Protein 5LJ8 (pdb70)

Foldseek 3Di:
DKKKKAFADAFQPPPPVGQALDDPVLLVVLQPDPQFPHKDFQKWFWAWKDDPPDTDIETEHADPFVVCVVFVKDFPDAGTDDPCCQVVLAQAKEWEPVQCCRRPVDDPDQQQPWMDQHPGIHGYGTYIYAQRTNRHGHPGTYMYGHNSNPPPDCRHHMTTRMMMTDTPPPDDVVVVLVVSQVVSCVVRVHRRMDMDDDDPVPPSD/DKKKAFADDFQPPDPVGQAQDDPVLQVVLQPDPQFPDKDFFKWFWAWKDDDPDTDIETEGAADQCPCVVFVKDFPDAGGDDPCCLVVLAQAKEWEPVQCCRRPVDDPDQQQPWMQQRNGIGGYRTYIDQCRGDRGDHPGTYMYGHNSNPVPDPRHHMTTRMMDTDTHPPDDVVVVLVVSQVVSQVVGVGRRMDMDRD

InterPro domains:
  IPR003439 ABC transporter-like, ATP-binding domain [PF00005] (24-172)
  IPR003439 ABC transporter-like, ATP-binding domain [PS50893] (5-243)
  IPR003593 AAA+ ATPase domain [SM00382] (33-220)
  IPR003838 ABC3 transporter permease, C-terminal [PF02687] (527-641)
  IPR017871 ABC transporter-like, conserved site [PS00211] (145-159)
  IPR017911 MacB-like, ATP-binding domain [cd03255] (5-221)
  IPR025857 MacB-like periplasmic core domain [PF12704] (272-491)
  IPR027417 P-loop containing nucleoside triphosphate hydrolase [G3DSA:3.40.50.300] (1-225)
  IPR027417 P-loop containing nucleoside triphosphate hydrolase [SSF52540] (4-226)
  IPR050250 Macrolide Exporter MacB [PTHR30572] (256-648)

Nearest PDB structures (foldseek):
  5lj8-assembly2_B  TM=9.995E-01  e=9.726E-42  Escherichia coli K-12
  5c59-assembly1_A  TM=6.785E-01  e=2.097E-34  Escherichia coli 536
  5c59-assembly3_C  TM=6.938E-01  e=1.734E-31  Escherichia coli 536
  5nik-assembly1_J  TM=5.568E-01  e=2.716E-29  Escherichia coli K-12
  5ws4-assembly1_B  TM=5.645E-01  e=1.154E-21  Acinetobacter baumannii

B-factor: mean 25.9, std 11.86, range [9.92, 77.79]

GO terms:
  GO:0042802 identical protein binding (F, IPI)
  GO:0005515 protein binding (F, IPI)
  GO:0005886 plasma membrane (C, IDA)
  GO:0008559 ABC-type xenobiotic transporter activity (F, IDA)
  GO:0042803 protein homodimerization activity (F, IDA)
  GO:1990196 MacAB-TolC complex (C, IDA)
  GO:0046677 response to antibiotic (P, IDA)
  GO:0042893 polymyxin transport (P, EXP)
  GO:0042897 polymyxin transmembrane transporter activity (F, EXP)
  GO:0016020 membrane (C, IDA)
  GO:1990961 xenobiotic detoxification by transmembrane export across the plasma membrane (P, IDA)
  GO:0005886 plasma membrane (C, EXP)

Sequence (402 aa):
NTIDVYPGKDFGDDDPQYQQALKYDDLIAIQKQPWVASATPAVSQNLRLRYNNVDVAASANGVSGDYFNVYGMTFSEGNNTFNQEQLNGRAQVVVLDSNTRRRQLFPHKADVVGEVILVGNMPARVIGVAEEKQSMFGSSKVLRVWLPYYSTMSGRVMGQSSWLNSITTVRVKEGFDSAEAEQQQLTRLLSLRHGKKDFFTWNMDLEHHHHTIDVYPGKDFGDDDPQYQQQALKYDDLIAIQKQPWVASATTPAVSQNLRLRYNNVDVAASANGVSGDYFNVYGMTFSEGNNTFNQEQLNGRAQVVVLDSNTRRQLFPHKADVVGEVILVGNNMPARVIGVAEEKQSMFGSSKVLRVWLPYSTMSGRVMGQSWLNSITVRVKEGFDSAEAEQQLTRLLSLRHGKKDFFTWNM

Organism: Escherichia coli (strain K12) (NCBI:txid83333)

Secondary structure (DSSP, 8-state):
-EEEEEESSSTT---HHHHTSS-HHHHHHHHT-TTEEEEEEEEEEEEEEEETTEEEEEEEEEE-SSHHHHHT-EEEEE----HHHHHTT--EEEEEHHHHHHH-SS-S--TT-EEEETTEEEEEEEEEE-TTSTT-S-SS-EEEEEHHHHTT---SEEEEEEEEEEEPTTS-HHHHHHHHHHHHHHHHTS--EEEEEE-TTT---/-EEEEESSSTT---HHHHTSS-HHHHHHHHTSTTEEEEEEEEEEEEEEEETTEEEEEEEEEE-TTHHHHHT-EEEEE----HHHHHHT--EEEE-HHHHHHH-SS-S--TT-EEEETTEEEEEEEEEE-TTSTT-S-SS-EEEEEHHHHHT---SEEEEEEEEEEEPTTS-HHHHHHHHHHHHHHHSSS--EEEEE-

Solvent-accessible surface area: 19525 Å² total; per-residue (Å²): 47,4,0,3,0,24,7,2,148,100,103,16,29,14,35,91,127,42,14,120,10,4,103,102,93,2,14,83,16,0,86,149,50,96,20,10,42,32,5,43,40,44,54,0,26,42,12,136,0,76,36,132,145,30,82,33,73,4,2,0,15,30,13,59,1,42,53,4,25,27,48,12,13,67,56,67,34,39,90,27,0,66,42,124,34,10,92,37,154,27,75,13,0,0,0,0,18,21,0,42,149,81,4,2,86,172,93,92,104,0,74,28,40,69,2,69,1,8,140,5,63,2,125,0,16,0,1,0,36,10,132,147,17,79,54,30,41,11,110,23,27,30,0,2,0,0,110,20,8,17,84,84,108,144,30,24,138,50,9,4,26,13,0,38,0,68,4,88,138,83,106,81,36,58,83,4,40,83,72,0,29,127,40,0,28,147,110,33,68,124,120,30,2,25,29,83,45,24,57,90,82,101,42,74,40,63,0,14,0,23,6,4,153,94,104,15,29,12,34,94,129,52,18,120,11,5,99,104,97,1,11,78,16,0,61,153,45,101,6,9,19,46,7,81,41,44,47,0,28,40,14,139,0,63,34,133,143,30,83,33,78,4,2,0,15,31,16,11,7,10,50,2,43,38,77,10,18,79,47,78,34,40,94,42,7,80,34,148,34,6,105,56,166,29,76,13,0,0,0,0,26,27,0,40,148,84,5,3,86,172,92,92,102,0,73,35,40,62,2,60,1,10,125,4,65,2,120,0,23,0,2,0,60,6,150,131,18,76,64,39,51,19,109,25,27,30,0,10,0,0,45,11,9,17,52,67,110,151,26,31,87,34,5,3,27,13,0,52,0,102,23,102,184,83,91,87,48,63,72,0,39,97,68,0,24,109,39,0,25,144,111,24,71,122,118,36,2,25,30,90,49,119

Radius of gyration: 22.5 Å; Cα contacts (8 Å, |Δi|>4): 891; chains: 2; bounding box: 53×62×37 Å

Structure (mmCIF, N/CA/C/O backbone):
data_5LJ8
#
_entry.id   5LJ8
#
_cell.length_a   50.110
_cell.length_b   54.860
_cell.length_c   66.890
_cell.angle_alpha   90.00
_cell.angle_beta   92.86
_cell.angle_gamma   90.00
#
_symmetry.space_group_name_H-M   'P 1 21 1'
#
loop_
_entity.id
_entity.type
_entity.pdbx_description
1 polymer 'Macrolide export ATP-binding/permease protein MacB'
2 water water
#
loop_
_atom_site.group_PDB
_atom_site.id
_atom_site.type_symbol
_atom_site.label_atom_id
_atom_site.label_alt_id
_atom_site.label_comp_id
_atom_site.label_asym_id
_atom_site.label_entity_id
_atom_site.label_seq_id
_atom_site.pdbx_PDB_ins_code
_atom_site.Cartn_x
_atom_site.Cartn_y
_atom_site.Cartn_z
_atom_site.occupancy
_atom_site.B_iso_or_equiv
_atom_site.auth_seq_id
_atom_site.auth_comp_id
_atom_site.auth_asym_id
_atom_site.auth_atom_id
_atom_site.pdbx_PDB_model_num
ATOM 1 N N . ASN A 1 3 ? -24.052 14.972 69.307 1.00 39.77 310 ASN A N 1
ATOM 2 C CA . ASN A 1 3 ? -23.947 13.861 70.302 1.00 39.02 310 ASN A CA 1
ATOM 3 C C . ASN A 1 3 ? -23.506 14.283 71.694 1.00 32.64 310 ASN A C 1
ATOM 4 O O . ASN A 1 3 ? -24.285 14.150 72.634 1.00 31.56 310 ASN A O 1
ATOM 9 N N . THR A 1 4 ? -22.290 14.814 71.821 1.00 26.92 311 THR A N 1
ATOM 10 C CA . THR A 1 4 ? -22.060 15.912 72.741 1.00 27.97 311 THR A CA 1
ATOM 11 C C . THR A 1 4 ? -21.640 17.252 72.062 1.00 26.13 311 THR A C 1
ATOM 12 O O . THR A 1 4 ? -20.857 17.275 71.088 1.00 22.93 311 THR A O 1
ATOM 16 N N . ILE A 1 5 ? -22.183 18.367 72.588 1.00 20.45 312 ILE A N 1
ATOM 17 C CA . ILE A 1 5 ? -21.863 19.679 72.063 1.00 18.99 312 ILE A CA 1
ATOM 18 C C . ILE A 1 5 ? -21.265 20.544 73.167 1.00 17.77 312 ILE A C 1
ATOM 19 O O . ILE A 1 5 ? -21.896 20.716 74.199 1.00 19.40 312 ILE A O 1
ATOM 24 N N . ASP A 1 6 ? -20.044 21.022 72.981 1.00 19.28 313 ASP A N 1
ATOM 25 C CA . ASP A 1 6 ? -19.475 22.007 73.916 1.00 18.93 313 ASP A CA 1
ATOM 26 C C . ASP A 1 6 ? -19.888 23.385 73.464 1.00 17.83 313 ASP A C 1
ATOM 27 O O . ASP A 1 6 ? -19.874 23.674 72.258 1.00 15.21 313 ASP A O 1
ATOM 32 N N . VAL A 1 7 ? -20.210 24.237 74.443 1.00 16.43 314 VAL A N 1
ATOM 33 C CA . VAL A 1 7 ? -20.414 25.653 74.236 1.00 16.45 314 VAL A CA 1
ATOM 34 C C . VAL A 1 7 ? -19.277 26.423 74.920 1.00 15.66 314 VAL A C 1
ATOM 35 O O . VAL A 1 7 ? -18.981 26.173 76.081 1.00 17.30 314 VAL A O 1
ATOM 39 N N . TYR A 1 8 ? -18.682 27.364 74.211 1.00 13.27 315 TYR A N 1
ATOM 40 C CA . TYR A 1 8 ? -17.588 28.159 74.737 1.00 14.45 315 TYR A CA 1
ATOM 41 C C . TYR A 1 8 ? -17.921 29.620 74.571 1.00 13.40 315 TYR A C 1
ATOM 42 O O . TYR A 1 8 ? -18.493 29.979 73.601 1.00 12.48 315 TYR A O 1
ATOM 51 N N . PRO A 1 9 ? -17.473 30.460 75.487 1.00 14.40 316 PRO A N 1
ATOM 52 C CA . PRO A 1 9 ? -17.603 31.881 75.304 1.00 13.97 316 PRO A CA 1
ATOM 53 C C . PRO A 1 9 ? -16.625 32.454 74.241 1.00 15.37 316 PRO A C 1
ATOM 54 O O . PRO A 1 9 ? -15.612 31.831 73.881 1.00 13.91 316 PRO A O 1
ATOM 58 N N . GLY A 1 10 ? -17.009 33.618 73.696 1.00 14.62 317 GLY A N 1
ATOM 59 C CA . GLY A 1 10 ? -16.228 34.328 72.759 1.00 15.74 317 GLY A CA 1
ATOM 60 C C . GLY A 1 10 ? -16.450 33.861 71.337 1.00 17.13 317 GLY A C 1
ATOM 61 O O . GLY A 1 10 ? -17.486 33.291 71.022 1.00 17.25 317 GLY A O 1
ATOM 62 N N . LYS A 1 11 ? -15.453 34.113 70.488 1.00 19.24 318 LYS A N 1
ATOM 63 C CA . LYS A 1 11 ? -15.535 33.935 69.036 1.00 23.00 318 LYS A CA 1
ATOM 64 C C . LYS A 1 11 ? -14.670 32.820 68.483 1.00 23.34 318 LYS A C 1
ATOM 65 O O . LYS A 1 11 ? -15.060 32.147 67.523 1.00 28.11 318 LYS A O 1
ATOM 71 N N . ASP A 1 12 ? -13.542 32.582 69.093 1.00 21.85 319 ASP A N 1
ATOM 72 C CA . ASP A 1 12 ? -12.552 31.646 68.575 1.00 21.47 319 ASP A CA 1
ATOM 73 C C . ASP A 1 12 ? -11.925 30.849 69.745 1.00 21.41 319 ASP A C 1
ATOM 74 O O . ASP A 1 12 ? -11.881 31.321 70.896 1.00 18.75 319 ASP A O 1
ATOM 79 N N . PHE A 1 13 ? -11.415 29.661 69.456 1.00 19.81 320 PHE A N 1
ATOM 80 C CA . PHE A 1 13 ? -10.684 28.869 70.464 1.00 20.44 320 PHE A CA 1
ATOM 81 C C . PHE A 1 13 ? -9.529 29.632 71.125 1.00 20.61 320 PHE A C 1
ATOM 82 O O . PHE A 1 13 ? -8.716 30.264 70.458 1.00 21.04 320 PHE A O 1
ATOM 90 N N . GLY A 1 14 ? -9.506 29.617 72.449 1.00 21.47 321 GLY A N 1
ATOM 91 C CA . GLY A 1 14 ? -8.554 30.414 73.216 1.00 20.20 321 GLY A CA 1
ATOM 92 C C . GLY A 1 14 ? -9.088 31.732 73.813 1.00 20.65 321 GLY A C 1
ATOM 93 O O . GLY A 1 14 ? -8.338 32.416 74.486 1.00 21.38 321 GLY A O 1
ATOM 94 N N . ASP A 1 15 ? -10.338 32.124 73.525 1.00 17.55 322 ASP A N 1
ATOM 95 C CA . ASP A 1 15 ? -10.860 33.425 73.948 1.00 16.31 322 ASP A CA 1
ATOM 96 C C . ASP A 1 15 ? -11.261 33.299 75.465 1.00 17.74 322 ASP A C 1
ATOM 97 O O . ASP A 1 15 ? -12.364 32.865 75.791 1.00 20.61 322 ASP A O 1
ATOM 102 N N . ASP A 1 16 ? -10.345 33.631 76.370 1.00 15.05 323 ASP A N 1
ATOM 103 C CA . ASP A 1 16 ? -10.710 33.717 77.779 1.00 14.68 323 ASP A CA 1
ATOM 104 C C . ASP A 1 16 ? -10.426 35.119 78.309 1.00 13.34 323 ASP A C 1
ATOM 105 O O . ASP A 1 16 ? -10.308 35.309 79.512 1.00 12.80 323 ASP A O 1
ATOM 110 N N . ASP A 1 17 ? -10.407 36.104 77.417 1.00 13.83 324 ASP A N 1
ATOM 111 C CA . ASP A 1 17 ? -10.282 37.530 77.815 1.00 14.92 324 ASP A CA 1
ATOM 112 C C . ASP A 1 17 ? -11.405 37.932 78.781 1.00 15.01 324 ASP A C 1
ATOM 113 O O . ASP A 1 17 ? -12.490 37.314 78.785 1.00 13.72 324 ASP A O 1
ATOM 118 N N . PRO A 1 18 ? -11.141 38.948 79.637 1.00 16.01 325 PRO A N 1
ATOM 119 C CA . PRO A 1 18 ? -12.129 39.346 80.633 1.00 16.50 325 PRO A CA 1
ATOM 120 C C . PRO A 1 18 ? -13.567 39.542 80.095 1.00 16.28 325 PRO A C 1
ATOM 121 O O . PRO A 1 18 ? -14.536 39.030 80.654 1.00 16.18 325 PRO A O 1
ATOM 125 N N . GLN A 1 19 ? -13.680 40.203 78.979 1.00 15.08 326 GLN A N 1
ATOM 126 C CA . GLN A 1 19 ? -14.976 40.510 78.405 1.00 17.14 326 GLN A CA 1
ATOM 127 C C . GLN A 1 19 ? -15.740 39.251 77.933 1.00 18.78 326 GLN A C 1
ATOM 128 O O . GLN A 1 19 ? -16.914 39.329 77.662 1.00 25.02 326 GLN A O 1
ATOM 134 N N . TYR A 1 20 ? -15.072 38.125 77.766 1.00 15.75 327 TYR A N 1
ATOM 135 C CA . TYR A 1 20 ? -15.741 36.863 77.388 1.00 15.71 327 TYR A CA 1
ATOM 136 C C . TYR A 1 20 ? -16.089 35.956 78.558 1.00 16.09 327 TYR A C 1
ATOM 137 O O . TYR A 1 20 ? -16.970 35.066 78.443 1.00 15.05 327 TYR A O 1
ATOM 146 N N . GLN A 1 21 ? -15.447 36.178 79.690 1.00 14.92 328 GLN A N 1
ATOM 147 C CA . GLN A 1 21 ? -15.631 35.298 80.842 1.00 15.69 328 GLN A CA 1
ATOM 148 C C . GLN A 1 21 ? -17.052 35.265 81.345 1.00 16.03 328 GLN A C 1
ATOM 149 O O . GLN A 1 21 ? -17.492 34.263 81.879 1.00 19.51 328 GLN A O 1
ATOM 155 N N . GLN A 1 22 ? -17.792 36.354 81.205 1.00 17.52 329 GLN A N 1
ATOM 156 C CA . GLN A 1 22 ? -19.117 36.419 81.739 1.00 19.46 329 GLN A CA 1
ATOM 157 C C . GLN A 1 22 ? -20.173 36.071 80.693 1.00 17.86 329 GLN A C 1
ATOM 158 O O . GLN A 1 22 ? -21.338 36.168 81.004 1.00 18.87 329 GLN A O 1
ATOM 164 N N . ALA A 1 23 ? -19.791 35.571 79.509 1.00 15.73 330 ALA A N 1
ATOM 165 C CA . ALA A 1 23 ? -20.798 35.321 78.437 1.00 15.21 330 ALA A CA 1
ATOM 166 C C . ALA A 1 23 ? -21.793 34.233 78.810 1.00 15.37 330 ALA A C 1
ATOM 167 O O . ALA A 1 23 ? -23.023 34.415 78.643 1.00 17.15 330 ALA A O 1
ATOM 169 N N . LEU A 1 24 ? -21.307 33.112 79.354 1.00 14.34 331 LEU A N 1
ATOM 170 C CA . LEU A 1 24 ? -22.145 32.036 79.703 1.00 14.90 331 LEU A CA 1
ATOM 171 C C . LEU A 1 24 ? -22.589 32.148 81.152 1.00 16.64 331 LEU A C 1
ATOM 172 O O . LEU A 1 24 ? -21.766 32.176 82.068 1.00 18.54 331 LEU A O 1
ATOM 177 N N . LYS A 1 25 ? -23.892 32.046 81.355 1.00 18.31 332 LYS A N 1
ATOM 178 C CA . LYS A 1 25 ? -24.547 32.298 82.653 1.00 19.89 332 LYS A CA 1
ATOM 179 C C . LYS A 1 25 ? -25.043 30.998 83.249 1.00 19.91 332 LYS A C 1
ATOM 180 O O . LYS A 1 25 ? -25.408 30.081 82.533 1.00 18.95 332 LYS A O 1
ATOM 186 N N . TYR A 1 26 ? -25.100 30.931 84.569 1.00 19.22 333 TYR A N 1
ATOM 187 C CA . TYR A 1 26 ? -25.736 29.807 85.244 1.00 22.08 333 TYR A CA 1
ATOM 188 C C . TYR A 1 26 ? -27.162 29.601 84.803 1.00 21.52 333 TYR A C 1
ATOM 189 O O . TYR A 1 26 ? -27.545 28.472 84.521 1.00 21.42 333 TYR A O 1
ATOM 198 N N . ASP A 1 27 ? -27.919 30.698 84.679 1.00 22.77 334 ASP A N 1
ATOM 199 C CA . ASP A 1 27 ? -29.284 30.658 84.119 1.00 24.38 334 ASP A CA 1
ATOM 200 C C . ASP A 1 27 ? -29.346 30.040 82.722 1.00 23.69 334 ASP A C 1
ATOM 201 O O . ASP A 1 27 ? -30.280 29.285 82.435 1.00 24.23 334 ASP A O 1
ATOM 206 N N . ASP A 1 28 ? -28.326 30.258 81.889 1.00 23.67 335 ASP A N 1
ATOM 207 C CA . ASP A 1 28 ? -28.213 29.554 80.580 1.00 21.57 335 ASP A CA 1
ATOM 208 C C . ASP A 1 28 ? -28.084 28.048 80.749 1.00 20.53 335 ASP A C 1
ATOM 209 O O . ASP A 1 28 ? -28.706 27.266 80.021 1.00 21.12 335 ASP A O 1
ATOM 214 N N . LEU A 1 29 ? -27.285 27.630 81.708 1.00 23.86 336 LEU A N 1
ATOM 215 C CA . LEU A 1 29 ? -27.120 26.192 81.985 1.00 23.68 336 LEU A CA 1
ATOM 216 C C . LEU A 1 29 ? -28.468 25.569 82.319 1.00 25.93 336 LEU A C 1
ATOM 217 O O . LEU A 1 29 ? -28.827 24.533 81.795 1.00 24.72 336 LEU A O 1
ATOM 222 N N . ILE A 1 30 ? -29.208 26.219 83.209 1.00 27.35 337 ILE A N 1
ATOM 223 C CA . ILE A 1 30 ? -30.513 25.739 83.664 1.00 30.51 337 ILE A CA 1
ATOM 224 C C . ILE A 1 30 ? -31.483 25.691 82.471 1.00 29.27 337 ILE A C 1
ATOM 225 O O . ILE A 1 30 ? -32.133 24.681 82.261 1.00 28.90 337 ILE A O 1
ATOM 230 N N . ALA A 1 31 ? -31.533 26.761 81.682 1.00 24.35 338 ALA A N 1
ATOM 231 C CA . ALA A 1 31 ? -32.331 26.774 80.449 1.00 25.93 338 ALA A CA 1
ATOM 232 C C . ALA A 1 31 ? -32.016 25.665 79.453 1.00 26.96 338 ALA A C 1
ATOM 233 O O . ALA A 1 31 ? -32.928 25.038 78.830 1.00 30.55 338 ALA A O 1
ATOM 235 N N . ILE A 1 32 ? -30.734 25.396 79.268 1.00 29.13 339 ILE A N 1
ATOM 236 C CA . ILE A 1 32 ? -30.330 24.262 78.429 1.00 26.78 339 ILE A CA 1
ATOM 237 C C . ILE A 1 32 ? -30.858 22.966 79.044 1.00 28.05 339 ILE A C 1
ATOM 238 O O . ILE A 1 32 ? -31.334 22.047 78.340 1.00 28.06 339 ILE A O 1
ATOM 243 N N . GLN A 1 33 ? -30.697 22.851 80.343 1.00 29.82 340 GLN A N 1
ATOM 244 C CA . GLN A 1 33 ? -31.010 21.590 81.031 1.00 32.13 340 GLN A CA 1
ATOM 245 C C . GLN A 1 33 ? -32.480 21.211 80.814 1.00 32.22 340 GLN A C 1
ATOM 246 O O . GLN A 1 33 ? -32.807 20.045 80.813 1.00 35.40 340 GLN A O 1
ATOM 252 N N . LYS A 1 34 ? -33.340 22.192 80.588 1.00 35.33 341 LYS A N 1
ATOM 253 C CA . LYS A 1 34 ? -34.759 21.936 80.419 1.00 37.41 341 LYS A CA 1
ATOM 254 C C . LYS A 1 34 ? -35.146 21.695 78.972 1.00 39.27 341 LYS A C 1
ATOM 255 O O . LYS A 1 34 ? -36.326 21.613 78.681 1.00 39.90 341 LYS A O 1
ATOM 261 N N . GLN A 1 35 ? -34.199 21.602 78.042 1.00 37.09 342 GLN A N 1
ATOM 262 C CA . GLN A 1 35 ? -34.587 21.372 76.657 1.00 37.32 342 GLN A CA 1
ATOM 263 C C . GLN A 1 35 ? -34.861 19.873 76.495 1.00 37.37 342 GLN A C 1
ATOM 264 O O . GLN A 1 35 ? -34.164 19.045 77.091 1.00 35.62 342 GLN A O 1
ATOM 270 N N . PRO A 1 36 ? -35.874 19.523 75.689 1.00 36.77 343 PRO A N 1
ATOM 271 C CA . PRO A 1 36 ? -36.321 18.114 75.606 1.00 39.23 343 PRO A CA 1
ATOM 272 C C . PRO A 1 36 ? -35.353 17.172 74.875 1.00 39.58 343 PRO A C 1
ATOM 273 O O . PRO A 1 36 ? -35.377 15.960 75.111 1.00 43.09 343 PRO A O 1
ATOM 277 N N . TRP A 1 37 ? -34.453 17.729 74.056 1.00 38.33 344 TRP A N 1
ATOM 278 C CA . TRP A 1 37 ? -33.389 16.936 73.398 1.00 32.56 344 TRP A CA 1
ATOM 279 C C . TRP A 1 37 ? -32.105 16.781 74.218 1.00 32.21 344 TRP A C 1
ATOM 280 O O . TRP A 1 37 ? -31.209 16.061 73.796 1.00 26.36 344 TRP A O 1
ATOM 291 N N . VAL A 1 38 ? -32.054 17.392 75.410 1.00 27.95 345 VAL A N 1
ATOM 292 C CA . VAL A 1 38 ? -30.873 17.334 76.245 1.00 26.44 345 VAL A CA 1
ATOM 293 C C . VAL A 1 38 ? -30.916 16.175 77.223 1.00 26.68 345 VAL A C 1
ATOM 294 O O . VAL A 1 38 ? -31.771 16.151 78.073 1.00 29.65 345 VAL A O 1
ATOM 298 N N . ALA A 1 39 ? -29.968 15.258 77.118 1.00 30.01 346 ALA A N 1
ATOM 299 C CA . ALA A 1 39 ? -29.755 14.233 78.138 1.00 32.62 346 ALA A CA 1
ATOM 300 C C . ALA A 1 39 ? -29.140 14.792 79.451 1.00 36.43 346 ALA A C 1
ATOM 301 O O . ALA A 1 39 ? -29.460 14.346 80.522 1.00 39.80 346 ALA A O 1
ATOM 303 N N . SER A 1 40 ? -28.240 15.756 79.332 1.00 34.91 347 SER A N 1
ATOM 304 C CA . SER A 1 40 ? -27.493 16.309 80.473 1.00 32.30 347 SER A CA 1
ATOM 305 C C . SER A 1 40 ? -26.687 17.484 79.944 1.00 28.26 347 SER A C 1
ATOM 306 O O . SER A 1 40 ? -26.365 17.563 78.745 1.00 27.30 347 SER A O 1
ATOM 309 N N . ALA A 1 41 ? -26.415 18.413 80.840 1.00 25.89 348 ALA A N 1
ATOM 310 C CA . ALA A 1 41 ? -25.562 19.561 80.552 1.00 25.74 348 ALA A CA 1
ATOM 311 C C . ALA A 1 41 ? -24.791 19.932 81.820 1.00 26.94 348 ALA A C 1
ATOM 312 O O . ALA A 1 41 ? -25.392 20.113 82.867 1.00 28.82 348 ALA A O 1
ATOM 314 N N . THR A 1 42 ? -23.479 20.042 81.691 1.00 25.38 349 THR A N 1
ATOM 315 C CA . THR A 1 42 ? -22.535 20.193 82.807 1.00 28.41 349 THR A CA 1
ATOM 316 C C . THR A 1 42 ? -21.671 21.440 82.526 1.00 24.10 349 THR A C 1
ATOM 317 O O . THR A 1 42 ? -21.072 21.519 81.421 1.00 22.21 349 THR A O 1
ATOM 321 N N . PRO A 1 43 ? -21.521 22.372 83.511 1.00 24.53 350 PRO A N 1
ATOM 322 C CA . PRO A 1 43 ? -20.501 23.462 83.324 1.00 24.43 350 PRO A CA 1
ATOM 323 C C . PRO A 1 43 ? -19.067 23.035 83.627 1.00 22.77 350 PRO A C 1
ATOM 324 O O . PRO A 1 43 ? -18.840 22.188 84.441 1.00 24.51 350 PRO A O 1
ATOM 328 N N . ALA A 1 44 ? -18.099 23.677 83.008 1.00 21.28 351 ALA A N 1
ATOM 329 C CA . ALA A 1 44 ? -16.781 23.767 83.554 1.00 20.15 351 ALA A CA 1
ATOM 330 C C . ALA A 1 44 ? -16.601 25.194 84.122 1.00 20.98 351 ALA A C 1
ATOM 331 O O . ALA A 1 44 ? -16.866 26.186 83.413 1.00 15.72 351 ALA A O 1
ATOM 333 N N . VAL A 1 45 ? -16.080 25.272 85.366 1.00 19.19 352 VAL A N 1
ATOM 334 C CA . VAL A 1 45 ? -16.081 26.522 86.139 1.00 19.76 352 VAL A CA 1
ATOM 335 C C . VAL A 1 45 ? -14.654 26.895 86.598 1.00 17.46 352 VAL A C 1
ATOM 336 O O . VAL A 1 45 ? -13.921 26.032 87.075 1.00 17.54 352 VAL A O 1
ATOM 340 N N . SER A 1 46 ? -14.243 28.153 86.405 1.00 15.87 353 SER A N 1
ATOM 341 C CA . SER A 1 46 ? -13.080 28.745 87.054 1.00 16.62 353 SER A CA 1
ATOM 342 C C . SER A 1 46 ? -13.528 29.674 88.186 1.00 16.49 353 SER A C 1
ATOM 343 O O . SER A 1 46 ? -14.621 30.205 88.132 1.00 14.60 353 SER A O 1
ATOM 346 N N . GLN A 1 47 ? -12.668 29.868 89.180 1.00 16.83 354 GLN A N 1
ATOM 347 C CA . GLN A 1 47 ? -12.829 30.940 90.127 1.00 17.35 354 GLN A CA 1
ATOM 348 C C . GLN A 1 47 ? -11.831 32.028 89.839 1.00 15.45 354 GLN A C 1
ATOM 349 O O . GLN A 1 47 ? -10.626 31.793 89.758 1.00 16.02 354 GLN A O 1
ATOM 355 N N . ASN A 1 48 ? -12.314 33.240 89.786 1.00 15.86 355 ASN A N 1
ATOM 356 C CA . ASN A 1 48 ? -11.438 34.398 89.687 1.00 16.51 355 ASN A CA 1
ATOM 357 C C . ASN A 1 48 ? -11.002 34.825 91.110 1.00 17.09 355 ASN A C 1
ATOM 358 O O . ASN A 1 48 ? -11.837 34.994 92.002 1.00 18.73 355 ASN A O 1
ATOM 363 N N . LEU A 1 49 ? -9.703 34.969 91.300 1.00 15.31 356 LEU A N 1
ATOM 364 C CA . LEU A 1 49 ? -9.185 35.347 92.606 1.00 15.02 356 LEU A CA 1
ATOM 365 C C . LEU A 1 49 ? -7.966 36.195 92.351 1.00 14.24 356 LEU A C 1
ATOM 366 O O . LEU A 1 49 ? -7.644 36.506 91.187 1.00 13.98 356 LEU A O 1
ATOM 371 N N . ARG A 1 50 ? -7.220 36.519 93.399 1.00 13.84 357 ARG A N 1
ATOM 372 C CA . ARG A 1 50 ? -6.000 37.193 93.241 1.00 13.00 357 ARG A CA 1
ATOM 373 C C . ARG A 1 50 ? -4.830 36.377 93.715 1.00 14.01 357 ARG A C 1
ATOM 374 O O . ARG A 1 50 ? -4.908 35.764 94.737 1.00 15.27 357 ARG A O 1
ATOM 382 N N . LEU A 1 51 ? -3.764 36.372 92.940 1.00 12.75 358 LEU A N 1
ATOM 383 C CA . LEU A 1 51 ? -2.456 35.806 93.285 1.00 13.31 358 LEU A CA 1
ATOM 384 C C . LEU A 1 51 ? -1.582 36.867 93.872 1.00 14.46 358 LEU A C 1
ATOM 385 O O . LEU A 1 51 ? -1.461 37.983 93.297 1.00 14.28 358 LEU A O 1
ATOM 390 N N . ARG A 1 52 ? -0.981 36.554 95.032 1.00 15.27 359 ARG A N 1
ATOM 391 C CA . ARG A 1 52 ? -0.024 37.500 95.711 1.00 16.33 359 ARG A CA 1
ATOM 392 C C . ARG A 1 52 ? 1.299 36.826 95.833 1.00 16.96 359 ARG A C 1
ATOM 393 O O . ARG A 1 52 ? 1.388 35.669 96.267 1.00 17.03 359 ARG A O 1
ATOM 401 N N . TYR A 1 53 ? 2.310 37.495 95.295 1.00 16.92 360 TYR A N 1
ATOM 402 C CA . TYR A 1 53 ? 3.683 37.137 95.499 1.00 17.50 360 TYR A CA 1
ATOM 403 C C . TYR A 1 53 ? 4.478 38.407 95.646 1.00 19.57 360 TYR A C 1
ATOM 404 O O . TYR A 1 53 ? 4.569 39.220 94.706 1.00 16.34 360 TYR A O 1
ATOM 413 N N . ASN A 1 54 ? 5.100 38.533 96.813 1.00 21.61 361 ASN A N 1
ATOM 414 C CA . ASN A 1 54 ? 5.850 39.743 97.150 1.00 24.29 361 ASN A CA 1
ATOM 415 C C . ASN A 1 54 ? 5.030 41.016 96.882 1.00 20.49 361 ASN A C 1
ATOM 416 O O . ASN A 1 54 ? 4.011 41.194 97.474 1.00 21.28 361 ASN A O 1
ATOM 421 N N . ASN A 1 55 ? 5.435 41.866 95.992 1.00 22.50 362 ASN A N 1
ATOM 422 C CA . ASN A 1 55 ? 4.627 43.071 95.717 1.00 25.22 362 ASN A CA 1
ATOM 423 C C . ASN A 1 55 ? 3.695 42.881 94.521 1.00 25.41 362 ASN A C 1
ATOM 424 O O . ASN A 1 55 ? 3.108 43.855 94.070 1.00 26.69 362 ASN A O 1
ATOM 429 N N . VAL A 1 56 ? 3.599 41.667 93.968 1.00 19.29 363 VAL A N 1
ATOM 430 C CA . VAL A 1 56 ? 2.640 41.412 92.866 1.00 19.14 363 VAL A CA 1
ATOM 431 C C . VAL A 1 56 ? 1.282 40.967 93.402 1.00 17.49 363 VAL A C 1
ATOM 432 O O . VAL A 1 56 ? 1.188 40.135 94.321 1.00 16.60 363 VAL A O 1
ATOM 436 N N . ASP A 1 57 ? 0.208 41.539 92.863 1.00 17.18 364 ASP A N 1
ATOM 437 C CA . ASP A 1 57 ? -1.144 41.267 93.312 1.00 18.27 364 ASP A CA 1
ATOM 438 C C . ASP A 1 57 ? -2.107 41.361 92.124 1.00 16.91 364 ASP A C 1
ATOM 439 O O . ASP A 1 57 ? -2.553 42.473 91.748 1.00 18.40 364 ASP A O 1
ATOM 444 N N . VAL A 1 58 ? -2.448 40.222 91.547 1.00 13.99 365 VAL A N 1
ATOM 445 C CA . VAL A 1 58 ? -3.044 40.180 90.201 1.00 12.75 365 VAL A CA 1
ATOM 446 C C . VAL A 1 58 ? -4.211 39.201 90.166 1.00 12.18 365 VAL A C 1
ATOM 447 O O . VAL A 1 58 ? -4.148 38.138 90.753 1.00 11.35 365 VAL A O 1
ATOM 451 N N . ALA A 1 59 ? -5.253 39.568 89.410 1.00 11.99 366 ALA A N 1
ATOM 452 C CA . ALA A 1 59 ? -6.342 38.688 89.085 1.00 12.35 366 ALA A CA 1
ATOM 453 C C . ALA A 1 59 ? -5.919 37.497 88.276 1.00 12.01 366 ALA A C 1
ATOM 454 O O . ALA A 1 59 ? -5.131 37.605 87.272 1.00 12.27 366 ALA A O 1
ATOM 456 N N . ALA A 1 60 ? -6.428 36.353 88.686 1.00 12.17 367 ALA A N 1
ATOM 457 C CA . ALA A 1 60 ? -6.192 35.146 87.925 1.00 13.11 367 ALA A CA 1
ATOM 458 C C . ALA A 1 60 ? -7.398 34.207 87.989 1.00 12.59 367 ALA A C 1
ATOM 459 O O . ALA A 1 60 ? -8.250 34.346 88.855 1.00 11.63 367 ALA A O 1
ATOM 461 N N . SER A 1 61 ? -7.467 33.291 87.019 1.00 11.62 368 SER A N 1
ATOM 462 C CA . SER A 1 61 ? -8.473 32.280 86.985 1.00 12.80 368 SER A CA 1
ATOM 463 C C . SER A 1 61 ? -7.858 30.984 87.484 1.00 12.60 368 SER A C 1
ATOM 464 O O . SER A 1 61 ? -6.857 30.539 86.9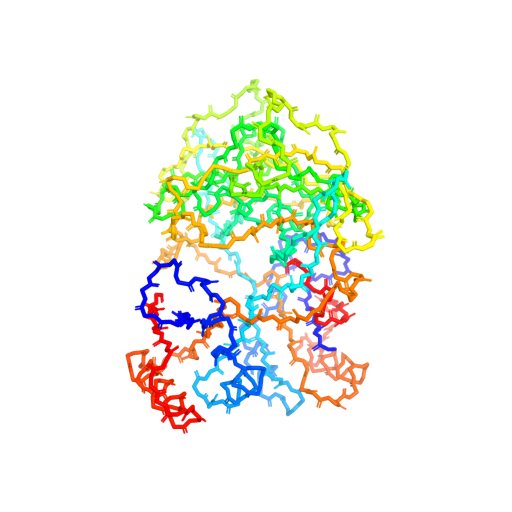62 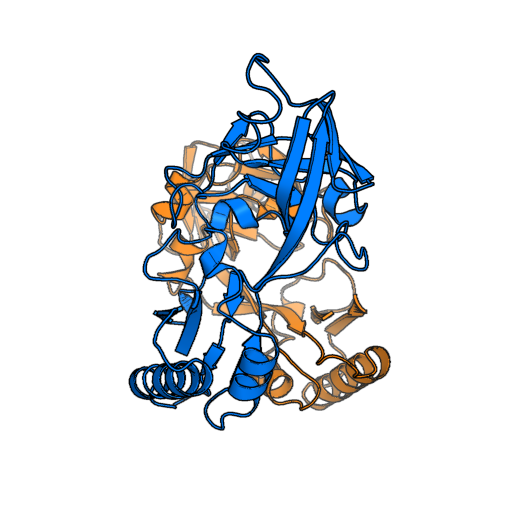1.00 13.46 368 SER A O 1
ATOM 467 N N . ALA A 1 62 ? -8.513 30.382 88.473 1.00 13.63 369 ALA A N 1
ATOM 468 C CA . ALA A 1 62 ? -8.057 29.129 89.053 1.00 13.70 369 ALA A CA 1
ATOM 469 C C . ALA A 1 62 ? -9.087 28.036 88.718 1.00 12.87 369 ALA A C 1
ATOM 470 O O . ALA A 1 62 ? -10.293 28.239 88.865 1.00 12.59 369 ALA A O 1
ATOM 472 N N . ASN A 1 63 ? -8.578 26.882 88.317 1.00 12.82 370 ASN A N 1
ATOM 473 C CA . ASN A 1 63 ? -9.382 25.707 88.056 1.00 13.80 370 ASN A CA 1
ATOM 474 C C . ASN A 1 63 ? -8.913 24.509 88.908 1.00 14.34 370 ASN A C 1
ATOM 475 O O . ASN A 1 63 ? -7.712 24.306 89.080 1.00 14.63 370 ASN A O 1
ATOM 480 N N . GLY A 1 64 ? -9.857 23.722 89.432 1.00 15.40 371 GLY A N 1
ATOM 481 C CA . GLY A 1 64 ? -9.541 22.525 90.225 1.00 15.80 371 GLY A CA 1
ATOM 482 C C . GLY A 1 64 ? -9.568 21.346 89.226 1.00 16.32 371 GLY A C 1
ATOM 483 O O . GLY A 1 64 ? -10.553 21.142 88.554 1.00 16.43 371 GLY A O 1
ATOM 484 N N . VAL A 1 65 ? -8.486 20.622 89.069 1.00 15.97 372 VAL A N 1
ATOM 485 C CA . VAL A 1 65 ? -8.441 19.603 88.037 1.00 18.43 372 VAL A CA 1
ATOM 486 C C . VAL A 1 65 ? -7.902 18.342 88.611 1.00 21.14 372 VAL A C 1
ATOM 487 O O . VAL A 1 65 ? -7.302 18.287 89.724 1.00 19.25 372 VAL A O 1
ATOM 491 N N . SER A 1 66 ? -8.134 17.329 87.811 1.00 26.99 373 SER A N 1
ATOM 492 C CA . SER A 1 66 ? -7.936 15.933 88.142 1.00 35.36 373 SER A CA 1
ATOM 493 C C . SER A 1 66 ? -6.690 15.453 87.507 1.00 35.69 373 SER A C 1
ATOM 494 O O . SER A 1 66 ? -6.344 14.297 87.684 1.00 42.24 373 SER A O 1
ATOM 497 N N . GLY A 1 67 ? -5.999 16.317 86.764 1.00 36.96 374 GLY A N 1
ATOM 498 C CA . GLY A 1 67 ? -4.559 16.168 86.698 1.00 38.79 374 GLY A CA 1
ATOM 499 C C . GLY A 1 67 ? -4.004 15.126 85.704 1.00 39.20 374 GLY A C 1
ATOM 500 O O . GLY A 1 67 ? -2.807 15.190 85.418 1.00 33.62 374 GLY A O 1
ATOM 501 N N . ASP A 1 68 ? -4.862 14.236 85.149 1.00 32.17 375 ASP A N 1
ATOM 502 C CA . ASP A 1 68 ? -4.899 13.895 83.672 1.00 32.65 375 ASP A CA 1
ATOM 503 C C . ASP A 1 68 ? -5.361 15.032 82.718 1.00 24.84 375 ASP A C 1
ATOM 504 O O . ASP A 1 68 ? -5.469 14.941 81.503 1.00 21.14 375 ASP A O 1
ATOM 509 N N . TYR A 1 69 ? -5.746 16.108 83.331 1.00 22.03 376 TYR A N 1
ATOM 510 C CA . TYR A 1 69 ? -6.248 17.243 82.631 1.00 21.58 376 TYR A CA 1
ATOM 511 C C . TYR A 1 69 ? -5.249 17.825 81.592 1.00 18.40 376 TYR A C 1
ATOM 512 O O . TYR A 1 69 ? -5.635 18.169 80.450 1.00 17.57 376 TYR A O 1
ATOM 521 N N . PHE A 1 70 ? -3.971 17.917 81.979 1.00 15.94 377 PHE A N 1
ATOM 522 C CA . PHE A 1 70 ? -2.976 18.476 81.108 1.00 17.22 377 PHE A CA 1
ATOM 523 C C . PHE A 1 70 ? -2.799 17.617 79.828 1.00 19.95 377 PHE A C 1
ATOM 524 O O . PHE A 1 70 ? -2.775 18.163 78.716 1.00 20.35 377 PHE A O 1
ATOM 532 N N . ASN A 1 71 ? -2.784 16.290 79.968 1.00 22.06 378 ASN A N 1
ATOM 533 C CA . ASN A 1 71 ? -2.705 15.375 78.797 1.00 25.32 378 ASN A CA 1
ATOM 534 C C . ASN A 1 71 ? -3.735 15.655 77.783 1.00 24.23 378 ASN A C 1
ATOM 535 O O . ASN A 1 71 ? -3.471 15.713 76.595 1.00 24.70 378 ASN A O 1
ATOM 540 N N . VAL A 1 72 ? -4.947 15.759 78.251 1.00 26.60 379 VAL A N 1
ATOM 541 C CA . VAL A 1 72 ? -6.077 15.690 77.369 1.00 28.86 379 VAL A CA 1
ATOM 542 C C . VAL A 1 72 ? -6.193 17.020 76.617 1.00 28.03 379 VAL A C 1
ATOM 543 O O . VAL A 1 72 ? -6.670 17.083 75.504 1.00 29.41 379 VAL A O 1
ATOM 547 N N . TYR A 1 73 ? -5.606 18.079 77.151 1.00 25.42 380 TYR A N 1
ATOM 548 C CA . TYR A 1 73 ? -5.555 19.311 76.422 1.00 22.02 380 TYR A CA 1
ATOM 549 C C . TYR A 1 73 ? -4.258 19.541 75.637 1.00 20.89 380 TYR A C 1
ATOM 550 O O . TYR A 1 73 ? -4.119 20.547 75.001 1.00 20.92 380 TYR A O 1
ATOM 559 N N . GLY A 1 74 ? -3.290 18.640 75.731 1.00 19.84 381 GLY A N 1
ATOM 560 C CA . GLY A 1 74 ? -2.037 18.780 75.014 1.00 21.63 381 GLY A CA 1
ATOM 561 C C . GLY A 1 74 ? -1.095 19.780 75.652 1.00 19.66 381 GLY A C 1
ATOM 562 O O . GLY A 1 74 ? -0.277 20.345 74.982 1.00 20.63 381 GLY A O 1
ATOM 563 N N . MET A 1 75 ? -1.230 20.017 76.950 1.00 19.64 382 MET A N 1
ATOM 564 C CA . MET A 1 75 ? -0.268 20.826 77.668 1.00 19.85 382 MET A CA 1
ATOM 565 C C . MET A 1 75 ? 0.875 19.943 78.188 1.00 20.57 382 MET A C 1
ATOM 566 O O . MET A 1 75 ? 0.673 18.925 78.781 1.00 22.05 382 MET A O 1
ATOM 571 N N . THR A 1 76 ? 2.079 20.421 78.060 1.00 21.90 383 THR A N 1
ATOM 572 C CA . THR A 1 76 ? 3.231 19.813 78.690 1.00 23.29 383 THR A CA 1
ATOM 573 C C . THR A 1 76 ? 3.825 20.709 79.788 1.00 24.56 383 THR A C 1
ATOM 574 O O . THR A 1 76 ? 3.363 21.846 80.018 1.00 25.10 383 THR A O 1
ATOM 578 N N . PHE A 1 77 ? 4.841 20.201 80.472 1.00 20.86 384 PHE A N 1
ATOM 579 C CA . PHE A 1 77 ? 5.419 20.923 81.579 1.00 21.15 384 PHE A CA 1
ATOM 580 C C . PHE A 1 77 ? 6.778 21.457 81.207 1.00 21.19 384 PHE A C 1
ATOM 581 O O . PHE A 1 77 ? 7.682 20.700 80.904 1.00 21.64 384 PHE A O 1
ATOM 589 N N . SER A 1 78 ? 6.964 22.764 81.277 1.00 20.90 385 SER A N 1
ATOM 590 C CA . SER A 1 78 ? 8.318 23.312 81.128 1.00 22.54 385 SER A CA 1
ATOM 591 C C . SER A 1 78 ? 9.136 23.211 82.425 1.00 25.01 385 SER A C 1
ATOM 592 O O . SER A 1 78 ? 10.349 23.190 82.401 1.00 26.36 385 SER A O 1
ATOM 595 N N . GLU A 1 79 ? 8.492 23.124 83.579 1.00 23.14 386 GLU A N 1
ATOM 596 C CA . GLU A 1 79 ? 9.235 22.751 84.795 1.00 25.36 386 GLU A CA 1
ATOM 597 C C . GLU A 1 79 ? 8.278 22.005 85.744 1.00 22.74 386 GLU A C 1
ATOM 598 O O . GLU A 1 79 ? 7.075 22.109 85.611 1.00 18.88 386 GLU A O 1
ATOM 604 N N . GLY A 1 80 ? 8.854 21.177 86.590 1.00 19.54 387 GLY A N 1
ATOM 605 C CA . GLY A 1 80 ? 8.119 20.403 87.548 1.00 21.27 387 GLY A CA 1
ATOM 606 C C . GLY A 1 80 ? 7.177 19.453 86.853 1.00 21.72 387 GLY A C 1
ATOM 607 O O . GLY A 1 80 ? 7.442 19.019 85.734 1.00 22.01 387 GLY A O 1
ATOM 608 N N A ASN A 1 81 ? 6.070 19.146 87.526 0.50 22.07 388 ASN A N 1
ATOM 609 N N B ASN A 1 81 ? 6.068 19.122 87.507 0.50 20.19 388 ASN A N 1
ATOM 610 C CA A ASN A 1 81 ? 5.135 18.154 87.041 0.50 23.80 388 ASN A CA 1
ATOM 611 C CA B ASN A 1 81 ? 5.100 18.181 86.929 0.50 20.40 388 ASN A CA 1
ATOM 612 C C A ASN A 1 81 ? 3.740 18.363 87.561 0.50 21.87 388 ASN A C 1
ATOM 613 C C B ASN A 1 81 ? 3.739 18.360 87.543 0.50 20.02 388 ASN A C 1
ATOM 614 O O A ASN A 1 81 ? 3.487 19.265 88.404 0.50 19.92 388 ASN A O 1
ATOM 615 O O B ASN A 1 81 ? 3.500 19.258 88.403 0.50 18.42 388 ASN A O 1
ATOM 624 N N . THR A 1 82 ? 2.830 17.524 87.067 1.00 18.53 389 THR A N 1
ATOM 625 C CA . THR A 1 82 ? 1.484 17.582 87.460 1.00 16.69 389 THR A CA 1
ATOM 626 C C . THR A 1 82 ? 1.332 17.051 88.901 1.00 15.86 389 THR A C 1
ATOM 627 O O . THR A 1 82 ? 2.261 16.574 89.493 1.00 13.50 389 THR A O 1
ATOM 631 N N . PHE A 1 83 ? 0.134 17.128 89.419 1.00 15.15 390 PHE A N 1
ATOM 632 C CA . PHE A 1 83 ? -0.192 16.642 90.756 1.00 15.70 390 PHE A CA 1
ATOM 633 C C . PHE A 1 83 ? -0.046 15.112 90.878 1.00 16.28 390 PHE A C 1
ATOM 634 O O . PHE A 1 83 ? -0.396 14.360 89.943 1.00 15.08 390 PHE A O 1
ATOM 642 N N . ASN A 1 84 ? 0.524 14.668 91.981 1.00 16.90 391 ASN A N 1
ATOM 643 C CA . ASN A 1 84 ? 0.669 13.210 92.237 1.00 18.97 391 ASN A CA 1
ATOM 644 C C . ASN A 1 84 ? -0.514 12.717 93.046 1.00 20.87 391 ASN A C 1
ATOM 645 O O . ASN A 1 84 ? -1.392 13.529 93.502 1.00 15.81 391 ASN A O 1
ATOM 650 N N . GLN A 1 85 ? -0.606 11.390 93.171 1.00 18.73 392 GLN A N 1
ATOM 651 C CA . GLN A 1 85 ? -1.739 10.806 93.865 1.00 18.72 392 GLN A CA 1
ATOM 652 C C . GLN A 1 85 ? -1.943 11.350 95.320 1.00 16.41 392 GLN A C 1
ATOM 653 O O . GLN A 1 85 ? -3.071 11.557 95.741 1.00 17.70 392 GLN A O 1
ATOM 659 N N . GLU A 1 86 ? -0.883 11.560 96.040 1.00 18.10 393 GLU A N 1
ATOM 660 C CA . GLU A 1 86 ? -1.020 11.984 97.452 1.00 20.25 393 GLU A CA 1
ATOM 661 C C . GLU A 1 86 ? -1.535 13.430 97.480 1.00 16.97 393 GLU A C 1
ATOM 662 O O . GLU A 1 86 ? -2.271 13.779 98.348 1.00 17.37 393 GLU A O 1
ATOM 668 N N . GLN A 1 87 ? -1.232 14.217 96.465 1.00 14.56 394 GLN A N 1
ATOM 669 C CA . GLN A 1 87 ? -1.639 15.626 96.461 1.00 15.17 394 GLN A CA 1
ATOM 670 C C . GLN A 1 87 ? -3.118 15.699 96.137 1.00 16.41 394 GLN A C 1
ATOM 671 O O . GLN A 1 87 ? -3.902 16.455 96.757 1.00 14.81 394 GLN A O 1
ATOM 677 N N . LEU A 1 88 ? -3.531 14.869 95.204 1.00 16.50 395 LEU A N 1
ATOM 678 C CA . LEU A 1 88 ? -4.919 14.758 94.898 1.00 19.11 395 LEU A CA 1
ATOM 679 C C . LEU A 1 88 ? -5.763 14.182 96.065 1.00 19.93 395 LEU A C 1
ATOM 680 O O . LEU A 1 88 ? -6.772 14.747 96.395 1.00 22.74 395 LEU A O 1
ATOM 685 N N . ASN A 1 89 ? -5.368 13.051 96.650 1.00 21.49 396 ASN A N 1
ATOM 686 C CA . ASN A 1 89 ? -6.071 12.474 97.791 1.00 22.26 396 ASN A CA 1
ATOM 687 C C . ASN A 1 89 ? -5.989 13.331 99.050 1.00 24.48 396 ASN A C 1
ATOM 688 O O . ASN A 1 89 ? -6.924 13.341 99.864 1.00 26.58 396 ASN A O 1
ATOM 693 N N . GLY A 1 90 ? -4.870 14.015 99.216 1.00 22.30 397 GLY A N 1
ATOM 694 C CA . GLY A 1 90 ? -4.589 14.766 100.430 1.00 21.65 397 GLY A CA 1
ATOM 695 C C . GLY A 1 90 ? -5.055 16.180 100.374 1.00 20.78 397 GLY A C 1
ATOM 696 O O . GLY A 1 90 ? -4.849 16.934 101.318 1.00 17.26 397 GLY A O 1
ATOM 697 N N . ARG A 1 91 ? -5.689 16.593 99.272 1.00 19.27 398 ARG A N 1
ATOM 698 C CA . ARG A 1 91 ? -6.123 18.009 99.144 1.00 18.64 398 ARG A CA 1
ATOM 699 C C . ARG A 1 91 ? -4.980 19.010 99.387 1.00 16.18 398 ARG A C 1
ATOM 700 O O . ARG A 1 91 ? -5.146 19.990 100.076 1.00 16.69 398 ARG A O 1
ATOM 708 N N . ALA A 1 92 ? -3.822 18.741 98.825 1.00 14.70 399 ALA A N 1
ATOM 709 C CA . ALA A 1 92 ? -2.619 19.515 99.079 1.00 15.87 399 ALA A CA 1
ATOM 710 C C . ALA A 1 92 ? -2.713 20.950 98.483 1.00 14.77 399 ALA A C 1
ATOM 711 O O . ALA A 1 92 ? -3.374 21.198 97.454 1.00 13.95 399 ALA A O 1
ATOM 713 N N . GLN A 1 93 ? -2.117 21.858 99.229 1.00 13.08 400 GLN A N 1
ATOM 714 C CA . GLN A 1 93 ? -2.043 23.272 98.870 1.00 13.21 400 GLN A CA 1
ATOM 715 C C . GLN A 1 93 ? -0.826 23.470 97.961 1.00 12.22 400 GLN A C 1
ATOM 716 O O . GLN A 1 93 ? 0.259 23.857 98.362 1.00 14.15 400 GLN A O 1
ATOM 722 N N . VAL A 1 94 ? -1.029 23.077 96.704 1.00 11.99 401 VAL A N 1
ATOM 723 C CA . VAL A 1 94 ? -0.055 23.024 95.679 1.00 12.23 401 VAL A CA 1
ATOM 724 C C . VAL A 1 94 ? -0.716 23.575 94.421 1.00 11.69 401 VAL A C 1
ATOM 725 O O . VAL A 1 94 ? -1.947 23.483 94.232 1.00 11.61 401 VAL A O 1
ATOM 729 N N . VAL A 1 95 ? 0.107 24.158 93.563 1.00 11.84 402 VAL A N 1
ATOM 730 C CA . VAL A 1 95 ? -0.417 24.870 92.371 1.00 11.37 402 VAL A CA 1
ATOM 731 C C . VAL A 1 95 ? 0.491 24.692 91.165 1.00 11.42 402 VAL A C 1
ATOM 732 O O . VAL A 1 95 ? 1.704 24.614 91.298 1.00 11.12 402 VAL A O 1
ATOM 736 N N . VAL A 1 96 ? -0.126 24.515 89.994 1.00 11.08 403 VAL A N 1
ATOM 737 C CA . VAL A 1 96 ? 0.543 24.618 88.729 1.00 10.89 403 VAL A CA 1
ATOM 738 C C . VAL A 1 96 ? 0.250 25.977 88.068 1.00 11.91 403 VAL A C 1
ATOM 739 O O . VAL A 1 96 ? -0.911 26.386 87.993 1.00 10.70 403 VAL A O 1
ATOM 743 N N . LEU A 1 97 ? 1.295 26.625 87.529 1.00 12.24 404 LEU A N 1
ATOM 744 C CA . LEU A 1 97 ? 1.168 27.934 86.907 1.00 13.30 404 LEU A CA 1
ATOM 745 C C . LEU A 1 97 ? 1.066 27.750 85.399 1.00 13.85 404 LEU A C 1
ATOM 746 O O . LEU A 1 97 ? 1.736 26.873 84.856 1.00 12.50 404 LEU A O 1
ATOM 751 N N . ASP A 1 98 ? 0.277 28.593 84.714 1.00 13.31 405 ASP A N 1
ATOM 752 C CA . ASP A 1 98 ? 0.506 28.738 83.271 1.00 15.41 405 ASP A CA 1
ATOM 753 C C . ASP A 1 98 ? 1.735 29.593 82.971 1.00 15.18 405 ASP A C 1
ATOM 754 O O . ASP A 1 98 ? 2.287 30.272 83.868 1.00 13.65 405 ASP A O 1
ATOM 759 N N . SER A 1 99 ? 2.115 29.664 81.708 1.00 15.59 406 SER A N 1
ATOM 760 C CA . SER A 1 99 ? 3.261 30.488 81.303 1.00 16.65 406 SER A CA 1
ATOM 761 C C . SER A 1 99 ? 3.021 31.980 81.533 1.00 14.64 406 SER A C 1
ATOM 762 O O . SER A 1 99 ? 3.921 32.694 81.948 1.00 13.96 406 SER A O 1
ATOM 765 N N . ASN A 1 100 ? 1.800 32.493 81.339 1.00 13.80 407 ASN A N 1
ATOM 766 C CA . ASN A 1 100 ? 1.550 33.910 81.680 1.00 13.36 407 ASN A CA 1
ATOM 767 C C . ASN A 1 100 ? 1.737 34.260 83.154 1.00 12.39 407 ASN A C 1
ATOM 768 O O . ASN A 1 100 ? 2.341 35.298 83.520 1.00 12.04 407 ASN A O 1
ATOM 773 N N . THR A 1 101 ? 1.241 33.394 84.014 1.00 12.02 408 THR A N 1
ATOM 774 C CA . THR A 1 101 ? 1.330 33.597 85.490 1.00 12.63 408 THR A CA 1
ATOM 775 C C . THR A 1 101 ? 2.781 33.530 85.964 1.00 13.48 408 THR A C 1
ATOM 776 O O . THR A 1 101 ? 3.218 34.315 86.810 1.00 11.61 408 THR A O 1
ATOM 780 N N . ARG A 1 102 ? 3.494 32.544 85.419 1.00 14.46 409 ARG A N 1
ATOM 781 C CA . ARG A 1 102 ? 4.886 32.345 85.683 1.00 19.06 409 ARG A CA 1
ATOM 782 C C . ARG A 1 102 ? 5.745 33.580 85.343 1.00 17.25 409 ARG A C 1
ATOM 783 O O . ARG A 1 102 ? 6.541 34.004 86.159 1.00 17.39 409 ARG A O 1
ATOM 791 N N A ARG A 1 103 ? 5.510 34.192 84.181 0.80 17.76 410 ARG A N 1
ATOM 792 N N B ARG A 1 103 ? 5.492 34.190 84.195 0.20 15.92 410 ARG A N 1
ATOM 793 C CA A ARG A 1 103 ? 6.140 35.462 83.782 0.80 18.70 410 ARG A CA 1
ATOM 794 C CA B ARG A 1 103 ? 6.125 35.448 83.832 0.20 14.91 410 ARG A CA 1
ATOM 795 C C A ARG A 1 103 ? 5.766 36.638 84.703 0.80 17.68 410 ARG A C 1
ATOM 796 C C B ARG A 1 103 ? 5.754 36.635 84.716 0.20 15.30 410 ARG A C 1
ATOM 797 O O A ARG A 1 103 ? 6.625 37.468 85.092 0.80 16.73 410 ARG A O 1
ATOM 798 O O B ARG A 1 103 ? 6.608 37.462 85.077 0.20 15.27 410 ARG A O 1
ATOM 813 N N . GLN A 1 104 ? 4.480 36.712 85.079 1.00 15.60 411 GLN A N 1
ATOM 814 C CA . GLN A 1 104 ? 3.993 37.791 85.907 1.00 14.97 411 GLN A CA 1
ATOM 815 C C . GLN A 1 104 ? 4.562 37.807 87.311 1.00 15.57 411 GLN A C 1
ATOM 816 O O . GLN A 1 104 ? 4.899 38.881 87.858 1.00 14.70 411 GLN A O 1
ATOM 822 N N . LEU A 1 105 ? 4.558 36.652 87.950 1.00 15.57 412 LEU A N 1
ATOM 823 C CA . LEU A 1 105 ? 5.007 36.554 89.339 1.00 16.17 412 LEU A CA 1
ATOM 824 C C . LEU A 1 105 ? 6.467 36.388 89.480 1.00 15.41 412 LEU A C 1
ATOM 825 O O . LEU A 1 105 ? 7.061 36.805 90.473 1.00 14.41 412 LEU A O 1
ATOM 830 N N . PHE A 1 106 ? 7.065 35.715 88.527 1.00 15.56 413 PHE A N 1
ATOM 831 C CA . PHE A 1 106 ? 8.503 35.333 88.639 1.00 16.94 413 PHE A CA 1
ATOM 832 C C . PHE A 1 106 ? 9.273 35.709 87.378 1.00 17.79 413 PHE A C 1
ATOM 833 O O . PHE A 1 106 ? 9.916 34.872 86.772 1.00 20.32 413 PHE A O 1
ATOM 841 N N . PRO A 1 107 ? 9.214 36.973 86.975 1.00 21.78 414 PRO A N 1
ATOM 842 C CA . PRO A 1 107 ? 9.939 37.398 85.748 1.00 24.47 414 PRO A CA 1
ATOM 843 C C . PRO A 1 107 ? 11.458 37.058 85.712 1.00 27.81 414 PRO A C 1
ATOM 844 O O . PRO A 1 107 ? 11.999 36.783 84.636 1.00 30.56 414 PRO A O 1
ATOM 848 N N . HIS A 1 108 ? 12.132 37.056 86.858 1.00 30.31 415 HIS A N 1
ATOM 849 C CA . HIS A 1 108 ? 13.594 36.868 86.901 1.00 38.05 415 HIS A CA 1
ATOM 850 C C . HIS A 1 108 ? 14.074 35.470 87.260 1.00 36.96 415 HIS A C 1
ATOM 851 O O . HIS A 1 108 ? 15.190 35.113 86.908 1.00 46.27 4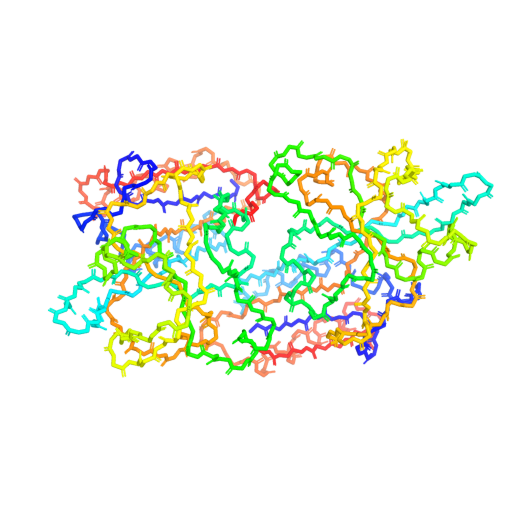15 HIS A O 1
ATOM 858 N N . LYS A 1 109 ? 13.260 34.659 87.908 1.00 32.38 416 LYS A N 1
ATOM 859 C CA . LYS A 1 109 ? 13.746 33.395 88.447 1.00 29.94 416 LYS A CA 1
ATOM 860 C C . LYS A 1 109 ? 13.932 32.328 87.364 1.00 26.78 416 LYS A C 1
ATOM 861 O O . LYS A 1 109 ? 13.148 32.205 86.458 1.00 25.72 416 LYS A O 1
ATOM 867 N N . ALA A 1 110 ? 15.040 31.625 87.424 1.00 25.35 417 ALA A N 1
ATOM 868 C CA . ALA A 1 110 ? 15.331 30.543 86.499 1.00 29.36 417 ALA A CA 1
ATOM 869 C C . ALA A 1 110 ? 14.399 29.379 86.799 1.00 26.09 417 ALA A C 1
ATOM 870 O O . ALA A 1 110 ? 13.952 28.728 85.898 1.00 27.62 417 ALA A O 1
ATOM 872 N N . ASP A 1 111 ? 14.120 29.152 88.079 1.00 28.03 418 ASP A N 1
ATOM 873 C CA . ASP A 1 111 ? 13.356 27.976 88.550 1.00 32.24 418 ASP A CA 1
ATOM 874 C C . ASP A 1 111 ? 12.356 28.481 89.511 1.00 26.17 418 ASP A C 1
ATOM 875 O O . ASP A 1 111 ? 12.707 29.297 90.353 1.00 27.44 418 ASP A O 1
ATOM 880 N N . VAL A 1 112 ? 11.109 28.038 89.410 1.00 22.65 419 VAL A N 1
ATOM 881 C CA . VAL A 1 112 ? 10.090 28.505 90.393 1.00 19.37 419 VAL A CA 1
ATOM 882 C C . VAL A 1 112 ? 9.479 27.370 91.193 1.00 18.69 419 VAL A C 1
ATOM 883 O O . VAL A 1 112 ? 8.742 27.648 92.121 1.00 18.63 419 VAL A O 1
ATOM 887 N N . VAL A 1 113 ? 9.784 26.103 90.840 1.00 19.86 420 VAL A N 1
ATOM 888 C CA . VAL A 1 113 ? 9.283 24.959 91.607 1.00 21.08 420 VAL A CA 1
ATOM 889 C C . VAL A 1 113 ? 9.766 25.072 93.060 1.00 23.19 420 VAL A C 1
ATOM 890 O O . VAL A 1 113 ? 10.938 25.299 93.294 1.00 22.16 420 VAL A O 1
ATOM 894 N N . GLY A 1 114 ? 8.838 25.000 94.028 1.00 21.17 421 GLY A N 1
ATOM 895 C CA . GLY A 1 114 ? 9.139 25.216 95.433 1.00 20.02 421 GLY A CA 1
ATOM 896 C C . GLY A 1 114 ? 8.799 26.592 95.948 1.00 21.24 421 GLY A C 1
ATOM 897 O O . GLY A 1 114 ? 8.607 26.753 97.139 1.00 22.66 421 GLY A O 1
ATOM 898 N N . GLU A 1 115 ? 8.672 27.593 95.090 1.00 20.59 422 GLU A N 1
ATOM 899 C CA . GLU A 1 115 ? 8.130 28.889 95.542 1.00 21.44 422 GLU A CA 1
ATOM 900 C C . GLU A 1 115 ? 6.737 28.755 96.127 1.00 16.75 422 GLU A C 1
ATOM 901 O O . GLU A 1 115 ? 6.027 27.832 95.820 1.00 15.99 422 GLU A O 1
ATOM 907 N N . VAL A 1 116 ? 6.418 29.641 97.057 1.00 16.98 423 VAL A N 1
ATOM 908 C CA . VAL A 1 116 ? 5.097 29.759 97.667 1.00 15.53 423 VAL A CA 1
ATOM 909 C C . VAL A 1 116 ? 4.436 31.054 97.225 1.00 15.37 423 VAL A C 1
ATOM 910 O O . VAL A 1 116 ? 5.057 32.083 97.255 1.00 13.07 423 VAL A O 1
ATOM 914 N N . ILE A 1 117 ? 3.205 30.949 96.729 1.00 14.84 424 ILE A N 1
ATOM 915 C CA . ILE A 1 117 ? 2.385 32.119 96.420 1.00 15.07 424 ILE A CA 1
ATOM 916 C C . ILE A 1 117 ? 1.110 32.055 97.242 1.00 14.73 424 ILE A C 1
ATOM 917 O O . ILE A 1 117 ? 0.690 30.973 97.673 1.00 14.75 424 ILE A O 1
ATOM 922 N N . LEU A 1 118 ? 0.442 33.190 97.412 1.00 14.45 425 LEU A N 1
ATOM 923 C CA . LEU A 1 118 ? -0.917 33.182 97.909 1.00 14.78 425 LEU A CA 1
ATOM 924 C C . LEU A 1 118 ? -1.907 33.066 96.796 1.00 14.61 425 LEU A C 1
ATOM 925 O O . LEU A 1 118 ? -1.943 33.921 95.898 1.00 16.19 425 LEU A O 1
ATOM 930 N N . VAL A 1 119 ? -2.741 32.027 96.853 1.00 14.35 426 VAL A N 1
ATOM 931 C CA . VAL A 1 119 ? -3.819 31.828 95.905 1.00 15.16 426 VAL A CA 1
ATOM 932 C C . VAL A 1 119 ? -5.078 32.275 96.623 1.00 15.55 426 VAL A C 1
ATOM 933 O O . VAL A 1 119 ? -5.632 31.556 97.436 1.00 13.91 426 VAL A O 1
ATOM 937 N N . GLY A 1 120 ? -5.499 33.518 96.371 1.00 17.48 427 GLY A N 1
ATOM 938 C CA . GLY A 1 120 ? -6.398 34.201 97.287 1.00 17.08 427 GLY A CA 1
ATOM 939 C C . GLY A 1 120 ? -5.780 34.440 98.671 1.00 18.05 427 GLY A C 1
ATOM 940 O O . GLY A 1 120 ? -4.835 35.222 98.816 1.00 19.67 427 GLY A O 1
ATOM 941 N N . ASN A 1 121 ? -6.304 33.719 99.655 1.00 17.59 428 ASN A N 1
ATOM 942 C CA . ASN A 1 121 ? -5.841 33.742 101.022 1.00 19.66 428 ASN A CA 1
ATOM 943 C C . ASN A 1 121 ? -5.194 32.382 101.441 1.00 20.94 428 ASN A C 1
ATOM 944 O O . ASN A 1 121 ? -4.973 32.121 102.603 1.00 23.76 428 ASN A O 1
ATOM 949 N N . MET A 1 122 ? -4.910 31.525 100.467 1.00 18.32 429 MET A N 1
ATOM 950 C CA . MET A 1 122 ? -4.358 30.209 100.720 1.00 16.35 429 MET A CA 1
ATOM 951 C C . MET A 1 122 ? -2.955 30.120 100.125 1.00 15.57 429 MET A C 1
ATOM 952 O O . MET A 1 122 ? -2.813 30.186 98.903 1.00 13.71 429 MET A O 1
ATOM 957 N N . PRO A 1 123 ? -1.900 29.970 100.954 1.00 15.48 430 PRO A N 1
ATOM 958 C CA . PRO A 1 123 ? -0.617 29.737 100.399 1.00 15.95 430 PRO A CA 1
ATOM 959 C C . PRO A 1 123 ? -0.546 28.387 99.718 1.00 14.71 430 PRO A C 1
ATOM 960 O O . PRO A 1 123 ? -1.223 27.450 100.147 1.00 14.42 430 PRO A O 1
ATOM 964 N N . ALA A 1 124 ? 0.213 28.333 98.631 1.00 14.01 431 ALA A N 1
ATOM 965 C CA . ALA A 1 124 ? 0.305 27.112 97.837 1.00 14.63 431 ALA A CA 1
ATOM 966 C C . ALA A 1 124 ? 1.725 27.029 97.292 1.00 14.83 431 ALA A C 1
ATOM 967 O O . ALA A 1 124 ? 2.279 28.046 96.903 1.00 13.99 431 ALA A O 1
ATOM 969 N N . ARG A 1 125 ? 2.308 25.828 97.318 1.00 13.81 432 ARG A N 1
ATOM 970 C CA . ARG A 1 125 ? 3.617 25.582 96.833 1.00 15.24 432 ARG A CA 1
ATOM 971 C C . ARG A 1 125 ? 3.452 25.359 95.289 1.00 14.38 432 ARG A C 1
ATOM 972 O O . ARG A 1 125 ? 2.636 24.563 94.833 1.00 14.72 432 ARG A O 1
ATOM 980 N N . VAL A 1 126 ? 4.226 26.090 94.526 1.00 13.62 433 VAL A N 1
ATOM 981 C CA . VAL A 1 126 ? 4.325 25.857 93.068 1.00 13.20 433 VAL A CA 1
ATOM 982 C C . VAL A 1 126 ? 5.019 24.507 92.761 1.00 13.60 433 VAL A C 1
ATOM 983 O O . VAL A 1 126 ? 6.166 24.272 93.155 1.00 14.73 433 VAL A O 1
ATOM 987 N N . ILE A 1 127 ? 4.342 23.619 92.071 1.00 13.15 434 ILE A N 1
ATOM 988 C CA . ILE A 1 127 ? 4.933 22.323 91.731 1.00 14.12 434 ILE A CA 1
ATOM 989 C C . ILE A 1 127 ? 5.203 22.138 90.266 1.00 14.23 434 ILE A C 1
ATOM 990 O O . ILE A 1 127 ? 5.857 21.173 89.867 1.00 13.58 434 ILE A O 1
ATOM 995 N N . GLY A 1 128 ? 4.692 23.029 89.426 1.00 14.17 435 GLY A N 1
ATOM 996 C CA . GLY A 1 128 ? 5.049 22.987 88.002 1.00 14.21 435 GLY A CA 1
ATOM 997 C C . GLY A 1 128 ? 4.566 24.223 87.247 1.00 14.85 435 GLY A C 1
ATOM 998 O O . GLY A 1 128 ? 3.735 25.008 87.760 1.00 12.30 435 GLY A O 1
ATOM 999 N N . VAL A 1 129 ? 5.024 24.291 86.000 1.00 14.19 436 VAL A N 1
ATOM 1000 C CA . VAL A 1 129 ? 4.626 25.333 85.056 1.00 16.03 436 VAL A CA 1
ATOM 1001 C C . VAL A 1 129 ? 4.193 24.622 83.767 1.00 18.41 436 VAL A C 1
ATOM 1002 O O . VAL A 1 129 ? 4.994 23.820 83.179 1.00 15.40 436 VAL A O 1
ATOM 1006 N N . ALA A 1 130 ? 2.915 24.810 83.403 1.00 16.73 437 ALA A N 1
ATOM 1007 C CA . ALA A 1 130 ? 2.370 24.206 82.191 1.00 20.23 437 ALA A CA 1
ATOM 1008 C C . ALA A 1 130 ? 2.621 25.091 80.964 1.00 22.68 437 ALA A C 1
ATOM 1009 O O . ALA A 1 130 ? 2.596 26.346 81.038 1.00 26.76 437 ALA A O 1
ATOM 1011 N N . GLU A 1 131 ? 2.871 24.449 79.830 1.00 22.59 438 GLU A N 1
ATOM 1012 C CA . GLU A 1 131 ? 3.153 25.176 78.594 1.00 25.06 438 GLU A CA 1
ATOM 1013 C C . GLU A 1 131 ? 1.969 24.886 77.680 1.00 23.41 438 GLU A C 1
ATOM 1014 O O . GLU A 1 131 ? 1.656 23.721 77.457 1.00 22.31 438 GLU A O 1
ATOM 1020 N N . GLU A 1 132 ? 1.313 25.955 77.244 1.00 27.48 439 GLU A N 1
ATOM 1021 C CA . GLU A 1 132 ? -0.011 25.949 76.607 1.00 28.97 439 GLU A CA 1
ATOM 1022 C C . GLU A 1 132 ? 0.125 26.174 75.073 1.00 29.18 439 GLU A C 1
ATOM 1023 O O . GLU A 1 132 ? -0.851 26.029 74.296 1.00 29.47 439 GLU A O 1
ATOM 1029 N N . LYS A 1 133 ? 1.296 26.514 74.594 1.00 30.10 440 LYS A N 1
ATOM 1030 C CA . LYS A 1 133 ? 1.382 27.095 73.240 1.00 36.10 440 LYS A CA 1
ATOM 1031 C C . LYS A 1 133 ? 1.103 26.046 72.152 1.00 34.40 440 LYS A C 1
ATOM 1032 O O . LYS A 1 133 ? 0.655 26.399 71.060 1.00 37.96 440 LYS A O 1
ATOM 1038 N N . GLN A 1 134 ? 1.408 24.772 72.438 1.00 30.41 441 GLN A N 1
ATOM 1039 C CA . GLN A 1 134 ? 1.144 23.640 71.505 1.00 32.64 441 GLN A CA 1
ATOM 1040 C C . GLN A 1 134 ? -0.113 22.850 71.880 1.00 27.67 441 GLN A C 1
ATOM 1041 O O . GLN A 1 134 ? -0.344 21.758 71.360 1.00 28.40 441 GLN A O 1
ATOM 1047 N N . SER A 1 135 ? -0.880 23.383 72.832 1.00 22.88 442 SER A N 1
ATOM 1048 C CA . SER A 1 135 ? -2.069 22.741 73.347 1.00 22.45 442 SER A CA 1
ATOM 1049 C C . SER A 1 135 ? -3.271 22.932 72.379 1.00 20.71 442 SER A C 1
ATOM 1050 O O . SER A 1 135 ? -3.177 23.639 71.361 1.00 20.68 442 SER A O 1
ATOM 1053 N N . MET A 1 136 ? -4.388 22.322 72.699 1.00 19.52 443 MET A N 1
ATOM 1054 C CA . MET A 1 136 ? -5.577 22.401 71.814 1.00 23.56 443 MET A CA 1
ATOM 1055 C C . MET A 1 136 ? -5.936 23.862 71.518 1.00 22.63 443 MET A C 1
ATOM 1056 O O . MET A 1 136 ? -6.172 24.229 70.364 1.00 20.58 443 MET A O 1
ATOM 1061 N N . PHE A 1 137 ? -5.982 24.702 72.555 1.00 20.36 444 PHE A N 1
ATOM 1062 C CA . PHE A 1 137 ? -6.472 26.072 72.423 1.00 20.90 444 PHE A CA 1
ATOM 1063 C C . PHE A 1 137 ? -5.437 27.147 72.477 1.00 21.05 444 PHE A C 1
ATOM 1064 O O . PHE A 1 137 ? -5.780 28.328 72.536 1.00 24.07 444 PHE A O 1
ATOM 1072 N N . GLY A 1 138 ? -4.164 26.777 72.482 1.00 20.59 445 GLY A N 1
ATOM 1073 C CA . GLY A 1 138 ? -3.125 27.748 72.529 1.00 21.34 445 GLY A CA 1
ATOM 1074 C C . GLY A 1 138 ? -3.050 28.363 73.920 1.00 19.59 445 GLY A C 1
ATOM 1075 O O . GLY A 1 138 ? -3.692 27.893 74.861 1.00 19.19 445 GLY A O 1
ATOM 1076 N N . SER A 1 139 ? -2.262 29.395 74.057 1.00 21.59 446 SER A N 1
ATOM 1077 C CA . SER A 1 139 ? -2.028 30.051 75.371 1.00 25.18 446 SER A CA 1
ATOM 1078 C C . SER A 1 139 ? -3.237 30.834 75.766 1.00 20.80 446 SER A C 1
ATOM 1079 O O . SER A 1 139 ? -3.925 31.403 74.913 1.00 19.55 446 SER A O 1
ATOM 1082 N N . SER A 1 140 ? -3.473 30.943 77.070 1.00 18.65 447 SER A N 1
ATOM 1083 C CA . SER A 1 140 ? -4.451 31.847 77.610 1.00 16.64 447 SER A CA 1
ATOM 1084 C C . SER A 1 140 ? -4.152 33.326 77.308 1.00 16.57 447 SER A C 1
ATOM 1085 O O . SER A 1 140 ? -2.995 33.714 77.095 1.00 16.39 447 SER A O 1
ATOM 1088 N N . LYS A 1 141 ? -5.194 34.167 77.310 1.00 16.06 448 LYS A N 1
ATOM 1089 C CA . LYS A 1 141 ? -5.001 35.599 77.247 1.00 14.56 448 LYS A CA 1
ATOM 1090 C C . LYS A 1 141 ? -4.927 36.218 78.660 1.00 14.18 448 LYS A C 1
ATOM 1091 O O . LYS A 1 141 ? -4.627 37.426 78.775 1.00 13.67 448 LYS A O 1
ATOM 1097 N N . VAL A 1 142 ? -5.185 35.401 79.686 1.00 12.83 449 VAL A N 1
ATOM 1098 C CA . VAL A 1 142 ? -5.236 35.843 81.052 1.00 14.22 449 VAL A CA 1
ATOM 1099 C C . VAL A 1 142 ? -4.256 34.972 81.906 1.00 13.52 449 VAL A C 1
ATOM 1100 O O . VAL A 1 142 ? -3.526 34.134 81.399 1.00 13.43 449 VAL A O 1
ATOM 1104 N N . LEU A 1 143 ? -4.274 35.185 83.190 1.00 12.43 450 LEU A N 1
ATOM 1105 C CA . LEU A 1 143 ? -3.417 34.442 84.078 1.00 12.41 450 LEU A CA 1
ATOM 1106 C C . LEU A 1 143 ? -4.223 33.258 84.606 1.00 13.67 450 LEU A C 1
ATOM 1107 O O . LEU A 1 143 ? -5.317 33.448 85.154 1.00 12.48 450 LEU A O 1
ATOM 1112 N N . ARG A 1 144 ? -3.711 32.050 84.396 1.00 13.34 451 ARG A N 1
ATOM 1113 C CA . ARG A 1 144 ? -4.390 30.829 84.812 1.00 14.65 451 ARG A CA 1
ATOM 1114 C C . ARG A 1 144 ? -3.506 30.068 85.798 1.00 13.76 451 ARG A C 1
ATOM 1115 O O . ARG A 1 144 ? -2.316 30.080 85.621 1.00 14.96 451 ARG A O 1
ATOM 1123 N N . VAL A 1 145 ? -4.119 29.478 86.829 1.00 13.57 452 VAL A N 1
ATOM 1124 C CA . VAL A 1 145 ? -3.474 28.482 87.694 1.00 13.42 452 VAL A CA 1
ATOM 1125 C C . VAL A 1 145 ? -4.405 27.290 87.871 1.00 13.02 452 VAL A C 1
ATOM 1126 O O . VAL A 1 145 ? -5.628 27.382 87.652 1.00 13.11 452 VAL A O 1
ATOM 1130 N N . TRP A 1 146 ? -3.817 26.167 88.247 1.00 12.60 453 TRP A N 1
ATOM 1131 C CA . TRP A 1 146 ? -4.552 24.956 88.486 1.00 11.66 453 TRP A CA 1
ATOM 1132 C C . TRP A 1 146 ? -4.166 24.417 89.843 1.00 11.31 453 TRP A C 1
ATOM 1133 O O . TRP A 1 146 ? -3.011 24.437 90.214 1.00 11.29 453 TRP A O 1
ATOM 1144 N N . LEU A 1 147 ? -5.155 23.928 90.561 1.00 11.40 454 LEU A N 1
ATOM 1145 C CA . LEU A 1 147 ? -4.976 23.251 91.829 1.00 12.82 454 LEU A CA 1
ATOM 1146 C C . LEU A 1 147 ? -5.642 21.876 91.750 1.00 13.28 454 LEU A C 1
ATOM 1147 O O . LEU A 1 147 ? -6.522 21.621 90.887 1.00 13.22 454 LEU A O 1
ATOM 1152 N N . PRO A 1 148 ? -5.309 20.968 92.681 1.00 14.83 455 PRO A N 1
ATOM 1153 C CA . PRO A 1 148 ? -6.157 19.760 92.740 1.00 14.84 455 PRO A CA 1
ATOM 1154 C C . PRO A 1 148 ? -7.623 20.039 92.925 1.00 15.31 455 PRO A C 1
ATOM 1155 O O . PRO A 1 148 ? -8.006 20.912 93.710 1.00 15.10 455 PRO A O 1
ATOM 1159 N N A TYR A 1 149 ? -8.459 19.297 92.201 0.60 17.09 456 TYR A N 1
ATOM 1160 N N B TYR A 1 149 ? -8.468 19.297 92.206 0.40 17.21 456 TYR A N 1
ATOM 1161 C CA A TYR A 1 149 ? -9.917 19.428 92.312 0.60 18.87 456 TYR A CA 1
ATOM 1162 C CA B TYR A 1 149 ? -9.925 19.455 92.351 0.40 19.02 456 TYR A CA 1
ATOM 1163 C C A TYR A 1 149 ? -10.378 19.275 93.768 0.60 18.36 456 TYR A C 1
ATOM 1164 C C B TYR A 1 149 ? -10.366 19.302 93.792 0.40 18.56 456 TYR A C 1
ATOM 1165 O O A TYR A 1 149 ? -11.236 20.015 94.242 0.60 21.35 456 TYR A O 1
ATOM 1166 O O B TYR A 1 149 ? -11.228 20.033 94.269 0.40 20.64 456 TYR A O 1
ATOM 1183 N N . SER A 1 150 ? -9.787 18.337 94.477 1.00 17.49 457 SER A N 1
ATOM 1184 C CA . SER A 1 150 ? -10.158 18.082 95.851 1.00 20.31 457 SER A CA 1
ATOM 1185 C C . SER A 1 150 ? -9.801 19.257 96.762 1.00 21.37 457 SER A C 1
ATOM 1186 O O . SER A 1 150 ? -10.527 19.547 97.722 1.00 24.47 457 SER A O 1
ATOM 1189 N N . THR A 1 151 ? -8.667 19.902 96.502 1.00 19.83 458 THR A N 1
ATOM 1190 C CA . THR A 1 151 ? -8.276 21.099 97.250 1.00 20.88 458 THR A CA 1
ATOM 1191 C C . THR A 1 151 ? -9.298 22.226 97.055 1.00 20.92 458 THR A C 1
ATOM 1192 O O . THR A 1 151 ? -9.587 22.978 97.990 1.00 21.30 458 THR A O 1
ATOM 1196 N N . MET A 1 152 ? -9.818 22.365 95.856 1.00 24.17 459 MET A N 1
ATOM 1197 C CA . MET A 1 152 ? -10.761 23.463 95.535 1.00 29.29 459 MET A CA 1
ATOM 1198 C C . MET A 1 152 ? -12.183 23.231 96.032 1.00 32.11 459 MET A C 1
ATOM 1199 O O . MET A 1 152 ? -12.901 24.167 96.325 1.00 28.33 459 MET A O 1
ATOM 1204 N N . SER A 1 153 ? -12.607 21.979 96.055 1.00 36.53 460 SER A N 1
ATOM 1205 C CA . SER A 1 153 ? -14.007 21.670 96.321 1.00 38.71 460 SER A CA 1
ATOM 1206 C C . SER A 1 153 ? -14.431 22.100 97.744 1.00 40.60 460 SER A C 1
ATOM 1207 O O . SER A 1 153 ? -13.748 21.834 98.734 1.00 39.32 460 SER A O 1
ATOM 1210 N N . GLY A 1 154 ? -15.548 22.825 97.811 1.00 46.81 461 GLY A N 1
ATOM 1211 C CA . GLY A 1 154 ? -15.944 23.599 99.005 1.00 48.82 461 GLY A CA 1
ATOM 1212 C C . GLY A 1 154 ? -15.145 24.828 99.446 1.00 54.03 461 GLY A C 1
ATOM 1213 O O . GLY A 1 154 ? -15.558 25.490 100.405 1.00 52.01 461 GLY A O 1
ATOM 1214 N N . ARG A 1 155 ? -14.028 25.170 98.788 1.00 46.94 462 ARG A N 1
ATOM 1215 C CA . ARG A 1 155 ? -13.401 26.421 99.119 1.00 46.10 462 ARG A CA 1
ATOM 1216 C C . ARG A 1 155 ? -14.068 27.440 98.248 1.00 51.84 462 ARG A C 1
ATOM 1217 O O . ARG A 1 155 ? -14.130 27.273 97.028 1.00 58.99 462 ARG A O 1
ATOM 1225 N N . VAL A 1 156 ? -14.614 28.472 98.867 1.00 48.68 463 VAL A N 1
ATOM 1226 C CA . VAL A 1 156 ? -15.078 29.624 98.137 1.00 49.15 463 VAL A CA 1
ATOM 1227 C C . VAL A 1 156 ? -13.895 30.559 97.998 1.00 51.53 463 VAL A C 1
ATOM 1228 O O . VAL A 1 156 ? -13.640 31.407 98.838 1.00 51.35 463 VAL A O 1
ATOM 1232 N N . MET A 1 157 ? -13.142 30.348 96.935 1.00 54.14 464 MET A N 1
ATOM 1233 C CA . MET A 1 157 ? -11.900 31.074 96.686 1.00 50.11 464 MET A CA 1
ATOM 1234 C C . MET A 1 157 ? -12.144 32.390 95.940 1.00 49.31 464 MET A C 1
ATOM 1235 O O . MET A 1 157 ? -11.426 33.376 96.179 1.00 49.97 464 MET A O 1
ATOM 1240 N N . GLY A 1 158 ? -13.158 32.439 95.068 1.00 37.02 465 GLY A N 1
ATOM 1241 C CA . GLY A 1 158 ? -13.533 33.706 94.467 1.00 34.93 465 GLY A CA 1
ATOM 1242 C C . GLY A 1 158 ? -14.837 33.608 93.701 1.00 31.12 465 GLY A C 1
ATOM 1243 O O . GLY A 1 158 ? -15.660 32.800 94.000 1.00 30.30 465 GLY A O 1
ATOM 1244 N N . GLN A 1 159 ? -15.004 34.479 92.726 1.00 29.57 466 GLN A N 1
ATOM 1245 C CA . GLN A 1 159 ? -16.192 34.542 91.889 1.00 30.52 466 GLN A CA 1
ATOM 1246 C C . GLN A 1 159 ? -16.067 33.567 90.706 1.00 24.61 466 GLN A C 1
ATOM 1247 O O . GLN A 1 159 ? -15.075 33.555 90.013 1.00 22.26 466 GLN A O 1
ATOM 1253 N N A SER A 1 160 ? -17.102 32.790 90.445 0.70 24.50 467 SER A N 1
ATOM 1254 N N B SER A 1 160 ? -17.095 32.764 90.468 0.30 21.42 467 SER A N 1
ATOM 1255 C CA A SER A 1 160 ? -16.994 31.747 89.458 0.70 22.50 467 SER A CA 1
ATOM 1256 C CA B SER A 1 160 ? -17.016 31.754 89.436 0.30 18.31 467 SER A CA 1
ATOM 1257 C C A SER A 1 160 ? -17.385 32.293 88.063 0.70 19.46 467 SER A C 1
ATOM 1258 C C B SER A 1 160 ? -17.362 32.320 88.060 0.30 17.38 467 SER A C 1
ATOM 1259 O O A SER A 1 160 ? -18.154 33.244 87.944 0.70 17.02 467 SER A O 1
ATOM 1260 O O B SER A 1 160 ? -18.135 33.263 87.947 0.30 16.45 467 SER A O 1
ATOM 1265 N N . TRP A 1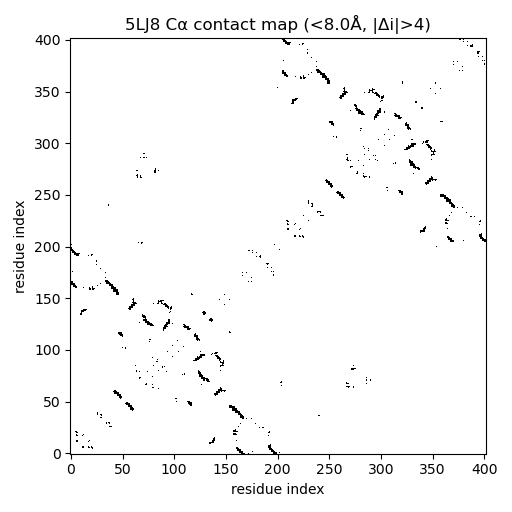 161 ? -16.770 31.739 87.018 1.00 15.85 468 TRP A N 1
ATOM 1266 C CA . TRP A 1 161 ? -17.238 31.949 85.679 1.00 14.96 468 TRP A CA 1
ATOM 1267 C C . TRP A 1 161 ? -17.209 30.628 84.935 1.00 14.98 468 TRP A C 1
ATOM 1268 O O . TRP A 1 161 ? -16.403 29.754 85.245 1.00 13.52 468 TRP A O 1
ATOM 1279 N N . LEU A 1 162 ? -18.084 30.532 83.947 1.00 15.90 469 LEU A N 1
ATOM 1280 C CA . LEU A 1 162 ? -18.224 29.304 83.105 1.00 17.38 469 LEU A CA 1
ATOM 1281 C C . LEU A 1 162 ? -17.245 29.326 81.909 1.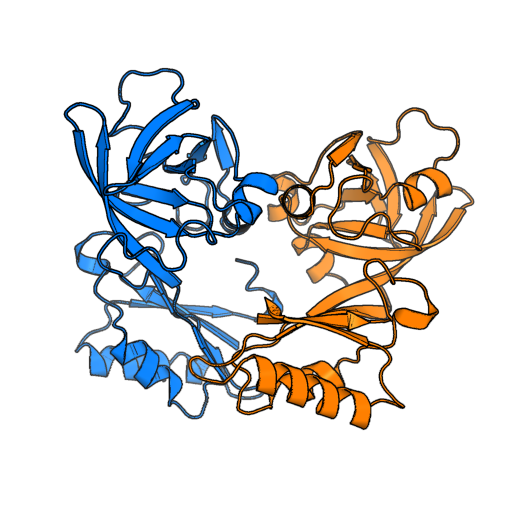00 15.27 469 LEU A C 1
ATOM 1282 O O . LEU A 1 162 ? -17.434 30.094 80.960 1.00 12.96 469 LEU A O 1
ATOM 1287 N N . ASN A 1 163 ? -16.230 28.474 81.976 1.00 13.17 470 ASN A N 1
ATOM 1288 C CA . ASN A 1 163 ? -15.324 28.196 80.888 1.00 16.98 470 ASN A CA 1
ATOM 1289 C C . ASN A 1 163 ? -16.067 27.636 79.693 1.00 14.79 470 ASN A C 1
ATOM 1290 O O . ASN A 1 163 ? -15.668 27.860 78.587 1.00 15.95 470 ASN A O 1
ATOM 1295 N N . SER A 1 164 ? -17.061 26.806 79.939 1.00 16.63 471 SER A N 1
ATOM 1296 C CA . SER A 1 164 ? -17.715 26.040 78.900 1.00 15.24 471 SER A CA 1
ATOM 1297 C C . SER A 1 164 ? -18.902 25.334 79.523 1.00 15.72 471 SER A C 1
ATOM 1298 O O . SER A 1 164 ? -19.021 25.224 80.759 1.00 14.50 471 SER A O 1
ATOM 1301 N N . ILE A 1 165 ? -19.825 24.897 78.657 1.00 14.89 472 ILE A N 1
ATOM 1302 C CA . ILE A 1 165 ? -20.920 24.051 79.038 1.00 15.80 472 ILE A CA 1
ATOM 1303 C C . ILE A 1 165 ? -20.910 22.897 78.056 1.00 17.14 472 ILE A C 1
ATOM 1304 O O . ILE A 1 165 ? -20.829 23.117 76.825 1.00 15.66 472 ILE A O 1
ATOM 1309 N N A THR A 1 166 ? -21.002 21.678 78.578 0.70 17.79 473 THR A N 1
ATOM 1310 N N B THR A 1 166 ? -21.016 21.682 78.579 0.30 17.77 473 THR A N 1
ATOM 1311 C CA A THR A 1 166 ? -20.996 20.489 77.730 0.70 19.92 473 THR A CA 1
ATOM 1312 C CA B THR A 1 166 ? -20.993 20.486 77.764 0.30 19.16 473 THR A CA 1
ATOM 1313 C C A THR A 1 166 ? -22.380 19.881 77.760 0.70 21.96 473 THR A C 1
ATOM 1314 C C B THR A 1 166 ? -22.384 19.878 77.766 0.30 20.54 473 THR A C 1
ATOM 1315 O O A THR A 1 166 ? -22.880 19.547 78.830 0.70 22.83 473 THR A O 1
ATOM 1316 O O B THR A 1 166 ? -22.895 19.539 78.834 0.30 21.06 473 THR A O 1
ATOM 1323 N N . VAL A 1 167 ? -23.004 19.773 76.585 1.00 20.37 474 VAL A N 1
ATOM 1324 C CA . VAL A 1 167 ? -24.387 19.354 76.473 1.00 21.44 474 VAL A CA 1
ATOM 1325 C C . VAL A 1 167 ? -24.414 17.988 75.809 1.00 22.74 474 VAL A C 1
ATOM 1326 O O . VAL A 1 167 ? -24.054 17.879 74.662 1.00 22.91 474 VAL A O 1
ATOM 1330 N N . ARG A 1 168 ? -24.806 16.941 76.537 1.00 24.46 475 ARG A N 1
ATOM 1331 C CA . ARG A 1 168 ? -25.090 15.598 75.919 1.00 25.95 475 ARG A CA 1
ATOM 1332 C C . ARG A 1 168 ? -26.495 15.520 75.280 1.00 21.76 475 ARG A C 1
ATOM 1333 O O . ARG A 1 168 ? -27.469 15.766 75.931 1.00 23.59 475 ARG A O 1
ATOM 1341 N N . VAL A 1 169 ? -26.535 15.239 73.981 1.00 23.54 476 VAL A N 1
ATOM 1342 C CA . VAL A 1 169 ? -27.780 15.129 73.217 1.00 26.42 476 VAL A CA 1
ATOM 1343 C C . VAL A 1 169 ? -28.440 13.740 73.436 1.00 28.11 476 VAL A C 1
ATOM 1344 O O . VAL A 1 169 ? -27.757 12.732 73.402 1.00 23.44 476 VAL A O 1
ATOM 1348 N N . LYS A 1 170 ? -29.733 13.724 73.681 1.00 28.83 477 LYS A N 1
ATOM 1349 C CA . LYS A 1 170 ? -30.475 12.439 73.789 1.00 34.38 477 LYS A CA 1
ATOM 1350 C C . LYS A 1 170 ? -30.299 11.537 72.582 1.00 30.04 477 LYS A C 1
ATOM 1351 O O . LYS A 1 170 ? -30.304 12.012 71.445 1.00 28.74 477 LYS A O 1
ATOM 1357 N N . GLU A 1 171 ? -30.078 10.252 72.858 1.00 29.95 478 GLU A N 1
ATOM 1358 C CA . GLU A 1 171 ? -29.872 9.190 71.854 1.00 35.25 478 GLU A CA 1
ATOM 1359 C C . GLU A 1 171 ? -30.864 9.269 70.674 1.00 29.15 478 GLU A C 1
ATOM 1360 O O . GLU A 1 171 ? -32.065 9.385 70.871 1.00 31.46 478 GLU A O 1
ATOM 1366 N N . GLY A 1 172 ? -30.362 9.199 69.457 1.00 28.62 479 GLY A N 1
ATOM 1367 C CA . GLY A 1 172 ? -31.204 9.187 68.263 1.00 28.65 479 GLY A CA 1
ATOM 1368 C C . GLY A 1 172 ? -31.705 10.537 67.793 1.00 30.08 479 GLY A C 1
ATOM 1369 O O . GLY A 1 172 ? -32.222 10.640 66.682 1.00 28.17 479 GLY A O 1
ATOM 1370 N N . PHE A 1 173 ? -31.539 11.593 68.595 1.00 29.25 480 PHE A N 1
ATOM 1371 C CA . PHE A 1 173 ? -31.932 12.930 68.146 1.00 28.82 480 PHE A CA 1
ATOM 1372 C C . PHE A 1 173 ? -30.923 13.478 67.113 1.00 26.97 480 PHE A C 1
ATOM 1373 O O . PHE A 1 173 ? -29.753 13.111 67.125 1.00 28.42 480 PHE A O 1
ATOM 1381 N N . ASP A 1 174 ? -31.374 14.322 66.187 1.00 27.68 481 ASP A N 1
ATOM 1382 C CA . ASP A 1 174 ? -30.522 14.893 65.161 1.00 28.75 481 ASP A CA 1
ATOM 1383 C C . ASP A 1 174 ? -29.565 15.930 65.801 1.00 26.95 481 ASP A C 1
ATOM 1384 O O . ASP A 1 174 ? -30.000 17.019 66.198 1.00 23.97 481 ASP A O 1
ATOM 1389 N N . SER A 1 175 ? -28.283 15.605 65.866 1.00 24.87 482 SER A N 1
ATOM 1390 C CA . SER A 1 175 ? -27.345 16.446 66.605 1.00 30.54 482 SER A CA 1
ATOM 1391 C C . SER A 1 175 ? -27.009 17.809 65.922 1.00 30.39 482 SER A C 1
ATOM 1392 O O . SER A 1 175 ? -26.676 18.787 66.618 1.00 29.12 482 SER A O 1
ATOM 1395 N N . ALA A 1 176 ? -27.075 17.854 64.588 1.00 31.69 483 ALA A N 1
ATOM 1396 C CA . ALA A 1 176 ? -26.904 19.119 63.853 1.00 33.82 483 ALA A CA 1
ATOM 1397 C C . ALA A 1 176 ? -28.029 20.086 64.204 1.00 30.79 483 ALA A C 1
ATOM 1398 O O . ALA A 1 176 ? -27.796 21.275 64.451 1.00 29.50 483 ALA A O 1
ATOM 1400 N N . GLU A 1 177 ? -29.248 19.568 64.272 1.00 31.43 484 GLU A N 1
ATOM 1401 C CA . GLU A 1 177 ? -30.411 20.392 64.619 1.00 36.17 484 GLU A CA 1
ATOM 1402 C C . GLU A 1 177 ? -30.405 20.811 66.091 1.00 28.62 484 GLU A C 1
ATOM 1403 O O . GLU A 1 177 ? -30.822 21.929 66.450 1.00 26.65 484 GLU A O 1
ATOM 1409 N N . ALA A 1 178 ? -29.984 19.884 66.916 1.00 22.77 485 ALA A N 1
ATOM 1410 C CA . ALA A 1 178 ? -29.706 20.156 68.320 1.00 23.90 485 ALA A CA 1
ATOM 1411 C C . ALA A 1 178 ? -28.749 21.371 68.471 1.00 24.36 485 ALA A C 1
ATOM 1412 O O . ALA A 1 178 ? -29.029 22.294 69.274 1.00 24.40 485 ALA A O 1
ATOM 1414 N N . GLU A 1 179 ? -27.667 21.373 67.702 1.00 22.13 486 GLU A N 1
ATOM 1415 C CA . GLU A 1 179 ? -26.667 22.401 67.830 1.00 24.94 486 GLU A CA 1
ATOM 1416 C C . GLU A 1 179 ? -27.256 23.706 67.339 1.00 26.21 486 GLU A C 1
ATOM 1417 O O . GLU A 1 179 ? -26.959 24.784 67.902 1.00 23.40 486 GLU A O 1
ATOM 1423 N N A GLN A 1 180 ? -28.093 23.631 66.300 0.50 25.14 487 GLN A N 1
ATOM 1424 N N B GLN A 1 180 ? -28.088 23.635 66.293 0.50 26.16 487 GLN A N 1
ATOM 1425 C CA A GLN A 1 180 ? -28.807 24.825 65.817 0.50 26.05 487 GLN A CA 1
ATOM 1426 C CA B GLN A 1 180 ? -28.790 24.842 65.806 0.50 27.91 487 GLN A CA 1
ATOM 1427 C C A GLN A 1 180 ? -29.824 25.371 66.814 0.50 25.33 487 GLN A C 1
ATOM 1428 C C B GLN A 1 180 ? -29.824 25.374 66.809 0.50 26.37 487 GLN A C 1
ATOM 1429 O O A GLN A 1 180 ? -29.955 26.595 66.946 0.50 23.49 487 GLN A O 1
ATOM 1430 O O B GLN A 1 180 ? -29.958 26.595 66.946 0.50 24.45 487 GLN A O 1
ATOM 1441 N N . GLN A 1 181 ? -30.557 24.475 67.484 1.00 23.27 488 GLN A N 1
ATOM 1442 C CA . GLN A 1 181 ? -31.474 24.870 68.545 1.00 25.39 488 GLN A CA 1
ATOM 1443 C C . GLN A 1 181 ? -30.740 25.477 69.747 1.00 21.85 488 GLN A C 1
ATOM 1444 O O . GLN A 1 181 ? -31.139 26.500 70.277 1.00 20.81 488 GLN A O 1
ATOM 1450 N N . LEU A 1 182 ? -29.672 24.832 70.176 1.00 20.94 489 LEU A N 1
ATOM 1451 C CA . LEU A 1 182 ? -28.825 25.390 71.230 1.00 20.48 489 LEU A CA 1
ATOM 1452 C C . LEU A 1 182 ? -28.389 26.821 70.890 1.00 19.23 489 LEU A C 1
ATOM 1453 O O . LEU A 1 182 ? -28.464 27.719 71.716 1.00 20.42 489 LEU A O 1
ATOM 1458 N N . THR A 1 183 ? -27.981 27.020 69.649 1.00 21.79 490 THR A N 1
ATOM 1459 C CA . THR A 1 183 ? -27.453 28.280 69.195 1.00 21.73 490 THR A CA 1
ATOM 1460 C C . THR A 1 183 ? -28.520 29.342 69.156 1.00 24.57 490 THR A C 1
ATOM 1461 O O . THR A 1 183 ? -28.275 30.502 69.613 1.00 21.88 490 THR A O 1
ATOM 1465 N N . ARG A 1 184 ? -29.717 28.978 68.653 1.00 27.32 491 ARG A N 1
ATOM 1466 C CA . ARG A 1 184 ? -30.884 29.873 68.740 1.00 29.39 491 ARG A CA 1
ATOM 1467 C C . ARG A 1 184 ? -31.257 30.203 70.162 1.00 24.26 491 ARG A C 1
ATOM 1468 O O . ARG A 1 184 ? -31.517 31.346 70.494 1.00 23.12 491 ARG A O 1
ATOM 1476 N N . LEU A 1 185 ? -31.313 29.190 71.001 1.00 23.14 492 LEU A N 1
ATOM 1477 C CA . LEU A 1 185 ? -31.717 29.412 72.390 1.00 24.28 492 LEU A CA 1
ATOM 1478 C C . LEU A 1 185 ? -30.793 30.479 73.031 1.00 24.63 492 LEU A C 1
ATOM 1479 O O . LEU A 1 185 ? -31.246 31.467 73.648 1.00 24.38 492 LEU A O 1
ATOM 1484 N N . LEU A 1 186 ? -29.504 30.292 72.861 1.00 22.12 493 LEU A N 1
ATOM 1485 C CA . LEU A 1 186 ? -28.535 31.126 73.566 1.00 22.86 493 LEU A CA 1
ATOM 1486 C C . LEU A 1 186 ? -28.400 32.509 72.964 1.00 20.69 493 LEU A C 1
ATOM 1487 O O . LEU A 1 186 ? -28.232 33.466 73.706 1.00 20.65 493 LEU A O 1
ATOM 1492 N N . SER A 1 187 ? -28.432 32.618 71.649 1.00 20.41 494 SER A N 1
ATOM 1493 C CA . SER A 1 187 ? -28.491 33.905 70.978 1.00 23.49 494 SER A CA 1
ATOM 1494 C C . SER A 1 187 ? -29.657 34.726 71.408 1.00 24.25 494 SER A C 1
ATOM 1495 O O . SER A 1 187 ? -29.493 35.907 71.661 1.00 27.30 494 SER A O 1
ATOM 1498 N N . LEU A 1 188 ? -30.829 34.098 71.524 1.00 28.43 495 LEU A N 1
ATOM 1499 C CA . LEU A 1 188 ? -32.028 34.775 72.037 1.00 28.02 495 LEU A CA 1
ATOM 1500 C C . LEU A 1 188 ? -31.895 35.214 73.488 1.00 26.32 495 LEU A C 1
ATOM 1501 O O . LEU A 1 188 ? -32.292 36.305 73.810 1.00 24.79 495 LEU A O 1
ATOM 1506 N N . ARG A 1 189 ? -31.339 34.373 74.357 1.00 24.54 496 ARG A N 1
ATOM 1507 C CA . ARG A 1 189 ? -31.106 34.756 75.750 1.00 24.12 496 ARG A CA 1
ATOM 1508 C C . ARG A 1 189 ? -30.087 35.880 75.854 1.00 25.51 496 ARG A C 1
ATOM 1509 O O . ARG A 1 189 ? -30.197 36.692 76.746 1.00 26.27 496 ARG A O 1
ATOM 1517 N N . HIS A 1 190 ? -29.116 35.954 74.923 1.00 23.38 497 HIS A N 1
ATOM 1518 C CA . HIS A 1 190 ? -28.027 36.946 75.021 1.00 23.07 497 HIS A CA 1
ATOM 1519 C C . HIS A 1 190 ? -28.266 38.192 74.172 1.00 22.46 497 HIS A C 1
ATOM 1520 O O . HIS A 1 190 ? -27.644 39.207 74.420 1.00 22.31 497 HIS A O 1
ATOM 1527 N N . GLY A 1 191 ? -29.166 38.118 73.195 1.00 21.34 498 GLY A N 1
ATOM 1528 C CA . GLY A 1 191 ? -29.309 39.168 72.216 1.00 24.58 498 GLY A CA 1
ATOM 1529 C C . GLY A 1 191 ? -28.244 39.214 71.192 1.00 26.84 498 GLY A C 1
ATOM 1530 O O . GLY A 1 191 ? -28.179 40.178 70.447 1.00 24.32 498 GLY A O 1
ATOM 1531 N N . LYS A 1 192 ? -27.355 38.208 71.191 1.00 25.43 499 LYS A N 1
ATOM 1532 C CA . LYS A 1 192 ? -26.297 38.100 70.206 1.00 24.21 499 LYS A CA 1
ATOM 1533 C C . LYS A 1 192 ? -25.633 36.733 70.335 1.00 24.08 499 LYS A C 1
ATOM 1534 O O . LYS A 1 192 ? -25.879 35.987 71.295 1.00 23.31 499 LYS A O 1
ATOM 1540 N N . LYS A 1 193 ? -24.803 36.427 69.348 1.00 22.45 500 LYS A N 1
ATOM 1541 C CA . LYS A 1 193 ? -23.954 35.215 69.368 1.00 22.60 500 LYS A CA 1
ATOM 1542 C C . LYS A 1 193 ? -22.577 35.582 69.883 1.00 18.60 500 LYS A C 1
ATOM 1543 O O . LYS A 1 193 ? -21.711 35.956 69.132 1.00 22.62 500 LYS A O 1
ATOM 1549 N N . ASP A 1 194 ? -22.415 35.519 71.197 1.00 19.25 501 ASP A N 1
ATOM 1550 C CA . ASP A 1 194 ? -21.142 35.799 71.870 1.00 17.51 501 ASP A CA 1
ATOM 1551 C C . ASP A 1 194 ? -20.510 34.463 72.413 1.00 16.52 501 ASP A C 1
ATOM 1552 O O . ASP A 1 194 ? -19.921 34.429 73.480 1.00 15.53 501 ASP A O 1
ATOM 1557 N N . PHE A 1 195 ? -20.703 33.375 71.686 1.00 14.13 502 PHE A N 1
ATOM 1558 C CA . PHE A 1 195 ? -20.236 32.066 72.122 1.00 14.71 502 PHE A CA 1
ATOM 1559 C C . PHE A 1 195 ? -20.086 31.281 70.832 1.00 14.18 502 PHE A C 1
ATOM 1560 O O . PHE A 1 195 ? -20.543 31.744 69.769 1.00 13.06 502 PHE A O 1
ATOM 1568 N N . PHE A 1 196 ? -19.494 30.089 70.909 1.00 13.20 503 PHE A N 1
ATOM 1569 C CA . PHE A 1 196 ? -19.443 29.193 69.760 1.00 13.45 503 PHE A CA 1
ATOM 1570 C C . PHE A 1 196 ? -19.548 27.777 70.261 1.00 14.97 503 PHE A C 1
ATOM 1571 O O . PHE A 1 196 ? -19.512 27.536 71.469 1.00 14.33 503 PHE A O 1
ATOM 1579 N N . THR A 1 197 ? -19.788 26.850 69.348 1.00 16.16 504 THR A N 1
ATOM 1580 C CA . THR A 1 197 ? -20.067 25.471 69.722 1.00 16.24 504 THR A CA 1
ATOM 1581 C C . THR A 1 197 ? -19.162 24.538 68.946 1.00 17.90 504 THR A C 1
ATOM 1582 O O . THR A 1 197 ? -18.643 24.880 67.885 1.00 18.14 504 THR A O 1
ATOM 1586 N N . TRP A 1 198 ? -18.969 23.346 69.504 1.00 17.27 505 TRP A N 1
ATOM 1587 C CA . TRP A 1 198 ? -18.154 22.291 68.906 1.00 17.60 505 TRP A CA 1
ATOM 1588 C C . TRP A 1 198 ? -18.872 20.974 69.126 1.00 21.64 505 TRP A C 1
ATOM 1589 O O . TRP A 1 198 ? -19.020 20.497 70.272 1.00 20.94 505 TRP A O 1
ATOM 1600 N N . ASN A 1 199 ? -19.407 20.455 68.036 1.00 22.24 506 ASN A N 1
ATOM 1601 C CA . ASN A 1 199 ? -20.284 19.279 68.103 1.00 25.83 506 ASN A CA 1
ATOM 1602 C C . ASN A 1 199 ? -19.424 18.058 67.776 1.00 27.99 506 ASN A C 1
ATOM 1603 O O . ASN A 1 199 ? -18.709 18.069 66.789 1.00 26.70 506 ASN A O 1
ATOM 1608 N N . MET A 1 200 ? -19.505 17.004 68.573 1.00 32.03 507 MET A N 1
ATOM 1609 C CA . MET A 1 200 ? -18.782 15.799 68.252 1.00 33.82 507 MET A CA 1
ATOM 1610 C C . MET A 1 200 ? -19.399 14.515 68.809 1.00 34.37 507 MET A C 1
ATOM 1611 O O . MET A 1 200 ? -20.285 14.544 69.667 1.00 32.49 507 MET A O 1
ATOM 1616 N N . ASP A 1 201 ? -18.894 13.392 68.293 1.00 40.79 508 ASP A N 1
ATOM 1617 C CA . ASP A 1 201 ? -19.046 12.023 68.869 1.00 45.57 508 ASP A CA 1
ATOM 1618 C C . ASP A 1 201 ? -18.629 11.981 70.336 1.00 42.85 508 ASP A C 1
ATOM 1619 O O . ASP A 1 201 ? -17.489 12.318 70.647 1.00 45.22 508 ASP A O 1
ATOM 1624 N N . LEU A 1 202 ? -19.545 11.582 71.231 1.00 42.81 509 LEU A N 1
ATOM 1625 C CA . LEU A 1 202 ? -19.196 11.262 72.618 1.00 46.21 509 LEU A CA 1
ATOM 1626 C C . LEU A 1 202 ? -17.902 10.436 72.701 1.00 46.61 509 LEU A C 1
ATOM 1627 O O . LEU A 1 202 ? -17.063 10.659 73.578 1.00 44.16 509 LEU A O 1
ATOM 1632 N N . GLU A 1 203 ? -17.744 9.491 71.775 1.00 45.42 510 GLU A N 1
ATOM 1633 C CA . GLU A 1 203 ? -16.578 8.610 71.770 1.00 50.26 510 GLU A CA 1
ATOM 1634 C C . GLU A 1 203 ? -15.268 9.391 71.522 1.00 49.77 510 GLU A C 1
ATOM 1635 O O . GLU A 1 203 ? -14.210 8.923 71.940 1.00 44.55 510 GLU A O 1
ATOM 1641 N N . HIS A 1 204 ? -15.344 10.568 70.872 1.00 47.71 511 HIS A N 1
ATOM 1642 C CA . HIS A 1 204 ? -14.156 11.423 70.632 1.00 48.51 511 HIS A CA 1
ATOM 1643 C C . HIS A 1 204 ? -13.909 12.484 71.716 1.00 49.81 511 HIS A C 1
ATOM 1644 O O . HIS A 1 204 ? -12.768 12.944 71.860 1.00 51.41 511 HIS A O 1
ATOM 1651 N N . HIS A 1 205 ? -14.943 12.863 72.476 1.00 46.40 512 HIS A N 1
ATOM 1652 C CA . HIS A 1 205 ? -14.772 13.810 73.596 1.00 46.67 512 HIS A CA 1
ATOM 1653 C C . HIS A 1 205 ? -13.788 13.308 74.693 1.00 43.77 512 HIS A C 1
ATOM 1654 O O . HIS A 1 205 ? -14.193 12.962 75.791 1.00 41.29 512 HIS A O 1
ATOM 1661 N N . HIS A 1 206 ? -12.494 13.268 74.389 1.00 44.88 513 HIS A N 1
ATOM 1662 C CA . HIS A 1 206 ? -11.514 12.653 75.311 1.00 45.47 513 HIS A CA 1
ATOM 1663 C C . HIS A 1 206 ? -11.122 13.674 76.382 1.00 46.84 513 HIS A C 1
ATOM 1664 O O . HIS A 1 206 ? -10.823 13.295 77.532 1.00 45.13 513 HIS A O 1
ATOM 1671 N N . HIS A 1 207 ? -11.135 14.962 76.013 1.00 42.45 514 HIS A N 1
ATOM 1672 C CA . HIS A 1 207 ? -10.815 16.056 76.978 1.00 48.42 514 HIS A CA 1
ATOM 1673 C C . HIS A 1 207 ? -11.785 16.131 78.171 1.00 46.03 514 HIS A C 1
ATOM 1674 O O . HIS A 1 207 ? -12.977 15.924 77.979 1.00 46.49 514 HIS A O 1
ATOM 1681 N N . THR B 1 4 ? -20.492 11.063 93.929 1.00 41.74 311 THR B N 1
ATOM 1682 C CA . THR B 1 4 ? -20.291 10.053 92.836 1.00 38.87 311 THR B CA 1
ATOM 1683 C C . THR B 1 4 ? -20.180 8.678 93.453 1.00 37.19 311 THR B C 1
ATOM 1684 O O . THR B 1 4 ? -19.557 8.512 94.525 1.00 40.38 311 THR B O 1
ATOM 1688 N N . ILE B 1 5 ? -20.826 7.694 92.825 1.00 28.40 312 ILE B N 1
ATOM 1689 C CA . ILE B 1 5 ? -20.756 6.335 93.322 1.00 27.57 312 ILE B CA 1
ATOM 1690 C C . ILE B 1 5 ? -20.095 5.472 92.274 1.00 28.19 312 ILE B C 1
ATOM 1691 O O . ILE B 1 5 ? -20.584 5.417 91.145 1.00 26.00 312 ILE B O 1
ATOM 1696 N N . ASP B 1 6 ? -19.032 4.752 92.650 1.00 23.11 313 ASP B N 1
ATOM 1697 C CA . ASP B 1 6 ? -18.497 3.713 91.765 1.00 23.26 313 ASP B CA 1
ATOM 1698 C C . ASP B 1 6 ? -19.154 2.413 92.067 1.00 19.29 313 ASP B C 1
ATOM 1699 O O . ASP B 1 6 ? -19.364 2.075 93.214 1.00 20.15 313 ASP B O 1
ATOM 1704 N N . VAL B 1 7 ? -19.354 1.640 91.021 1.00 18.89 314 VAL B N 1
ATOM 1705 C CA . VAL B 1 7 ? -19.772 0.264 91.124 1.00 18.25 314 VAL B CA 1
ATOM 1706 C C . VAL B 1 7 ? -18.685 -0.629 90.548 1.00 16.61 314 VAL B C 1
ATOM 1707 O O . VAL B 1 7 ? -18.244 -0.424 89.412 1.00 15.80 314 VAL B O 1
ATOM 1711 N N . TYR B 1 8 ? -18.313 -1.659 91.306 1.00 15.77 315 TYR B N 1
ATOM 1712 C CA . TYR B 1 8 ? -17.253 -2.563 90.934 1.00 17.86 315 TYR B CA 1
ATOM 1713 C C . TYR B 1 8 ? -17.778 -3.974 90.964 1.00 18.91 315 TYR B C 1
ATOM 1714 O O . TYR B 1 8 ? -18.585 -4.297 91.790 1.00 20.34 315 TYR B O 1
ATOM 1723 N N . PRO B 1 9 ? -17.264 -4.828 90.109 1.00 19.79 316 PRO B N 1
ATOM 1724 C CA . PRO B 1 9 ? -17.664 -6.238 90.188 1.00 21.99 316 PRO B CA 1
ATOM 1725 C C . PRO B 1 9 ? -16.988 -6.959 91.329 1.00 21.60 316 PRO B C 1
ATOM 1726 O O . PRO B 1 9 ? -15.955 -6.505 91.852 1.00 18.63 316 PRO B O 1
ATOM 1730 N N . GLY B 1 10 ? -17.592 -8.078 91.730 1.00 22.82 317 GLY B N 1
ATOM 1731 C CA . GLY B 1 10 ? -17.022 -8.925 92.769 1.00 22.21 317 GLY B CA 1
ATOM 1732 C C . GLY B 1 10 ? -17.355 -8.431 94.150 1.00 21.48 317 GLY B C 1
ATOM 1733 O O . GLY B 1 10 ? -18.376 -7.777 94.332 1.00 26.26 317 GLY B O 1
ATOM 1734 N N . LYS B 1 11 ? -16.458 -8.683 95.088 1.00 23.27 318 LYS B N 1
ATOM 1735 C CA . LYS B 1 11 ? -16.679 -8.465 96.513 1.00 27.47 318 LYS B CA 1
ATOM 1736 C C . LYS B 1 11 ? -15.750 -7.448 97.166 1.00 27.98 318 LYS B C 1
ATOM 1737 O O . LYS B 1 11 ? -16.132 -6.754 98.095 1.00 29.03 318 LYS B O 1
ATOM 1743 N N . ASP B 1 12 ? -14.499 -7.435 96.747 1.00 23.19 319 ASP B N 1
ATOM 1744 C CA . ASP B 1 12 ? -13.460 -6.654 97.427 1.00 24.51 319 ASP B CA 1
ATOM 1745 C C . ASP B 1 12 ? -12.671 -5.916 96.396 1.00 20.37 319 ASP B C 1
ATOM 1746 O O . ASP B 1 12 ? -12.571 -6.360 95.223 1.00 17.43 319 ASP B O 1
ATOM 1751 N N . PHE B 1 13 ? -11.977 -4.872 96.823 1.00 19.48 320 PHE B N 1
ATOM 1752 C CA . PHE B 1 13 ? -11.029 -4.197 95.926 1.00 16.17 320 PHE B CA 1
ATOM 1753 C C . PHE B 1 13 ? -9.966 -5.114 95.355 1.00 18.89 320 PHE B C 1
ATOM 1754 O O . PHE B 1 13 ? -9.321 -5.885 96.092 1.00 15.88 320 PHE B O 1
ATOM 1762 N N . GLY B 1 14 ? -9.730 -4.992 94.040 1.00 16.31 321 GLY B N 1
ATOM 1763 C CA . GLY B 1 14 ? -8.825 -5.836 93.346 1.00 18.52 321 GLY B CA 1
ATOM 1764 C C . GLY B 1 14 ? -9.436 -7.082 92.677 1.00 19.06 321 GLY B C 1
ATOM 1765 O O . GLY B 1 14 ? -8.682 -7.876 92.094 1.00 17.68 321 GLY B O 1
ATOM 1766 N N . ASP B 1 15 ? -10.763 -7.273 92.760 1.00 17.62 322 ASP B N 1
ATOM 1767 C CA . ASP B 1 15 ? -11.386 -8.452 92.182 1.00 17.41 322 ASP B CA 1
ATOM 1768 C C . ASP B 1 15 ? -11.538 -8.281 90.643 1.00 17.91 322 ASP B C 1
ATOM 1769 O O . ASP B 1 15 ? -12.545 -7.722 90.176 1.00 21.08 322 ASP B O 1
ATOM 1774 N N . ASP B 1 16 ? -10.541 -8.690 89.857 1.00 15.30 323 ASP B N 1
ATOM 1775 C CA . ASP B 1 16 ? -10.677 -8.692 88.380 1.00 14.34 323 ASP B CA 1
ATOM 1776 C C . ASP B 1 16 ? -10.540 -10.088 87.774 1.00 13.92 323 ASP B C 1
ATOM 1777 O O . ASP B 1 16 ? -10.273 -10.254 86.568 1.00 14.07 323 ASP B O 1
ATOM 1782 N N . ASP B 1 17 ? -10.774 -11.090 88.621 1.00 13.95 324 ASP B N 1
ATOM 1783 C CA . ASP B 1 17 ? -10.695 -12.480 88.219 1.00 13.47 324 ASP B CA 1
ATOM 1784 C C . ASP B 1 17 ? -11.728 -12.768 87.135 1.00 14.10 324 ASP B C 1
ATOM 1785 O O . ASP B 1 17 ? -12.730 -12.068 87.048 1.00 12.06 324 ASP B O 1
ATOM 1790 N N . PRO B 1 18 ? -11.475 -13.808 86.283 1.00 14.06 325 PRO B N 1
ATOM 1791 C CA . PRO B 1 18 ? -12.434 -14.145 85.186 1.00 14.87 325 PRO B CA 1
ATOM 1792 C C . PRO B 1 18 ? -13.915 -14.206 85.581 1.00 16.73 325 PRO B C 1
ATOM 1793 O O . PRO B 1 18 ? -14.757 -13.566 84.959 1.00 16.90 325 PRO B O 1
ATOM 1797 N N . GLN B 1 19 ? -14.197 -14.894 86.676 1.00 16.97 326 GLN B N 1
ATOM 1798 C CA . GLN B 1 19 ? -15.535 -15.027 87.185 1.00 19.85 326 GLN B CA 1
ATOM 1799 C C . GLN B 1 19 ? -16.191 -13.682 87.594 1.00 20.94 326 GLN B C 1
ATOM 1800 O O . GLN B 1 19 ? -17.385 -13.600 87.690 1.00 22.75 326 GLN B O 1
ATOM 1806 N N . TYR B 1 20 ? -15.424 -12.623 87.785 1.00 18.12 327 TYR B N 1
ATOM 1807 C CA . TYR B 1 20 ? -16.017 -11.330 88.107 1.00 17.72 327 TYR B CA 1
ATOM 1808 C C . TYR B 1 20 ? -16.202 -10.356 86.891 1.00 17.95 327 TYR B C 1
ATOM 1809 O O . TYR B 1 20 ? -16.970 -9.394 86.961 1.00 17.17 327 TYR B O 1
ATOM 1818 N N . GLN B 1 21 ? -15.513 -10.648 85.806 1.00 16.08 328 GLN B N 1
ATOM 1819 C CA . GLN B 1 21 ? -15.444 -9.765 84.690 1.00 17.48 328 GLN B CA 1
ATOM 1820 C C . GLN B 1 21 ? -16.785 -9.543 84.012 1.00 19.47 328 GLN B C 1
ATOM 1821 O O . GLN B 1 21 ? -17.026 -8.474 83.480 1.00 19.27 328 GLN B O 1
ATOM 1827 N N A GLN B 1 22 ? -17.660 -10.542 84.039 0.50 19.73 329 GLN B N 1
ATOM 1828 N N B GLN B 1 22 ? -17.657 -10.544 83.994 0.50 20.25 329 GLN B N 1
ATOM 1829 C CA A GLN B 1 22 ? -18.934 -10.391 83.344 0.50 21.33 329 GLN B CA 1
ATOM 1830 C CA B GLN B 1 22 ? -18.936 -10.378 83.309 0.50 22.27 329 GLN B CA 1
ATOM 1831 C C A GLN B 1 22 ? -20.036 -9.836 84.224 0.50 20.81 329 GLN B C 1
ATOM 1832 C C B GLN B 1 22 ? -20.060 -9.899 84.248 0.50 21.41 329 GLN B C 1
ATOM 1833 O O A GLN B 1 22 ? -21.159 -9.757 83.764 0.50 23.75 329 GLN B O 1
ATOM 1834 O O B GLN B 1 22 ? -21.223 -9.926 83.863 0.50 24.29 329 GLN B O 1
ATOM 1845 N N . ALA B 1 23 ? -19.742 -9.456 85.461 1.00 20.49 330 ALA B N 1
ATOM 1846 C CA . ALA B 1 23 ? -20.815 -9.062 86.395 1.00 21.51 330 ALA B CA 1
ATOM 1847 C C . ALA B 1 23 ? -21.587 -7.817 85.975 1.00 23.40 330 ALA B C 1
ATOM 1848 O O . ALA B 1 23 ? -22.838 -7.826 85.938 1.00 26.11 330 ALA B O 1
ATOM 1850 N N . LEU B 1 24 ? -20.867 -6.769 85.577 1.00 20.47 331 LEU B N 1
ATOM 1851 C CA . LEU B 1 24 ? -21.482 -5.557 85.162 1.00 20.14 331 LEU B CA 1
ATOM 1852 C C . LEU B 1 24 ? -21.725 -5.508 83.659 1.00 22.54 331 LEU B C 1
ATOM 1853 O O . LEU B 1 24 ? -20.805 -5.738 82.871 1.00 24.80 331 LEU B O 1
ATOM 1858 N N . LYS B 1 25 ? -22.981 -5.235 83.276 1.00 23.97 332 LYS B N 1
ATOM 1859 C CA . LYS B 1 25 ? -23.465 -5.379 81.891 1.00 23.20 332 LYS B CA 1
ATOM 1860 C C . LYS B 1 25 ? -23.643 -4.026 81.284 1.00 21.50 332 LYS B C 1
ATOM 1861 O O . LYS B 1 25 ? -23.979 -3.083 81.968 1.00 22.30 332 LYS B O 1
ATOM 1867 N N . TYR B 1 26 ? -23.497 -3.921 79.979 1.00 22.78 333 TYR B N 1
ATOM 1868 C CA . TYR B 1 26 ? -23.874 -2.693 79.283 1.00 26.14 333 TYR B CA 1
ATOM 1869 C C . TYR B 1 26 ? -25.301 -2.268 79.552 1.00 25.79 333 TYR B C 1
ATOM 1870 O O . TYR B 1 26 ? -25.554 -1.098 79.785 1.00 24.81 333 TYR B O 1
ATOM 1879 N N . ASP B 1 27 ? -26.224 -3.216 79.490 1.00 26.86 334 ASP B N 1
ATOM 1880 C CA . ASP B 1 27 ? -27.640 -2.914 79.784 1.00 27.89 334 ASP B CA 1
ATOM 1881 C C . ASP B 1 27 ? -27.794 -2.348 81.188 1.00 26.03 334 ASP B C 1
ATOM 1882 O O . ASP B 1 27 ? -28.631 -1.503 81.389 1.00 23.97 334 ASP B O 1
ATOM 1887 N N . ASP B 1 28 ? -26.955 -2.770 82.141 1.00 27.01 335 ASP B N 1
ATOM 1888 C CA . ASP B 1 28 ? -26.964 -2.174 83.507 1.00 28.59 335 ASP B CA 1
ATOM 1889 C C . ASP B 1 28 ? -26.596 -0.703 83.447 1.00 27.30 335 ASP B C 1
ATOM 1890 O O . ASP B 1 28 ? -27.218 0.121 84.095 1.00 24.65 335 ASP B O 1
ATOM 1895 N N . LEU B 1 29 ? -25.573 -0.383 82.654 1.00 27.82 336 LEU B N 1
ATOM 1896 C CA . LEU B 1 29 ? -25.155 0.997 82.461 1.00 26.60 336 LEU B CA 1
ATOM 1897 C C . LEU B 1 29 ? -26.308 1.846 81.932 1.00 26.04 336 LEU B C 1
ATOM 1898 O O . LEU B 1 29 ? -26.601 2.894 82.444 1.00 23.31 336 LEU B O 1
ATOM 1903 N N . ILE B 1 30 ? -26.982 1.338 80.912 1.00 30.69 337 ILE B N 1
ATOM 1904 C CA . ILE B 1 30 ? -28.121 2.028 80.322 1.00 29.02 337 ILE B CA 1
ATOM 1905 C C . ILE B 1 30 ? -29.236 2.202 81.354 1.00 27.51 337 ILE B C 1
ATOM 1906 O O . ILE B 1 30 ? -29.754 3.293 81.490 1.00 30.45 337 ILE B O 1
ATOM 1911 N N . ALA B 1 31 ? -29.590 1.139 82.073 1.00 26.12 338 ALA B N 1
ATOM 1912 C CA . ALA B 1 31 ? -30.586 1.198 83.149 1.00 26.29 338 ALA B CA 1
ATOM 1913 C C . ALA B 1 31 ? -30.268 2.239 84.216 1.00 30.61 338 ALA B C 1
ATOM 1914 O O . ALA B 1 31 ? -31.159 2.936 84.737 1.00 28.28 338 ALA B O 1
ATOM 1916 N N . ILE B 1 32 ? -28.988 2.318 84.589 1.00 30.88 339 ILE B N 1
ATOM 1917 C CA . ILE B 1 32 ? -28.562 3.294 85.571 1.00 25.85 339 ILE B CA 1
ATOM 1918 C C . ILE B 1 32 ? -28.718 4.690 84.988 1.00 26.52 339 ILE B C 1
ATOM 1919 O O . ILE B 1 32 ? -29.227 5.605 85.629 1.00 26.60 339 ILE B O 1
ATOM 1924 N N . GLN B 1 33 ? -28.305 4.833 83.753 1.00 27.06 340 GLN B N 1
ATOM 1925 C CA . GLN B 1 33 ? -28.370 6.112 83.093 1.00 35.07 340 GLN B CA 1
ATOM 1926 C C . GLN B 1 33 ? -29.789 6.704 83.078 1.00 38.15 340 GLN B C 1
ATOM 1927 O O . GLN B 1 33 ? -29.941 7.923 83.070 1.00 41.70 340 GLN B O 1
ATOM 1933 N N . LYS B 1 34 ? -30.818 5.861 83.077 1.00 36.78 341 LYS B N 1
ATOM 1934 C CA . LYS B 1 34 ? -32.180 6.355 83.017 1.00 38.86 341 LYS B CA 1
ATOM 1935 C C . LYS B 1 34 ? -32.782 6.598 84.376 1.00 41.43 341 LYS B C 1
ATOM 1936 O O . LYS B 1 34 ? -33.959 6.923 84.467 1.00 42.54 341 LYS B O 1
ATOM 1942 N N . GLN B 1 35 ? -32.027 6.431 85.451 1.00 38.97 342 GLN B N 1
ATOM 1943 C CA . GLN B 1 35 ? -32.629 6.629 86.762 1.00 37.78 342 GLN B CA 1
ATOM 1944 C C . GLN B 1 35 ? -32.699 8.129 86.990 1.00 40.81 342 GLN B C 1
ATOM 1945 O O . GLN B 1 35 ? -31.803 8.865 86.568 1.00 37.45 342 GLN B O 1
ATOM 1951 N N . PRO B 1 36 ? -33.795 8.595 87.608 1.00 45.87 343 PRO B N 1
ATOM 1952 C CA . PRO B 1 36 ? -34.042 10.041 87.652 1.00 45.93 343 PRO B CA 1
ATOM 1953 C C . PRO B 1 36 ? -33.060 10.810 88.565 1.00 43.85 343 PRO B C 1
ATOM 1954 O O . PRO B 1 36 ? -32.859 12.011 88.391 1.00 43.17 343 PRO B O 1
ATOM 1958 N N . TRP B 1 37 ? -32.443 10.123 89.514 1.00 43.29 344 TRP B N 1
ATOM 1959 C CA . TRP B 1 37 ? -31.463 10.765 90.393 1.00 42.50 344 TRP B CA 1
ATOM 1960 C C . TRP B 1 37 ? -30.061 10.772 89.796 1.00 41.63 344 TRP B C 1
ATOM 1961 O O . TRP B 1 37 ? -29.159 11.335 90.387 1.00 40.03 344 TRP B O 1
ATOM 1972 N N . VAL B 1 38 ? -29.877 10.136 88.646 1.00 35.79 345 VAL B N 1
ATOM 1973 C CA . VAL B 1 38 ? -28.563 10.026 88.015 1.00 35.63 345 VAL B CA 1
ATOM 1974 C C . VAL B 1 38 ? -28.332 11.198 87.096 1.00 33.43 345 VAL B C 1
ATOM 1975 O O . VAL B 1 38 ? -29.036 11.354 86.118 1.00 35.65 345 VAL B O 1
ATOM 1979 N N . ALA B 1 39 ? -27.303 12.002 87.383 1.00 33.81 346 ALA B N 1
ATOM 1980 C CA . ALA B 1 39 ? -26.792 13.022 86.457 1.00 34.06 346 ALA B CA 1
ATOM 1981 C C . ALA B 1 39 ? -26.069 12.422 85.264 1.00 35.76 346 ALA B C 1
ATOM 1982 O O . ALA B 1 39 ? -26.117 12.957 84.149 1.00 39.02 346 ALA B O 1
ATOM 1984 N N . SER B 1 40 ? -25.326 11.343 85.503 1.00 36.37 347 SER B N 1
ATOM 1985 C CA . SER B 1 40 ? -24.348 10.813 84.535 1.00 32.94 347 SER B CA 1
ATOM 1986 C C . SER B 1 40 ? -23.875 9.449 85.026 1.00 30.14 347 SER B C 1
ATOM 1987 O O . SER B 1 40 ? -23.822 9.243 86.228 1.00 28.07 347 SER B O 1
ATOM 1990 N N . ALA B 1 41 ? -23.555 8.538 84.115 1.00 30.41 348 ALA B N 1
ATOM 1991 C CA . ALA B 1 41 ? -22.926 7.240 84.470 1.00 28.26 348 ALA B CA 1
ATOM 1992 C C . ALA B 1 41 ? -22.035 6.798 83.306 1.00 26.97 348 ALA B C 1
ATOM 1993 O O . ALA B 1 41 ? -22.464 6.784 82.162 1.00 27.88 348 ALA B O 1
ATOM 1995 N N A THR B 1 42 ? -20.783 6.485 83.616 0.50 26.12 349 THR B N 1
ATOM 1996 N N B THR B 1 42 ? -20.782 6.464 83.593 0.50 26.06 349 THR B N 1
ATOM 1997 C CA A THR B 1 42 ? -19.720 6.246 82.637 0.50 24.94 349 THR B CA 1
ATOM 1998 C CA B THR B 1 42 ? -19.809 6.193 82.535 0.50 24.65 349 THR B CA 1
ATOM 1999 C C A THR B 1 42 ? -19.061 4.899 82.971 0.50 24.67 349 THR B C 1
ATOM 2000 C C B THR B 1 42 ? -18.935 4.984 82.890 0.50 24.67 349 THR B C 1
ATOM 2001 O O A THR B 1 42 ? -18.728 4.692 84.135 0.50 23.93 349 THR B O 1
ATOM 2002 O O B THR B 1 42 ? -18.345 4.945 83.967 0.50 22.71 349 THR B O 1
ATOM 2009 N N . PRO B 1 43 ? -18.819 4.016 81.967 1.00 25.69 350 PRO B N 1
ATOM 2010 C CA . PRO B 1 43 ? -18.103 2.749 82.242 1.00 23.36 350 PRO B CA 1
ATOM 2011 C C . PRO B 1 43 ? -16.608 2.917 82.136 1.00 22.00 350 PRO B C 1
ATOM 2012 O O . PRO B 1 43 ? -16.129 3.749 81.379 1.00 21.13 350 PRO B O 1
ATOM 2016 N N . ALA B 1 44 ? -15.863 2.129 82.876 1.00 19.93 351 ALA B N 1
ATOM 2017 C CA . ALA B 1 44 ? -14.497 1.845 82.513 1.00 20.81 351 ALA B CA 1
ATOM 2018 C C . ALA B 1 44 ? -14.442 0.432 81.881 1.00 19.83 351 ALA B C 1
ATOM 2019 O O . ALA B 1 44 ? -14.932 -0.514 82.469 1.00 15.89 351 ALA B O 1
ATOM 2021 N N . VAL B 1 45 ? -13.864 0.333 80.674 1.00 20.53 352 VAL B N 1
ATOM 2022 C CA . VAL B 1 45 ? -13.962 -0.862 79.830 1.00 22.21 352 VAL B CA 1
ATOM 2023 C C . VAL B 1 45 ? -12.571 -1.436 79.506 1.00 19.49 352 VAL B C 1
ATOM 2024 O O . VAL B 1 45 ? -11.692 -0.680 79.169 1.00 18.98 352 VAL B O 1
ATOM 2028 N N . SER B 1 46 ? -12.392 -2.752 79.656 1.00 17.06 353 SER B N 1
ATOM 2029 C CA . SER B 1 46 ? -11.269 -3.465 79.135 1.00 17.37 353 SER B CA 1
ATOM 2030 C C . SER B 1 46 ? -11.706 -4.291 77.936 1.00 18.60 353 SER B C 1
ATOM 2031 O O . SER B 1 46 ? -12.854 -4.705 77.857 1.00 18.14 353 SER B O 1
ATOM 2034 N N . GLN B 1 47 ? -10.785 -4.560 77.030 1.00 17.60 354 GLN B N 1
ATOM 2035 C CA . GLN B 1 47 ? -10.985 -5.573 76.007 1.00 19.49 354 GLN B CA 1
ATOM 2036 C C . GLN B 1 47 ? -10.235 -6.824 76.353 1.00 17.06 354 GLN B C 1
ATOM 2037 O O . GLN B 1 47 ? -9.066 -6.735 76.660 1.00 16.03 354 GLN B O 1
ATOM 2043 N N . ASN B 1 48 ? -10.899 -7.985 76.252 1.00 16.44 355 ASN B N 1
ATOM 2044 C CA . ASN B 1 48 ? -10.194 -9.226 76.429 1.00 15.95 355 ASN B CA 1
ATOM 2045 C C . ASN B 1 48 ? -9.635 -9.605 75.062 1.00 17.57 355 ASN B C 1
ATOM 2046 O O . ASN B 1 48 ? -10.355 -9.561 74.067 1.00 19.01 355 ASN B O 1
ATOM 2051 N N . LEU B 1 49 ? -8.349 -9.904 75.001 1.00 15.77 356 LEU B N 1
ATOM 2052 C CA . LEU B 1 49 ? -7.697 -10.274 73.752 1.00 15.96 356 LEU B CA 1
ATOM 2053 C C . LEU B 1 49 ? -6.584 -11.253 74.119 1.00 15.60 356 LEU B C 1
ATOM 2054 O O . LEU B 1 49 ? -6.461 -11.674 75.289 1.00 14.85 356 LEU B O 1
ATOM 2059 N N . ARG B 1 50 ? -5.806 -11.675 73.135 1.00 14.35 357 ARG B N 1
ATOM 2060 C CA . ARG B 1 50 ? -4.647 -12.492 73.391 1.00 15.12 357 ARG B CA 1
ATOM 2061 C C . ARG B 1 50 ? -3.367 -11.746 73.068 1.00 15.06 357 ARG B C 1
ATOM 2062 O O . ARG B 1 50 ? -3.290 -11.056 72.109 1.00 14.88 357 ARG B O 1
ATOM 2070 N N . LEU B 1 51 ? -2.370 -11.928 73.915 1.00 15.36 358 LEU B N 1
ATOM 2071 C CA . LEU B 1 51 ? -1.042 -11.415 73.686 1.00 14.59 358 LEU B CA 1
ATOM 2072 C C . LEU B 1 51 ? -0.208 -12.522 73.148 1.00 16.58 358 LEU B C 1
ATOM 2073 O O . LEU B 1 51 ? -0.260 -13.661 73.684 1.00 15.13 358 LEU B O 1
ATOM 2078 N N . ARG B 1 52 ? 0.593 -12.190 72.132 1.00 16.34 359 ARG B N 1
ATOM 2079 C CA . ARG B 1 52 ? 1.532 -13.158 71.528 1.00 16.90 359 ARG B CA 1
ATOM 2080 C C . ARG B 1 52 ? 2.954 -12.609 71.552 1.00 15.65 359 ARG B C 1
ATOM 2081 O O . ARG B 1 52 ? 3.223 -11.460 71.262 1.00 15.64 359 ARG B O 1
ATOM 2089 N N . TYR B 1 53 ? 3.835 -13.432 72.051 1.00 16.60 360 TYR B N 1
ATOM 2090 C CA . TYR B 1 53 ? 5.264 -13.183 71.989 1.00 17.54 360 TYR B CA 1
ATOM 2091 C C . TYR B 1 53 ? 5.961 -14.526 71.902 1.00 18.82 360 TYR B C 1
ATOM 2092 O O . TYR B 1 53 ? 5.818 -15.352 72.791 1.00 16.48 360 TYR B O 1
ATOM 2101 N N . ASN B 1 54 ? 6.734 -14.695 70.843 1.00 22.08 361 ASN B N 1
ATOM 2102 C CA . ASN B 1 54 ? 7.395 -15.968 70.538 1.00 25.31 361 ASN B CA 1
ATOM 2103 C C . ASN B 1 54 ? 6.447 -17.155 70.626 1.00 26.00 361 ASN B C 1
ATOM 2104 O O . ASN B 1 54 ? 5.479 -17.179 69.901 1.00 23.81 361 ASN B O 1
ATOM 2109 N N . ASN B 1 55 ? 6.633 -18.082 71.565 1.00 27.10 362 ASN B N 1
ATOM 2110 C CA . ASN B 1 55 ? 5.684 -19.203 71.685 1.00 34.24 362 ASN B CA 1
ATOM 2111 C C . ASN B 1 55 ? 4.584 -18.968 72.718 1.00 34.21 362 ASN B C 1
ATOM 2112 O O . ASN B 1 55 ? 3.892 -19.913 73.080 1.00 39.06 362 ASN B O 1
ATOM 2117 N N . VAL B 1 56 ? 4.472 -17.758 73.255 1.00 28.59 363 VAL B N 1
ATOM 2118 C CA . VAL B 1 56 ? 3.448 -17.475 74.288 1.00 26.48 363 VAL B CA 1
ATOM 2119 C C . VAL B 1 56 ? 2.193 -16.908 73.613 1.00 24.00 363 VAL B C 1
ATOM 2120 O O . VAL B 1 56 ? 2.286 -16.028 72.773 1.00 22.23 363 VAL B O 1
ATOM 2124 N N . ASP B 1 57 ? 1.043 -17.411 74.020 1.00 23.39 364 ASP B N 1
ATOM 2125 C CA . ASP B 1 57 ? -0.258 -16.987 73.488 1.00 21.69 364 ASP B CA 1
ATOM 2126 C C . ASP B 1 5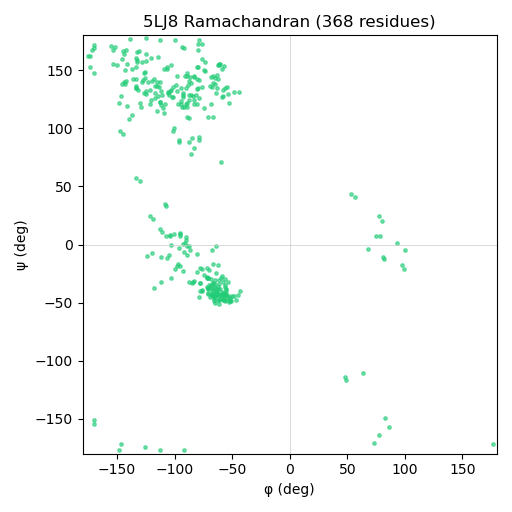7 ? -1.296 -17.024 74.590 1.00 18.26 364 ASP B C 1
ATOM 2127 O O . ASP B 1 57 ? -1.817 -18.099 74.902 1.00 20.00 364 ASP B O 1
ATOM 2132 N N . VAL B 1 58 ? -1.535 -15.890 75.238 1.00 16.53 365 VAL B N 1
ATOM 2133 C CA . VAL B 1 58 ? -2.231 -15.843 76.538 1.00 13.69 365 VAL B CA 1
ATOM 2134 C C . VAL B 1 58 ? -3.308 -14.768 76.580 1.00 13.40 365 VAL B C 1
ATOM 2135 O O . VAL B 1 58 ? -3.159 -13.657 75.990 1.00 12.66 365 VAL B O 1
ATOM 2139 N N . ALA B 1 59 ? -4.424 -15.096 77.257 1.00 11.54 366 ALA B N 1
ATOM 2140 C CA . ALA B 1 59 ? -5.517 -14.128 77.416 1.00 11.63 366 ALA B CA 1
ATOM 2141 C C . ALA B 1 59 ? -5.065 -12.979 78.306 1.00 11.94 366 ALA B C 1
ATOM 2142 O O . ALA B 1 59 ? -4.450 -13.200 79.364 1.00 11.38 366 ALA B O 1
ATOM 2144 N N . ALA B 1 60 ? -5.388 -11.753 77.895 1.00 12.68 367 ALA B N 1
ATOM 2145 C CA . ALA B 1 60 ? -5.157 -10.579 78.730 1.00 12.53 367 ALA B CA 1
ATOM 2146 C C . ALA B 1 60 ? -6.279 -9.536 78.574 1.00 14.35 367 ALA B C 1
ATOM 2147 O O . ALA B 1 60 ? -7.111 -9.623 77.628 1.00 15.79 367 ALA B O 1
ATOM 2149 N N . SER B 1 61 ? -6.326 -8.595 79.530 1.00 12.90 368 SER B N 1
ATOM 2150 C CA . SER B 1 61 ? -7.216 -7.474 79.510 1.00 15.06 368 SER B CA 1
ATOM 2151 C C . SER B 1 61 ? -6.414 -6.235 79.146 1.00 15.49 368 SER B C 1
ATOM 2152 O O . SER B 1 61 ? -5.368 -5.945 79.794 1.00 14.58 368 SER B O 1
ATOM 2155 N N . ALA B 1 62 ? -6.907 -5.511 78.143 1.00 16.35 369 ALA B N 1
ATOM 2156 C CA . ALA B 1 62 ? -6.233 -4.277 77.653 1.00 15.79 369 ALA B CA 1
ATOM 2157 C C . ALA B 1 62 ? -7.127 -3.091 77.924 1.00 16.04 369 ALA B C 1
ATOM 2158 O O . ALA B 1 62 ? -8.349 -3.183 77.661 1.00 13.87 369 ALA B O 1
ATOM 2160 N N . ASN B 1 63 ? -6.541 -1.997 78.421 1.00 14.28 370 ASN B N 1
ATOM 2161 C CA . ASN B 1 63 ? -7.277 -0.765 78.662 1.00 16.70 370 ASN B CA 1
ATOM 2162 C C . ASN B 1 63 ? -6.614 0.441 77.956 1.00 15.02 370 ASN B C 1
ATOM 2163 O O . ASN B 1 63 ? -5.443 0.512 77.914 1.00 14.77 370 ASN B O 1
ATOM 2168 N N . GLY B 1 64 ? -7.419 1.373 77.433 1.00 15.20 371 GLY B N 1
ATOM 2169 C CA . GLY B 1 64 ? -6.961 2.533 76.759 1.00 14.89 371 GLY B CA 1
ATOM 2170 C C . GLY B 1 64 ? -6.984 3.622 77.780 1.00 17.64 371 GLY B C 1
ATOM 2171 O O . GLY B 1 64 ? -8.045 3.926 78.305 1.00 17.54 371 GLY B O 1
ATOM 2172 N N . VAL B 1 65 ? -5.828 4.247 78.056 1.00 16.97 372 VAL B N 1
ATOM 2173 C CA . VAL B 1 65 ? -5.754 5.241 79.131 1.00 16.85 372 VAL B CA 1
ATOM 2174 C C . VAL B 1 65 ? -4.912 6.425 78.693 1.00 17.78 372 VAL B C 1
ATOM 2175 O O . VAL B 1 65 ? -4.354 6.420 77.579 1.00 17.03 372 VAL B O 1
ATOM 2179 N N . SER B 1 66 ? -4.796 7.442 79.543 1.00 17.91 373 SER B N 1
ATOM 2180 C CA . SER B 1 66 ? -3.886 8.559 79.273 1.00 20.06 373 SER B CA 1
ATOM 2181 C C . SER B 1 66 ? -2.600 8.413 80.043 1.00 17.90 373 SER B C 1
ATOM 2182 O O . SER B 1 66 ? -2.425 7.444 80.806 1.00 16.05 373 SER B O 1
ATOM 2185 N N . GLY B 1 67 ? -1.683 9.337 79.795 1.00 17.71 374 GLY B N 1
ATOM 2186 C CA . GLY B 1 67 ? -0.298 9.258 80.327 1.00 20.14 374 GLY B CA 1
ATOM 2187 C C . GLY B 1 67 ? -0.226 9.385 81.849 1.00 20.80 374 GLY B C 1
ATOM 2188 O O . GLY B 1 67 ? 0.655 8.781 82.439 1.00 22.96 374 GLY B O 1
ATOM 2189 N N . ASP B 1 68 ? -1.127 10.167 82.462 1.00 21.75 375 ASP B N 1
ATOM 2190 C CA . ASP B 1 68 ? -1.237 10.362 83.929 1.00 25.22 375 ASP B CA 1
ATOM 2191 C C . ASP B 1 68 ? -1.962 9.274 84.716 1.00 24.44 375 ASP B C 1
ATOM 2192 O O . ASP B 1 68 ? -2.009 9.378 85.940 1.00 23.26 375 ASP B O 1
ATOM 2197 N N . TYR B 1 69 ? -2.593 8.303 84.044 1.00 20.18 376 TYR B N 1
ATOM 2198 C CA . TYR B 1 69 ? -3.360 7.255 84.703 1.00 19.80 376 TYR B CA 1
ATOM 2199 C C . TYR B 1 69 ? -2.572 6.543 85.792 1.00 19.69 376 TYR B C 1
ATOM 2200 O O . TYR B 1 69 ? -3.069 6.312 86.935 1.00 18.46 376 TYR B O 1
ATOM 2209 N N . PHE B 1 70 ? -1.347 6.199 85.472 1.00 16.94 377 PHE B N 1
ATOM 2210 C CA . PHE B 1 70 ? -0.505 5.450 86.439 1.00 18.63 377 PHE B CA 1
ATOM 2211 C C . PHE B 1 70 ? -0.281 6.265 87.718 1.00 20.04 377 PHE B C 1
ATOM 2212 O O . PHE B 1 70 ? -0.584 5.792 88.817 1.00 19.99 377 PHE B O 1
ATOM 2220 N N . ASN B 1 71 ? 0.145 7.499 87.524 1.00 20.88 378 ASN B N 1
ATOM 2221 C CA . ASN B 1 71 ? 0.369 8.431 88.606 1.00 24.72 378 ASN B CA 1
ATOM 2222 C C . ASN B 1 71 ? -0.830 8.560 89.555 1.00 23.33 378 ASN B C 1
ATOM 2223 O O . ASN B 1 71 ? -0.697 8.422 90.772 1.00 27.39 378 ASN B O 1
ATOM 2228 N N . VAL B 1 72 ? -1.999 8.751 88.968 1.00 23.60 379 VAL B N 1
ATOM 2229 C CA . VAL B 1 72 ? -3.246 8.999 89.679 1.00 25.74 379 VAL B CA 1
ATOM 2230 C C . VAL B 1 72 ? -3.689 7.768 90.442 1.00 26.69 379 VAL B C 1
ATOM 2231 O O . VAL B 1 72 ? -4.308 7.890 91.506 1.00 27.20 379 VAL B O 1
ATOM 2235 N N . TYR B 1 73 ? -3.357 6.573 89.950 1.00 22.36 380 TYR B N 1
ATOM 2236 C CA . TYR B 1 73 ? -3.683 5.346 90.636 1.00 22.20 380 TYR B CA 1
ATOM 2237 C C . TYR B 1 73 ? -2.567 4.843 91.567 1.00 20.74 380 TYR B C 1
ATOM 2238 O O . TYR B 1 73 ? -2.719 3.801 92.184 1.00 22.27 380 TYR B O 1
ATOM 2247 N N . GLY B 1 74 ? -1.449 5.548 91.658 1.00 21.07 381 GLY B N 1
ATOM 2248 C CA . GLY B 1 74 ? -0.344 5.153 92.564 1.00 21.44 381 GLY B CA 1
ATOM 2249 C C . GLY B 1 74 ? 0.562 4.040 92.022 1.00 23.81 381 GLY B C 1
ATOM 2250 O O . GLY B 1 74 ? 1.244 3.337 92.785 1.00 21.04 381 GLY B O 1
ATOM 2251 N N . MET B 1 75 ? 0.541 3.836 90.698 1.00 20.13 382 MET B N 1
ATOM 2252 C CA . MET B 1 75 ? 1.474 2.946 90.048 1.00 20.55 382 MET B CA 1
ATOM 2253 C C . MET B 1 75 ? 2.781 3.671 89.722 1.00 21.17 382 MET B C 1
ATOM 2254 O O . MET B 1 75 ? 2.801 4.787 89.226 1.00 24.00 382 MET B O 1
ATOM 2259 N N . THR B 1 76 ? 3.880 3.001 89.927 1.00 20.14 383 THR B N 1
ATOM 2260 C CA . THR B 1 76 ? 5.122 3.463 89.381 1.00 21.99 383 THR B CA 1
ATOM 2261 C C . THR B 1 76 ? 5.647 2.526 88.319 1.00 19.21 383 THR B C 1
ATOM 2262 O O . THR B 1 76 ? 4.999 1.546 87.930 1.00 19.15 383 THR B O 1
ATOM 2266 N N . PHE B 1 77 ? 6.811 2.844 87.805 1.00 17.61 384 PHE B N 1
ATOM 2267 C CA . PHE B 1 77 ? 7.347 2.112 86.681 1.00 19.19 384 PHE B CA 1
ATOM 2268 C C . PHE B 1 77 ? 8.566 1.325 87.143 1.00 18.30 384 PHE B C 1
ATOM 2269 O O . PHE B 1 77 ? 9.514 1.904 87.628 1.00 18.57 384 PHE B O 1
ATOM 2277 N N . SER B 1 78 ? 8.541 0.019 87.025 1.00 16.80 385 SER B N 1
ATOM 2278 C CA . SER B 1 78 ? 9.772 -0.732 87.294 1.00 18.83 385 SER B CA 1
ATOM 2279 C C . SER B 1 78 ? 10.757 -0.645 86.087 1.00 20.95 385 SER B C 1
ATOM 2280 O O . SER B 1 78 ? 11.949 -0.830 86.234 1.00 18.87 385 SER B O 1
ATOM 2283 N N . GLU B 1 79 ? 10.245 -0.318 84.901 1.00 19.88 386 GLU B N 1
ATOM 2284 C CA . GLU B 1 79 ? 11.081 0.035 83.791 1.00 21.37 386 GLU B CA 1
ATOM 2285 C C . GLU B 1 79 ? 10.352 0.925 82.850 1.00 19.22 386 GLU B C 1
ATOM 2286 O O . GLU B 1 79 ? 9.118 0.912 82.809 1.00 18.47 386 GLU B O 1
ATOM 2292 N N . GLY B 1 80 ? 11.117 1.708 82.105 1.00 16.50 387 GLY B N 1
ATOM 2293 C CA . GLY B 1 80 ? 10.558 2.602 81.120 1.00 18.75 387 GLY B CA 1
ATOM 2294 C C . GLY B 1 80 ? 9.671 3.633 81.764 1.00 19.96 387 GLY B C 1
ATOM 2295 O O . GLY B 1 80 ? 9.875 4.007 82.917 1.00 18.23 387 GLY B O 1
ATOM 2296 N N A ASN B 1 81 ? 8.670 4.102 81.022 0.50 21.16 388 ASN B N 1
ATOM 2297 N N B ASN B 1 81 ? 8.664 4.083 81.018 0.50 21.45 388 ASN B N 1
ATOM 2298 C CA A ASN B 1 81 ? 7.759 5.117 81.551 0.50 20.45 388 ASN B CA 1
ATOM 2299 C CA B ASN B 1 81 ? 7.872 5.249 81.404 0.50 21.15 388 ASN B CA 1
ATOM 2300 C C A ASN B 1 81 ? 6.441 5.123 80.802 0.50 19.60 388 ASN B C 1
ATOM 2301 C C B ASN B 1 81 ? 6.479 5.141 80.807 0.50 19.79 388 ASN B C 1
ATOM 2302 O O A ASN B 1 81 ? 6.177 4.321 79.879 0.50 18.91 388 ASN B O 1
ATOM 2303 O O B ASN B 1 81 ? 6.208 4.250 79.992 0.50 19.00 388 ASN B O 1
ATOM 2312 N N . THR B 1 82 ? 5.592 6.038 81.230 1.00 18.11 389 THR B N 1
ATOM 2313 C CA . THR B 1 82 ? 4.291 6.151 80.676 1.00 16.53 389 THR B CA 1
ATOM 2314 C C . THR B 1 82 ? 4.268 6.755 79.248 1.00 15.45 389 THR B C 1
ATOM 2315 O O . THR B 1 82 ? 5.271 7.125 78.734 1.00 14.01 389 THR B O 1
ATOM 2319 N N . PHE B 1 83 ? 3.090 6.858 78.662 1.00 15.13 390 PHE B N 1
ATOM 2320 C CA . PHE B 1 83 ? 2.947 7.409 77.313 1.00 16.73 390 PHE B CA 1
ATOM 2321 C C . PHE B 1 83 ? 3.313 8.889 77.314 1.00 16.38 390 PHE B C 1
ATOM 2322 O O . PHE B 1 83 ? 2.923 9.622 78.228 1.00 18.70 390 PHE B O 1
ATOM 2330 N N . ASN B 1 84 ? 4.017 9.330 76.294 1.00 17.90 391 ASN B N 1
ATOM 2331 C CA . ASN B 1 84 ? 4.301 10.777 76.134 1.00 18.09 391 ASN B CA 1
ATOM 2332 C C . ASN B 1 84 ? 3.234 11.411 75.279 1.00 18.41 391 ASN B C 1
ATOM 2333 O O . ASN B 1 84 ? 2.349 10.737 74.708 1.00 17.72 391 ASN B O 1
ATOM 2338 N N . GLN B 1 85 ? 3.253 12.743 75.262 1.00 19.51 392 GLN B N 1
ATOM 2339 C CA . GLN B 1 85 ? 2.270 13.472 74.5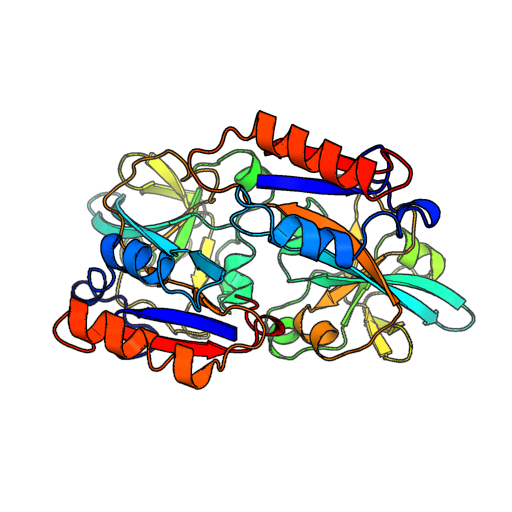33 1.00 21.93 392 GLN B CA 1
ATOM 2340 C C . GLN B 1 85 ? 2.176 13.122 73.021 1.00 20.98 392 GLN B C 1
ATOM 2341 O O . GLN B 1 85 ? 1.099 13.090 72.445 1.00 19.92 392 GLN B O 1
ATOM 2347 N N . GLU B 1 86 ? 3.296 12.851 72.399 1.00 23.14 393 GLU B N 1
ATOM 2348 C CA . GLU B 1 86 ? 3.321 12.498 70.966 1.00 27.67 393 GLU B CA 1
ATOM 2349 C C . GLU B 1 86 ? 2.621 11.185 70.711 1.00 24.51 393 GLU B C 1
ATOM 2350 O O . GLU B 1 86 ? 1.878 11.027 69.740 1.00 19.86 393 GLU B O 1
ATOM 2356 N N . GLN B 1 87 ? 2.789 10.247 71.646 1.00 21.09 394 GLN B N 1
ATOM 2357 C CA . GLN B 1 87 ? 2.178 8.937 71.482 1.00 20.49 394 GLN B CA 1
ATOM 2358 C C . GLN B 1 87 ? 0.661 9.031 71.655 1.00 19.64 394 GLN B C 1
ATOM 2359 O O . GLN B 1 87 ? -0.115 8.376 70.994 1.00 20.32 394 GLN B O 1
ATOM 2365 N N . LEU B 1 88 ? 0.232 9.800 72.645 1.00 19.52 395 LEU B N 1
ATOM 2366 C CA . LEU B 1 88 ? -1.166 10.000 72.856 1.00 18.90 395 LEU B CA 1
ATOM 2367 C C . LEU B 1 88 ? -1.790 10.788 71.656 1.00 19.71 395 LEU B C 1
ATOM 2368 O O . LEU B 1 88 ? -2.826 10.379 71.161 1.00 20.12 395 LEU B O 1
ATOM 2373 N N . ASN B 1 89 ? -1.167 11.900 71.244 1.00 21.08 396 ASN B N 1
ATOM 2374 C CA . ASN B 1 89 ? -1.636 12.689 70.077 1.00 23.19 396 ASN B CA 1
ATOM 2375 C C . ASN B 1 89 ? -1.639 11.791 68.777 1.00 24.72 396 ASN B C 1
ATOM 2376 O O . ASN B 1 89 ? -2.535 11.883 67.923 1.00 21.65 396 ASN B O 1
ATOM 2381 N N . GLY B 1 90 ? -0.590 10.973 68.625 1.00 24.25 397 GLY B N 1
ATOM 2382 C CA . GLY B 1 90 ? -0.314 10.245 67.383 1.00 24.03 397 GLY B CA 1
ATOM 2383 C C . GLY B 1 90 ? -0.982 8.886 67.330 1.00 24.17 397 GLY B C 1
ATOM 2384 O O . GLY B 1 90 ? -0.843 8.200 66.360 1.00 26.80 397 GLY B O 1
ATOM 2385 N N . ARG B 1 91 ? -1.710 8.474 68.379 1.00 22.18 398 ARG B N 1
ATOM 2386 C CA . ARG B 1 91 ? -2.343 7.133 68.426 1.00 19.28 398 ARG B CA 1
ATOM 2387 C C . ARG B 1 91 ? -1.311 6.031 68.248 1.00 16.49 398 ARG B C 1
ATOM 2388 O O . ARG B 1 91 ? -1.545 5.103 67.555 1.00 17.51 398 ARG B O 1
ATOM 2396 N N . ALA B 1 92 ? -0.136 6.158 68.853 1.00 16.10 399 ALA B N 1
ATOM 2397 C CA . ALA B 1 92 ? 0.945 5.203 68.671 1.00 15.32 399 ALA B CA 1
ATOM 2398 C C . ALA B 1 92 ? 0.635 3.774 69.164 1.00 15.26 399 ALA B C 1
ATOM 2399 O O . ALA B 1 92 ? -0.100 3.556 70.179 1.00 15.27 399 ALA B O 1
ATOM 2401 N N . GLN B 1 93 ? 1.188 2.810 68.446 1.00 13.45 400 GLN B N 1
ATOM 2402 C CA . GLN B 1 93 ? 1.137 1.412 68.807 1.00 13.15 400 GLN B CA 1
ATOM 2403 C C . GLN B 1 93 ? 2.252 1.101 69.824 1.00 11.67 400 GLN B C 1
ATOM 2404 O O . GLN B 1 93 ? 3.307 0.536 69.496 1.00 13.18 400 GLN B O 1
ATOM 2410 N N . VAL B 1 94 ? 1.944 1.389 71.079 1.00 11.48 401 VAL B N 1
ATOM 2411 C CA . VAL B 1 94 ? 2.856 1.289 72.206 1.00 12.41 401 VAL B CA 1
ATOM 2412 C C . VAL B 1 94 ? 2.020 0.789 73.399 1.00 11.79 401 VAL B C 1
ATOM 2413 O O . VAL B 1 94 ? 0.801 0.964 73.437 1.00 10.85 401 VAL B O 1
ATOM 2417 N N . VAL B 1 95 ? 2.690 0.073 74.281 1.00 11.89 402 VAL B N 1
ATOM 2418 C CA . VAL B 1 95 ? 2.037 -0.647 75.322 1.00 12.16 402 VAL B CA 1
ATOM 2419 C C . VAL B 1 95 ? 2.869 -0.575 76.605 1.00 12.45 402 VAL B C 1
ATOM 2420 O O . VAL B 1 95 ? 4.082 -0.681 76.594 1.00 12.99 402 VAL B O 1
ATOM 2424 N N . VAL B 1 96 ? 2.163 -0.438 77.732 1.00 12.84 403 VAL B N 1
ATOM 2425 C CA . VAL B 1 96 ? 2.729 -0.658 79.071 1.00 12.48 403 VAL B CA 1
ATOM 2426 C C . VAL B 1 96 ? 2.195 -2.017 79.622 1.00 11.50 403 VAL B C 1
ATOM 2427 O O . VAL B 1 96 ? 0.999 -2.290 79.572 1.00 11.18 403 VAL B O 1
ATOM 2431 N N . LEU B 1 97 ? 3.113 -2.846 80.103 1.00 11.07 404 LEU B N 1
ATOM 2432 C CA . LEU B 1 97 ? 2.793 -4.138 80.664 1.00 11.78 404 LEU B CA 1
ATOM 2433 C C . LEU B 1 97 ? 2.523 -3.974 82.197 1.00 12.94 404 LEU B C 1
ATOM 2434 O O . LEU B 1 97 ? 3.248 -3.217 82.852 1.00 11.67 404 LEU B O 1
ATOM 2439 N N . ASP B 1 98 ? 1.595 -4.759 82.749 1.00 12.98 405 ASP B N 1
ATOM 2440 C CA . ASP B 1 98 ? 1.668 -5.017 84.233 1.00 15.66 405 ASP B CA 1
ATOM 2441 C C . ASP B 1 98 ? 2.712 -6.078 84.605 1.00 14.57 405 ASP B C 1
ATOM 2442 O O . ASP B 1 98 ? 3.349 -6.672 83.739 1.00 13.00 405 ASP B O 1
ATOM 2447 N N . SER B 1 99 ? 2.954 -6.255 85.901 1.00 14.09 406 SER B N 1
ATOM 2448 C CA . SER B 1 99 ? 3.944 -7.200 86.358 1.00 14.65 406 SER B CA 1
ATOM 2449 C C . SER B 1 99 ? 3.598 -8.603 85.982 1.00 13.59 406 SER B C 1
ATOM 2450 O O . SER B 1 99 ? 4.462 -9.358 85.702 1.00 15.96 406 SER B O 1
ATOM 2453 N N . ASN B 1 100 ? 2.333 -8.991 86.057 1.00 12.75 407 ASN B N 1
ATOM 2454 C CA . ASN B 1 100 ? 1.954 -10.329 85.639 1.00 13.67 407 ASN B CA 1
ATOM 2455 C C . ASN B 1 100 ? 2.288 -10.615 84.153 1.00 12.34 407 ASN B C 1
ATOM 2456 O O . ASN B 1 100 ? 2.794 -11.670 83.817 1.00 11.43 407 ASN B O 1
ATOM 2461 N N . THR B 1 101 ? 2.002 -9.650 83.292 1.00 12.22 408 THR B N 1
ATOM 2462 C CA . THR B 1 101 ? 2.232 -9.804 81.856 1.00 13.15 408 THR B CA 1
ATOM 2463 C C . THR B 1 101 ? 3.708 -9.881 81.566 1.00 13.04 408 THR B C 1
ATOM 2464 O O . THR B 1 101 ? 4.173 -10.668 80.712 1.00 13.43 408 THR B O 1
ATOM 2468 N N . ARG B 1 102 ? 4.447 -9.015 82.240 1.00 12.83 409 ARG B N 1
ATOM 2469 C CA . ARG B 1 102 ? 5.853 -8.989 82.104 1.00 15.28 409 ARG B CA 1
ATOM 2470 C C . ARG B 1 102 ? 6.523 -10.334 82.461 1.00 15.82 409 ARG B C 1
ATOM 2471 O O . ARG B 1 102 ? 7.391 -10.788 81.712 1.00 12.67 409 ARG B O 1
ATOM 2479 N N . ARG B 1 103 ? 6.079 -10.964 83.553 1.00 15.34 410 ARG B N 1
ATOM 2480 C CA . ARG B 1 103 ? 6.553 -12.316 83.930 1.00 17.44 410 ARG B CA 1
ATOM 2481 C C . ARG B 1 103 ? 6.147 -13.362 82.888 1.00 15.77 410 ARG B C 1
ATOM 2482 O O . ARG B 1 103 ? 6.950 -14.293 82.551 1.00 16.32 410 ARG B O 1
ATOM 2490 N N . GLN B 1 104 ? 4.916 -13.242 82.386 1.00 13.74 411 GLN B N 1
ATOM 2491 C CA . GLN B 1 104 ? 4.381 -14.253 81.493 1.00 14.52 411 GLN B CA 1
ATOM 2492 C C . GLN B 1 104 ? 5.071 -14.275 80.141 1.00 16.73 411 GLN B C 1
ATOM 2493 O O . GLN B 1 104 ? 5.375 -15.349 79.607 1.00 15.00 411 GLN B O 1
ATOM 2499 N N . LEU B 1 105 ? 5.285 -13.099 79.564 1.00 17.48 412 LEU B N 1
ATOM 2500 C CA . LEU B 1 105 ? 5.950 -12.990 78.247 1.00 17.28 412 LEU B CA 1
ATOM 2501 C C . LEU B 1 105 ? 7.469 -12.994 78.270 1.00 17.22 412 LEU B C 1
ATOM 2502 O O . LEU B 1 105 ? 8.101 -13.374 77.286 1.00 15.81 412 LEU B O 1
ATOM 2507 N N . PHE B 1 106 ? 8.031 -12.452 79.322 1.00 15.60 413 PHE B N 1
ATOM 2508 C CA . PHE B 1 106 ? 9.462 -12.178 79.360 1.00 16.58 413 PHE B CA 1
ATOM 2509 C C . PHE B 1 106 ? 10.076 -12.664 80.678 1.00 17.56 413 PHE B C 1
ATOM 2510 O O . PHE B 1 106 ? 10.719 -11.914 81.381 1.00 16.82 413 PHE B O 1
ATOM 2518 N N . PRO B 1 107 ? 9.920 -13.960 80.978 1.00 18.41 414 PRO B N 1
ATOM 2519 C CA . PRO B 1 107 ? 10.368 -14.503 82.301 1.00 21.40 414 PRO B CA 1
ATOM 2520 C C . PRO B 1 107 ? 11.878 -14.314 82.553 1.00 23.32 414 PRO B C 1
ATOM 2521 O O . PRO B 1 107 ? 12.296 -14.117 83.672 1.00 26.30 414 PRO B O 1
ATOM 2525 N N . HIS B 1 108 ? 12.674 -14.285 81.504 1.00 27.15 415 HIS B N 1
ATOM 2526 C CA . HIS B 1 108 ? 14.111 -14.242 81.679 1.00 34.06 415 HIS B CA 1
ATOM 2527 C C . HIS B 1 108 ? 14.743 -12.892 81.454 1.00 34.56 415 HIS B C 1
ATOM 2528 O O . HIS B 1 108 ? 15.815 -12.632 82.025 1.00 35.44 415 HIS B O 1
ATOM 2535 N N . LYS B 1 109 ? 14.150 -12.045 80.605 1.00 29.96 416 LYS B N 1
ATOM 2536 C CA . LYS B 1 109 ? 14.856 -10.847 80.110 1.00 29.71 416 LYS B CA 1
ATOM 2537 C C . LYS B 1 109 ? 15.039 -9.859 81.266 1.00 28.82 416 LYS B C 1
ATOM 2538 O O . LYS B 1 109 ? 14.144 -9.659 82.084 1.00 30.19 416 LYS B O 1
ATOM 2544 N N . ALA B 1 110 ? 16.226 -9.279 81.374 1.00 28.02 417 ALA B N 1
ATOM 2545 C CA . ALA B 1 110 ? 16.501 -8.251 82.323 1.00 26.67 417 ALA B CA 1
ATOM 2546 C C . ALA B 1 110 ? 15.726 -7.000 81.941 1.00 24.69 417 ALA B C 1
ATOM 2547 O O . ALA B 1 110 ? 15.280 -6.278 82.802 1.00 20.97 417 ALA B O 1
ATOM 2549 N N . ASP B 1 111 ? 15.597 -6.723 80.640 1.00 22.57 418 ASP B N 1
ATOM 2550 C CA . ASP B 1 111 ? 15.005 -5.477 80.133 1.00 22.16 418 ASP B CA 1
ATOM 2551 C C . ASP B 1 111 ? 14.025 -5.838 79.025 1.00 20.57 418 ASP B C 1
ATOM 2552 O O . ASP B 1 111 ? 14.356 -6.630 78.178 1.00 19.45 418 ASP B O 1
ATOM 2557 N N . VAL B 1 112 ? 12.857 -5.224 79.002 1.00 18.08 419 VAL B N 1
ATOM 2558 C CA . VAL B 1 112 ? 11.908 -5.506 77.949 1.00 16.63 419 VAL B CA 1
ATOM 2559 C C . VAL B 1 112 ? 11.489 -4.274 77.211 1.00 16.38 419 VAL B C 1
ATOM 2560 O O . VAL B 1 112 ? 10.809 -4.400 76.207 1.00 17.12 419 VAL B O 1
ATOM 2564 N N . VAL B 1 113 ? 11.848 -3.069 77.691 1.00 16.08 420 VAL B N 1
ATOM 2565 C CA . VAL B 1 113 ? 11.568 -1.829 76.937 1.00 16.73 420 VAL B CA 1
ATOM 2566 C C . VAL B 1 113 ? 12.211 -1.897 75.551 1.00 15.84 420 VAL B C 1
ATOM 2567 O O . VAL B 1 113 ? 13.379 -2.200 75.413 1.00 15.99 420 VAL B O 1
ATOM 2571 N N . GLY B 1 114 ? 11.426 -1.649 74.509 1.00 15.51 421 GLY B N 1
ATOM 2572 C CA . GLY B 1 114 ? 11.907 -1.822 73.109 1.00 15.59 421 GLY B CA 1
ATOM 2573 C C . GLY B 1 114 ? 11.521 -3.160 72.478 1.00 14.70 421 GLY B C 1
ATOM 2574 O O . GLY B 1 114 ? 11.501 -3.268 71.268 1.00 15.65 421 GLY B O 1
ATOM 2575 N N . GLU B 1 115 ? 11.146 -4.164 73.247 1.00 14.29 422 GLU B N 1
ATOM 2576 C CA . GLU B 1 115 ? 10.493 -5.348 72.661 1.00 15.27 422 GLU B CA 1
ATOM 2577 C C . GLU B 1 115 ? 9.173 -5.013 71.961 1.00 14.48 422 GLU B C 1
ATOM 2578 O O . GLU B 1 115 ? 8.515 -4.050 72.309 1.00 14.22 422 GLU B O 1
ATOM 2584 N N . VAL B 1 116 ? 8.787 -5.829 70.993 1.00 13.33 423 VAL B N 1
ATOM 2585 C CA . VAL B 1 116 ? 7.504 -5.761 70.332 1.00 13.45 423 VAL B CA 1
ATOM 2586 C C . VAL B 1 116 ? 6.699 -7.014 70.655 1.00 13.98 423 VAL B C 1
ATOM 2587 O O . VAL B 1 116 ? 7.195 -8.118 70.550 1.00 13.93 423 VAL B O 1
ATOM 2591 N N . ILE B 1 117 ? 5.461 -6.817 71.125 1.00 15.01 424 ILE B N 1
ATOM 2592 C CA . ILE B 1 117 ? 4.496 -7.916 71.277 1.00 14.09 424 ILE B CA 1
ATOM 2593 C C . ILE B 1 117 ? 3.345 -7.743 70.360 1.00 13.38 424 ILE B C 1
ATOM 2594 O O . ILE B 1 117 ? 3.085 -6.638 69.901 1.00 14.13 424 ILE B O 1
ATOM 2599 N N . LEU B 1 118 ? 2.614 -8.820 70.129 1.00 13.69 425 LEU B N 1
ATOM 2600 C CA . LEU B 1 118 ? 1.309 -8.714 69.494 1.00 15.25 425 LEU B CA 1
ATOM 2601 C C . LEU B 1 118 ? 0.211 -8.527 70.528 1.00 14.36 425 LEU B C 1
ATOM 2602 O O . LEU B 1 118 ? -0.019 -9.441 71.344 1.00 14.47 425 LEU B O 1
ATOM 2607 N N . VAL B 1 119 ? -0.519 -7.412 70.404 1.00 13.19 426 VAL B N 1
ATOM 2608 C CA . VAL B 1 119 ? -1.662 -7.146 71.232 1.00 16.05 426 VAL B CA 1
ATOM 2609 C C . VAL B 1 119 ? -2.862 -7.491 70.373 1.00 17.17 426 VAL B C 1
ATOM 2610 O O . VAL B 1 119 ? -3.191 -6.717 69.462 1.00 17.60 426 VAL B O 1
ATOM 2614 N N . GLY B 1 120 ? -3.451 -8.672 70.571 1.00 16.98 427 GLY B N 1
ATOM 2615 C CA . GLY B 1 120 ? -4.321 -9.283 69.532 1.00 19.55 427 GLY B CA 1
ATOM 2616 C C . GLY B 1 120 ? -3.477 -9.611 68.302 1.00 21.34 427 GLY B C 1
ATOM 2617 O O . GLY B 1 120 ? -2.571 -10.443 68.374 1.00 23.35 427 GLY B O 1
ATOM 2618 N N A ASN B 1 121 ? -3.698 -8.916 67.207 0.50 22.39 428 ASN B N 1
ATOM 2619 N N B ASN B 1 121 ? -3.772 -8.924 67.195 0.50 21.16 428 ASN B N 1
ATOM 2620 C CA A ASN B 1 121 ? -2.837 -9.070 66.040 0.50 25.33 428 ASN B CA 1
ATOM 2621 C CA B ASN B 1 121 ? -3.009 -9.031 65.937 0.50 22.99 428 ASN B CA 1
ATOM 2622 C C A ASN B 1 121 ? -2.258 -7.714 65.626 0.50 23.46 428 ASN B C 1
ATOM 2623 C C B ASN B 1 121 ? -2.019 -7.853 65.729 0.50 21.26 428 ASN B C 1
ATOM 2624 O O A ASN B 1 121 ? -1.948 -7.433 64.457 0.50 24.08 428 ASN B O 1
ATOM 2625 O O B ASN B 1 121 ? -1.166 -7.877 64.798 0.50 18.53 428 ASN B O 1
ATOM 2634 N N . MET B 1 122 ? -2.101 -6.866 66.628 1.00 20.50 429 MET B N 1
ATOM 2635 C CA . MET B 1 122 ? -1.517 -5.545 66.419 1.00 20.10 429 MET B CA 1
ATOM 2636 C C . MET B 1 122 ? -0.179 -5.498 67.148 1.00 18.56 429 MET B C 1
ATOM 2637 O O . MET B 1 122 ? -0.176 -5.561 68.378 1.00 15.39 429 MET B O 1
ATOM 2642 N N . PRO B 1 123 ? 0.964 -5.411 66.411 1.00 17.60 430 PRO B N 1
ATOM 2643 C CA . PRO B 1 123 ? 2.220 -5.232 67.135 1.00 15.71 430 PRO B CA 1
ATOM 2644 C C . PRO B 1 123 ? 2.279 -3.896 67.861 1.00 13.61 430 PRO B C 1
ATOM 2645 O O . PRO B 1 123 ? 1.733 -2.913 67.390 1.00 12.96 430 PRO B O 1
ATOM 2649 N N . ALA B 1 124 ? 2.880 -3.908 69.031 1.00 12.25 431 ALA B N 1
ATOM 2650 C CA . ALA B 1 124 ? 2.989 -2.765 69.870 1.00 12.30 431 ALA B CA 1
ATOM 2651 C C . ALA B 1 124 ? 4.328 -2.792 70.547 1.00 11.77 431 ALA B C 1
ATOM 2652 O O . ALA B 1 124 ? 4.781 -3.848 70.940 1.00 11.19 431 ALA B O 1
ATOM 2654 N N . ARG B 1 125 ? 4.985 -1.618 70.632 1.00 11.93 432 ARG B N 1
ATOM 2655 C CA . ARG B 1 125 ? 6.295 -1.472 71.253 1.00 12.64 432 ARG B CA 1
ATOM 2656 C C . ARG B 1 125 ? 6.084 -1.385 72.768 1.00 12.15 432 ARG B C 1
ATOM 2657 O O . ARG B 1 125 ? 5.250 -0.581 73.237 1.00 10.17 432 ARG B O 1
ATOM 2665 N N . VAL B 1 126 ? 6.801 -2.212 73.519 1.00 11.27 433 VAL B N 1
ATOM 2666 C CA . VAL B 1 126 ? 6.745 -2.137 74.973 1.00 12.82 433 VAL B CA 1
ATOM 2667 C C . VAL B 1 126 ? 7.543 -0.881 75.422 1.00 13.01 433 VAL B C 1
ATOM 2668 O O . VAL B 1 126 ? 8.740 -0.742 75.132 1.00 12.80 433 VAL B O 1
ATOM 2672 N N . ILE B 1 127 ? 6.870 0.075 76.058 1.00 13.53 434 ILE B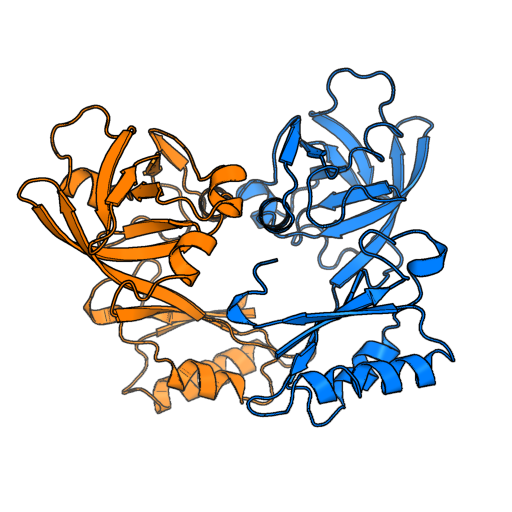 N 1
ATOM 2673 C CA . ILE B 1 127 ? 7.568 1.295 76.519 1.00 13.96 434 ILE B CA 1
ATOM 2674 C C . ILE B 1 127 ? 7.753 1.320 78.038 1.00 14.94 434 ILE B C 1
ATOM 2675 O O . ILE B 1 127 ? 8.435 2.208 78.561 1.00 14.81 434 ILE B O 1
ATOM 2680 N N . GLY B 1 128 ? 7.097 0.428 78.773 1.00 13.77 435 GLY B N 1
ATOM 2681 C CA . GLY B 1 128 ? 7.252 0.443 80.244 1.00 13.29 435 GLY B CA 1
ATOM 2682 C C . GLY B 1 128 ? 6.587 -0.763 80.870 1.00 13.21 435 GLY B C 1
ATOM 2683 O O . GLY B 1 128 ? 5.741 -1.441 80.238 1.00 11.74 435 GLY B O 1
ATOM 2684 N N . VAL B 1 129 ? 6.906 -0.970 82.145 1.00 12.91 436 VAL B N 1
ATOM 2685 C CA . VAL B 1 129 ? 6.305 -2.009 82.960 1.00 13.28 436 VAL B CA 1
ATOM 2686 C C . VAL B 1 129 ? 5.848 -1.319 84.253 1.00 14.15 436 VAL B C 1
ATOM 2687 O O . VAL B 1 129 ? 6.664 -0.669 84.944 1.00 12.54 436 VAL B O 1
ATOM 2691 N N . ALA B 1 130 ? 4.570 -1.414 84.530 1.00 15.89 437 ALA B N 1
ATOM 2692 C CA . ALA B 1 130 ? 4.007 -0.776 85.746 1.00 18.65 437 ALA B CA 1
ATOM 2693 C C . ALA B 1 130 ? 4.187 -1.644 86.996 1.00 20.35 437 ALA B C 1
ATOM 2694 O O . ALA B 1 130 ? 4.260 -2.864 86.903 1.00 23.56 437 ALA B O 1
ATOM 2696 N N . GLU B 1 131 ? 4.404 -0.998 88.142 1.00 21.48 438 GLU B N 1
ATOM 2697 C CA . GLU B 1 131 ? 4.580 -1.658 89.417 1.00 24.95 438 GLU B CA 1
ATOM 2698 C C . GLU B 1 131 ? 3.351 -1.255 90.232 1.00 23.50 438 GLU B C 1
ATOM 2699 O O . GLU B 1 131 ? 3.052 -0.060 90.385 1.00 21.96 438 GLU B O 1
ATOM 2705 N N . GLU B 1 132 ? 2.594 -2.238 90.689 1.00 23.90 439 GLU B N 1
ATOM 2706 C CA . GLU B 1 132 ? 1.206 -2.022 91.250 1.00 32.44 439 GLU B CA 1
ATOM 2707 C C . GLU B 1 132 ? 1.175 -2.112 92.800 1.00 31.55 439 GLU B C 1
ATOM 2708 O O . GLU B 1 132 ? 0.123 -2.064 93.431 1.00 31.26 439 GLU B O 1
ATOM 2714 N N . LYS B 1 133 ? 2.352 -2.181 93.397 1.00 38.48 440 LYS B N 1
ATOM 2715 C CA . LYS B 1 133 ? 2.463 -2.628 94.788 1.00 39.24 440 LYS B CA 1
ATOM 2716 C C . LYS B 1 133 ? 1.987 -1.527 95.732 1.00 39.34 440 LYS B C 1
ATOM 2717 O O . LYS B 1 133 ? 1.482 -1.839 96.804 1.00 37.28 440 LYS B O 1
ATOM 2723 N N . GLN B 1 134 ? 2.069 -0.255 95.319 1.00 31.45 441 GLN B N 1
ATOM 2724 C CA . GLN B 1 134 ? 1.540 0.840 96.140 1.00 30.69 441 GLN B CA 1
ATOM 2725 C C . GLN B 1 134 ? 0.190 1.385 95.613 1.00 27.72 441 GLN B C 1
ATOM 2726 O O . GLN B 1 134 ? -0.273 2.418 96.087 1.00 27.31 441 GLN B O 1
ATOM 2732 N N . SER B 1 135 ? -0.395 0.720 94.608 1.00 25.65 442 SER B N 1
ATOM 2733 C CA . SER B 1 135 ? -1.533 1.273 93.897 1.00 24.23 442 SER B CA 1
ATOM 2734 C C . SER B 1 135 ? -2.865 1.095 94.639 1.00 23.50 442 SER B C 1
ATOM 2735 O O . SER B 1 135 ? -2.971 0.364 95.642 1.00 21.38 442 SER B O 1
ATOM 2738 N N . MET B 1 136 ? -3.883 1.800 94.167 1.00 21.40 443 MET B N 1
ATOM 2739 C CA . MET B 1 136 ? -5.114 1.879 94.868 1.00 23.68 443 MET B CA 1
ATOM 2740 C C . MET B 1 136 ? -5.763 0.510 95.103 1.00 21.38 443 MET B C 1
ATOM 2741 O O . MET B 1 136 ? -6.253 0.266 96.173 1.00 19.06 443 MET B O 1
ATOM 2746 N N . PHE B 1 137 ? -5.757 -0.358 94.089 1.00 20.10 444 PHE B N 1
ATOM 2747 C CA . PHE B 1 137 ? -6.400 -1.701 94.157 1.00 20.09 444 PHE B CA 1
ATOM 2748 C C . PHE B 1 137 ? -5.464 -2.862 94.163 1.00 18.90 444 PHE B C 1
ATOM 2749 O O . PHE B 1 137 ? -5.913 -3.970 94.041 1.00 20.08 444 PHE B O 1
ATOM 2757 N N . GLY B 1 138 ? -4.167 -2.634 94.333 1.00 18.90 445 GLY B N 1
ATOM 2758 C CA . GLY B 1 138 ? -3.150 -3.684 94.278 1.00 18.57 445 GLY B CA 1
ATOM 2759 C C . GLY B 1 138 ? -2.805 -4.120 92.844 1.00 20.32 445 GLY B C 1
ATOM 2760 O O . GLY B 1 138 ? -3.230 -3.503 91.855 1.00 18.61 445 GLY B O 1
ATOM 2761 N N . SER B 1 139 ? -2.149 -5.269 92.720 1.00 19.40 446 SER B N 1
ATOM 2762 C CA . SER B 1 139 ? -1.961 -5.869 91.419 1.00 19.47 446 SER B CA 1
ATOM 2763 C C . SER B 1 139 ? -3.188 -6.612 90.967 1.00 17.72 446 SER B C 1
ATOM 2764 O O . SER B 1 139 ? -4.017 -7.054 91.739 1.00 18.48 446 SER B O 1
ATOM 2767 N N . SER B 1 140 ? -3.327 -6.693 89.655 1.00 16.29 447 SER B N 1
ATOM 2768 C CA . SER B 1 140 ? -4.330 -7.458 89.029 1.00 14.12 447 SER B CA 1
ATOM 2769 C C . SER B 1 140 ? -4.218 -8.951 89.394 1.00 13.63 447 SER B C 1
ATOM 2770 O O . SER B 1 140 ? -3.159 -9.470 89.675 1.00 12.03 447 SER B O 1
ATOM 2773 N N . LYS B 1 141 ? -5.333 -9.659 89.301 1.00 13.38 448 LYS B N 1
ATOM 2774 C CA . LYS B 1 141 ? -5.316 -11.089 89.349 1.00 12.56 448 LYS B CA 1
ATOM 2775 C C . LYS B 1 141 ? -5.140 -11.701 87.970 1.00 12.89 448 LYS B C 1
ATOM 2776 O O . LYS B 1 141 ? -4.931 -12.913 87.838 1.00 13.05 448 LYS B O 1
ATOM 2782 N N . VAL B 1 142 ? -5.209 -10.872 86.948 1.00 13.58 449 VAL B N 1
ATOM 2783 C CA . VAL B 1 142 ? -5.136 -11.336 85.526 1.00 12.80 449 VAL B CA 1
ATOM 2784 C C . VAL B 1 142 ? -4.020 -10.606 84.796 1.00 11.88 449 VAL B C 1
ATOM 2785 O O . VAL B 1 142 ? -3.319 -9.757 85.349 1.00 12.58 449 VAL B O 1
ATOM 2789 N N . LEU B 1 143 ? -3.798 -10.931 83.553 1.00 11.48 450 LEU B N 1
ATOM 2790 C CA . LEU B 1 143 ? -2.728 -10.224 82.807 1.00 13.42 450 LEU B CA 1
ATOM 2791 C C . LEU B 1 143 ? -3.344 -8.921 82.306 1.00 12.69 450 LEU B C 1
ATOM 2792 O O . LEU B 1 143 ? -4.378 -8.977 81.611 1.00 12.68 450 LEU B O 1
ATOM 2797 N N . ARG B 1 144 ? -2.736 -7.761 82.641 1.00 13.05 451 ARG B N 1
ATOM 2798 C CA . ARG B 1 144 ? -3.230 -6.453 82.186 1.00 15.31 451 ARG B CA 1
ATOM 2799 C C . ARG B 1 144 ? -2.180 -5.775 81.327 1.00 15.70 451 ARG B C 1
ATOM 2800 O O . ARG B 1 144 ? -0.989 -5.918 81.603 1.00 15.25 451 ARG B O 1
ATOM 2808 N N . VAL B 1 145 ? -2.618 -5.079 80.270 1.00 14.05 452 VAL B N 1
ATOM 2809 C CA . VAL B 1 145 ? -1.780 -4.143 79.496 1.00 12.90 452 VAL B CA 1
ATOM 2810 C C . VAL B 1 145 ? -2.555 -2.834 79.294 1.00 12.62 452 VAL B C 1
ATOM 2811 O O . VAL B 1 145 ? -3.800 -2.822 79.333 1.00 13.29 452 VAL B O 1
ATOM 2815 N N . TRP B 1 146 ? -1.821 -1.772 79.060 1.00 11.34 453 TRP B N 1
ATOM 2816 C CA . TRP B 1 146 ? -2.422 -0.504 78.829 1.00 12.40 453 TRP B CA 1
ATOM 2817 C C . TRP B 1 146 ? -1.851 0.054 77.527 1.00 12.06 453 TRP B C 1
ATOM 2818 O O . TRP B 1 146 ? -0.673 -0.058 77.267 1.00 12.23 453 TRP B O 1
ATOM 2829 N N . LEU B 1 147 ? -2.709 0.709 76.758 1.00 12.31 454 LEU B N 1
ATOM 2830 C CA . LEU B 1 147 ? -2.331 1.391 75.514 1.00 13.11 454 LEU B CA 1
ATOM 2831 C C . LEU B 1 147 ? -2.928 2.811 75.544 1.00 13.52 454 LEU B C 1
ATOM 2832 O O . LEU B 1 147 ? -3.806 3.111 76.366 1.00 14.19 454 LEU B O 1
ATOM 2837 N N . PRO B 1 148 ? -2.480 3.689 74.649 1.00 14.66 455 PRO B N 1
ATOM 2838 C CA . PRO B 1 148 ? -3.114 5.026 74.657 1.00 14.53 455 PRO B CA 1
ATOM 2839 C C . PRO B 1 148 ? -4.568 4.880 74.344 1.00 15.80 455 PRO B C 1
ATOM 2840 O O . PRO B 1 148 ? -4.919 4.100 73.453 1.00 15.67 455 PRO B O 1
ATOM 2844 N N . TYR B 1 149 ? -5.392 5.687 75.014 1.00 18.79 456 TYR B N 1
ATOM 2845 C CA . TYR B 1 149 ? -6.835 5.725 74.750 1.00 20.36 456 TYR B CA 1
ATOM 2846 C C . TYR B 1 149 ? -7.125 6.013 73.271 1.00 21.32 456 TYR B C 1
ATOM 2847 O O . TYR B 1 149 ? -7.934 5.311 72.663 1.00 22.05 456 TYR B O 1
ATOM 2856 N N . SER B 1 150 ? -6.332 6.883 72.674 1.00 19.66 457 SER B N 1
ATOM 2857 C CA . SER B 1 150 ? -6.527 7.240 71.259 1.00 21.96 457 SER B CA 1
ATOM 2858 C C . SER B 1 150 ? -6.213 6.098 70.311 1.00 23.68 457 SER B C 1
ATOM 2859 O O . SER B 1 150 ? -6.895 5.935 69.303 1.00 29.30 457 SER B O 1
ATOM 2862 N N . THR B 1 151 ? -5.214 5.271 70.636 1.00 20.29 458 THR B N 1
ATOM 2863 C CA . THR B 1 151 ? -4.882 4.084 69.841 1.00 19.83 458 THR B CA 1
ATOM 2864 C C . THR B 1 151 ? -5.982 3.058 69.928 1.00 21.89 458 THR B C 1
ATOM 2865 O O . THR B 1 151 ? -6.295 2.378 68.950 1.00 23.47 458 THR B O 1
ATOM 2869 N N . MET B 1 152 ? -6.562 2.890 71.115 1.00 25.00 459 MET B N 1
ATOM 2870 C CA . MET B 1 152 ? -7.526 1.823 71.353 1.00 26.52 459 MET B CA 1
ATOM 2871 C C . MET B 1 152 ? -8.919 2.176 70.774 1.00 31.68 459 MET B C 1
ATOM 2872 O O . MET B 1 152 ? -9.670 1.294 70.323 1.00 31.43 459 MET B O 1
ATOM 2877 N N . SER B 1 153 ? -9.267 3.457 70.800 1.00 37.06 460 SER B N 1
ATOM 2878 C CA . SER B 1 153 ? -10.588 3.904 70.390 1.00 38.95 460 SER B CA 1
ATOM 2879 C C . SER B 1 153 ? -10.812 3.636 68.923 1.00 39.33 460 SER B C 1
ATOM 2880 O O . SER B 1 153 ? -11.901 3.328 68.534 1.00 43.58 460 SER B O 1
ATOM 2883 N N . GLY B 1 154 ? -9.777 3.732 68.111 1.00 44.12 461 GLY B N 1
ATOM 2884 C CA . GLY B 1 154 ? -9.811 3.203 66.738 1.00 51.58 461 GLY B CA 1
ATOM 2885 C C . GLY B 1 154 ? -9.966 1.701 66.473 1.00 54.56 461 GLY B C 1
ATOM 2886 O O . GLY B 1 154 ? -9.983 1.310 65.312 1.00 64.86 461 GLY B O 1
ATOM 2887 N N . ARG B 1 155 ? -10.048 0.853 67.503 1.00 54.60 462 ARG B N 1
ATOM 2888 C CA . ARG B 1 155 ? -9.956 -0.605 67.320 1.00 53.50 462 ARG B CA 1
ATOM 2889 C C . ARG B 1 155 ? -10.985 -1.509 68.035 1.00 53.30 462 ARG B C 1
ATOM 2890 O O . ARG B 1 155 ? -11.245 -1.389 69.225 1.00 53.38 462 ARG B O 1
ATOM 2898 N N . VAL B 1 156 ? -11.532 -2.472 67.313 1.00 53.75 463 VAL B N 1
ATOM 2899 C CA . VAL B 1 156 ? -12.217 -3.586 67.943 1.00 52.05 463 VAL B CA 1
ATOM 2900 C C . VAL B 1 156 ? -11.153 -4.599 68.283 1.00 51.73 463 VAL B C 1
ATOM 2901 O O . VAL B 1 156 ? -10.801 -5.470 67.484 1.00 49.39 463 VAL B O 1
ATOM 2905 N N . MET B 1 157 ? -10.653 -4.471 69.500 1.00 54.73 464 MET B N 1
ATOM 2906 C CA . MET B 1 157 ? -9.535 -5.275 69.988 1.00 56.97 464 MET B CA 1
ATOM 2907 C C . MET B 1 157 ? -9.992 -6.668 70.394 1.00 56.44 464 MET B C 1
ATOM 2908 O O . MET B 1 157 ? -9.341 -7.668 70.062 1.00 63.79 464 MET B O 1
ATOM 2913 N N . GLY B 1 158 ? -11.102 -6.735 71.128 1.00 47.13 465 GLY B N 1
ATOM 2914 C CA . GLY B 1 158 ? -11.648 -8.019 71.543 1.00 38.26 465 GLY B CA 1
ATOM 2915 C C . GLY B 1 158 ? -13.039 -7.864 72.146 1.00 38.57 465 GLY B C 1
ATOM 2916 O O . GLY B 1 158 ? -13.765 -6.969 71.783 1.00 33.98 465 GLY B O 1
ATOM 2917 N N . GLN B 1 159 ? -13.375 -8.763 73.056 1.00 37.21 466 GLN B N 1
ATOM 2918 C CA . GLN B 1 159 ? -14.604 -8.795 73.840 1.00 34.36 466 GLN B CA 1
ATOM 2919 C C . GLN B 1 159 ? -14.495 -7.783 74.986 1.00 28.74 466 GLN B C 1
ATOM 2920 O O . GLN B 1 159 ? -13.580 -7.888 75.789 1.00 26.80 466 GLN B O 1
ATOM 2926 N N . SER B 1 160 ? -15.433 -6.867 75.140 1.00 23.24 467 SER B N 1
ATOM 2927 C CA . SER B 1 160 ? -15.263 -5.848 76.186 1.00 23.42 467 SER B CA 1
ATOM 2928 C C . SER B 1 160 ? -15.873 -6.376 77.520 1.00 20.74 467 SER B C 1
ATOM 2929 O O . SER B 1 160 ? -16.770 -7.242 77.522 1.00 19.05 467 SER B O 1
ATOM 2932 N N . TRP B 1 161 ? -15.289 -5.976 78.631 1.00 17.11 468 TRP B N 1
ATOM 2933 C CA . TRP B 1 161 ? -15.929 -6.095 79.924 1.00 17.37 468 TRP B CA 1
ATOM 2934 C C . TRP B 1 161 ? -15.802 -4.807 80.703 1.00 17.62 468 TRP B C 1
ATOM 2935 O O . TRP B 1 161 ? -14.876 -4.050 80.506 1.00 17.82 468 TRP B O 1
ATOM 2946 N N . LEU B 1 162 ? -16.752 -4.578 81.593 1.00 18.71 469 LEU B N 1
ATOM 2947 C CA . LEU B 1 162 ? -16.822 -3.359 82.422 1.00 18.65 469 LEU B CA 1
ATOM 2948 C C . LEU B 1 162 ? -16.032 -3.554 83.735 1.00 17.36 469 LEU B C 1
ATOM 2949 O O . LEU B 1 162 ? -16.467 -4.309 84.587 1.00 17.94 469 LEU B O 1
ATOM 2954 N N . ASN B 1 163 ? -14.892 -2.864 83.872 1.00 16.40 470 ASN B N 1
ATOM 2955 C CA . ASN B 1 163 ? -14.122 -2.785 85.110 1.00 17.50 470 ASN B CA 1
ATOM 2956 C C . ASN B 1 163 ? -14.925 -2.133 86.248 1.00 17.21 470 ASN B C 1
ATOM 2957 O O . ASN B 1 163 ? -14.741 -2.447 87.365 1.00 17.19 470 ASN B O 1
ATOM 2962 N N . SER B 1 164 ? -15.783 -1.165 85.922 1.00 15.49 471 SER B N 1
ATOM 2963 C CA . SER B 1 164 ? -16.453 -0.352 86.848 1.00 17.44 471 SER B CA 1
ATOM 2964 C C . SER B 1 164 ? -17.438 0.563 86.122 1.00 18.06 471 SER B C 1
ATOM 2965 O O . SER B 1 164 ? -17.398 0.693 84.880 1.00 19.45 471 SER B O 1
ATOM 2968 N N . ILE B 1 165 ? -18.368 1.098 86.884 1.00 18.60 472 ILE B N 1
ATOM 2969 C CA . ILE B 1 165 ? -19.282 2.130 86.388 1.00 20.70 472 ILE B CA 1
ATOM 2970 C C . ILE B 1 165 ? -19.264 3.237 87.430 1.00 20.00 472 ILE B C 1
ATOM 2971 O O . ILE B 1 165 ? -19.396 2.968 88.609 1.00 20.12 472 ILE B O 1
ATOM 2976 N N . THR B 1 166 ? -19.124 4.461 86.960 1.00 22.39 473 THR B N 1
ATOM 2977 C CA . THR B 1 166 ? -19.086 5.618 87.831 1.00 26.15 473 THR B CA 1
ATOM 2978 C C . THR B 1 166 ? -20.348 6.428 87.636 1.00 24.74 473 THR B C 1
ATOM 2979 O O . THR B 1 166 ? -20.610 6.854 86.531 1.00 26.03 473 THR B O 1
ATOM 2983 N N . VAL B 1 167 ? -21.133 6.554 88.683 1.00 25.22 474 VAL B N 1
ATOM 2984 C CA . VAL B 1 167 ? -22.433 7.159 88.629 1.00 28.71 474 VAL B CA 1
ATOM 2985 C C . VAL B 1 167 ? -22.371 8.523 89.347 1.00 29.73 474 VAL B C 1
ATOM 2986 O O . VAL B 1 167 ? -22.196 8.558 90.523 1.00 28.26 474 VAL B O 1
ATOM 2990 N N . ARG B 1 168 ? -22.530 9.625 88.623 1.00 34.70 475 ARG B N 1
ATOM 2991 C CA . ARG B 1 168 ? -22.740 10.959 89.254 1.00 37.35 475 ARG B CA 1
ATOM 2992 C C . ARG B 1 168 ? -24.208 11.204 89.644 1.00 40.85 475 ARG B C 1
ATOM 2993 O O . ARG B 1 168 ? -25.095 11.129 88.812 1.00 37.92 475 ARG B O 1
ATOM 3001 N N . VAL B 1 169 ? -24.444 11.445 90.931 1.00 39.35 476 VAL B N 1
ATOM 3002 C CA . VAL B 1 169 ? -25.770 11.712 91.492 1.00 43.09 476 VAL B CA 1
ATOM 3003 C C . VAL B 1 169 ? -26.169 13.178 91.238 1.00 44.43 476 VAL B C 1
ATOM 3004 O O . VAL B 1 169 ? -25.362 14.082 91.451 1.00 46.35 476 VAL B O 1
ATOM 3008 N N . LYS B 1 170 ? -27.400 13.409 90.794 1.00 42.59 477 LYS B N 1
ATOM 3009 C CA . LYS B 1 170 ? -27.961 14.784 90.665 1.00 44.46 477 LYS B CA 1
ATOM 3010 C C . LYS B 1 170 ? -27.983 15.592 91.963 1.00 43.62 477 LYS B C 1
ATOM 3011 O O . LYS B 1 170 ? -28.415 15.093 93.011 1.00 41.74 477 LYS B O 1
ATOM 3017 N N . GLU B 1 171 ? -27.521 16.838 91.865 1.00 48.25 478 GLU B N 1
ATOM 3018 C CA . GLU B 1 171 ? -27.381 17.781 93.014 1.00 53.16 478 GLU B CA 1
ATOM 3019 C C . GLU B 1 171 ? -28.642 17.867 93.891 1.00 55.44 478 GLU B C 1
ATOM 3020 O O . GLU B 1 171 ? -29.753 17.984 93.387 1.00 56.22 478 GLU B O 1
ATOM 3026 N N . GLY B 1 172 ? -28.469 17.748 95.202 1.00 56.78 479 GLY B N 1
ATOM 3027 C CA . GLY B 1 172 ? -29.602 17.755 96.122 1.00 60.11 479 GLY B CA 1
ATOM 3028 C C . GLY B 1 172 ? -30.423 16.477 96.250 1.00 61.49 479 GLY B C 1
ATOM 3029 O O . GLY B 1 172 ? -31.455 16.478 96.935 1.00 58.01 479 GLY B O 1
ATOM 3030 N N . PHE B 1 173 ? -29.978 15.381 95.630 1.00 65.00 480 PHE B N 1
ATOM 3031 C CA . PHE B 1 173 ? -30.387 14.026 96.061 1.00 60.13 480 PHE B CA 1
ATOM 3032 C C . PHE B 1 173 ? -29.553 13.506 97.238 1.00 58.81 480 PHE B C 1
ATOM 3033 O O . PHE B 1 173 ? -28.365 13.766 97.340 1.00 58.43 480 PHE B O 1
ATOM 3041 N N . ASP B 1 174 ? -30.214 12.768 98.122 1.00 58.10 481 ASP B N 1
ATOM 3042 C CA . ASP B 1 174 ? -29.576 12.033 99.187 1.00 54.64 481 ASP B CA 1
ATOM 3043 C C . ASP B 1 174 ? -28.717 10.898 98.602 1.00 55.77 481 ASP B C 1
ATOM 3044 O O . ASP B 1 174 ? -29.243 9.915 98.065 1.00 43.89 481 ASP B O 1
ATOM 3049 N N . SER B 1 175 ? -27.397 11.046 98.697 1.00 56.59 482 SER B N 1
ATOM 3050 C CA . SER B 1 175 ? -26.472 10.121 98.023 1.00 57.34 482 SER B CA 1
ATOM 3051 C C . SER B 1 175 ? -26.431 8.729 98.676 1.00 54.68 482 SER B C 1
ATOM 3052 O O . SER B 1 175 ? -26.149 7.740 97.998 1.00 54.67 482 SER B O 1
ATOM 3055 N N . ALA B 1 176 ? -26.706 8.652 99.975 1.00 48.63 483 ALA B N 1
ATOM 3056 C CA . ALA B 1 176 ? -26.833 7.357 100.651 1.00 51.06 483 ALA B CA 1
ATOM 3057 C C . ALA B 1 176 ? -28.028 6.560 100.110 1.00 52.68 483 ALA B C 1
ATOM 3058 O O . ALA B 1 176 ? -27.927 5.357 99.866 1.00 53.21 483 ALA B O 1
ATOM 3060 N N . GLU B 1 177 ? -29.155 7.243 99.923 1.00 54.90 484 GLU B N 1
ATOM 3061 C CA . GLU B 1 177 ? -30.375 6.614 99.387 1.00 54.03 484 GLU B CA 1
ATOM 3062 C C . GLU B 1 177 ? -30.217 6.266 97.888 1.00 41.15 484 GLU B C 1
ATOM 3063 O O . GLU B 1 177 ? -30.676 5.225 97.423 1.00 44.41 484 GLU B O 1
ATOM 3069 N N . ALA B 1 178 ? -29.538 7.140 97.166 1.00 34.44 485 ALA B N 1
ATOM 3070 C CA . ALA B 1 178 ? -29.054 6.845 95.830 1.00 35.12 485 ALA B CA 1
ATOM 3071 C C . ALA B 1 178 ? -28.263 5.521 95.757 1.00 34.97 485 ALA B C 1
ATOM 3072 O O . ALA B 1 178 ? -28.507 4.685 94.871 1.00 33.59 485 ALA B O 1
ATOM 3074 N N . GLU B 1 179 ? -27.309 5.340 96.681 1.00 35.28 486 GLU B N 1
ATOM 3075 C CA . GLU B 1 179 ? -26.437 4.188 96.633 1.00 35.41 486 GLU B CA 1
ATOM 3076 C C . GLU B 1 179 ? -27.259 2.970 96.983 1.00 35.35 486 GLU B C 1
ATOM 3077 O O . GLU B 1 179 ? -27.027 1.872 96.449 1.00 28.68 486 GLU B O 1
ATOM 3083 N N . GLN B 1 180 ? -28.223 3.158 97.890 1.00 36.84 487 GLN B N 1
ATOM 3084 C CA . GLN B 1 180 ? -29.151 2.079 98.224 1.00 38.71 487 GLN B CA 1
ATOM 3085 C C . GLN B 1 180 ? -30.075 1.710 97.074 1.00 36.11 487 GLN B C 1
ATOM 3086 O O . GLN B 1 180 ? -30.369 0.538 96.888 1.00 37.34 487 GLN B O 1
ATOM 3092 N N . GLN B 1 181 ? -30.540 2.702 96.325 1.00 39.02 488 GLN B N 1
ATOM 3093 C CA . GLN B 1 181 ? -31.342 2.438 95.120 1.00 40.36 488 GLN B CA 1
ATOM 3094 C C . GLN B 1 181 ? -30.519 1.749 94.053 1.00 33.65 488 GLN B C 1
ATOM 3095 O O . GLN B 1 181 ? -30.954 0.797 93.454 1.00 30.18 488 GLN B O 1
ATOM 3101 N N . LEU B 1 182 ? -29.331 2.271 93.806 1.00 31.08 489 LEU B N 1
ATOM 3102 C CA . LEU B 1 182 ? -28.422 1.621 92.886 1.00 30.10 489 LEU B CA 1
ATOM 3103 C C . LEU B 1 182 ? -28.261 0.135 93.222 1.00 29.22 489 LEU B C 1
ATOM 3104 O O . LEU B 1 182 ? -28.323 -0.722 92.342 1.00 26.97 489 LEU B O 1
ATOM 3109 N N . THR B 1 183 ? -28.095 -0.161 94.509 1.00 27.19 490 THR B N 1
ATOM 3110 C CA . THR B 1 183 ? -27.814 -1.487 94.928 1.00 29.56 490 THR B CA 1
ATOM 3111 C C . THR B 1 183 ? -29.034 -2.389 94.771 1.00 31.57 490 THR B C 1
ATOM 3112 O O . THR B 1 183 ? -28.897 -3.563 94.293 1.00 28.49 490 THR B O 1
ATOM 3116 N N . ARG B 1 184 ? -30.215 -1.872 95.152 1.00 35.94 491 ARG B N 1
ATOM 3117 C CA . ARG B 1 184 ? -31.473 -2.574 94.844 1.00 34.11 491 ARG B CA 1
ATOM 3118 C C . ARG B 1 184 ? -31.646 -2.796 93.340 1.00 27.31 491 ARG B C 1
ATOM 3119 O O . ARG B 1 184 ? -31.995 -3.885 92.903 1.00 31.72 491 ARG B O 1
ATOM 3127 N N . LEU B 1 185 ? -31.396 -1.782 92.552 1.00 26.24 492 LEU B N 1
ATOM 3128 C CA . LEU B 1 185 ? -31.594 -1.879 91.098 1.00 30.41 492 LEU B CA 1
ATOM 3129 C C . LEU B 1 185 ? -30.757 -3.020 90.523 1.00 30.27 492 LEU B C 1
ATOM 3130 O O . LEU B 1 185 ? -31.250 -3.884 89.790 1.00 30.92 492 LEU B O 1
ATOM 3135 N N . LEU B 1 186 ? -29.494 -3.066 90.926 1.00 29.80 493 LEU B N 1
ATOM 3136 C CA . LEU B 1 186 ? -28.555 -4.007 90.337 1.00 29.77 493 LEU B CA 1
ATOM 3137 C C . LEU B 1 186 ? -28.706 -5.415 90.850 1.00 28.29 493 LEU B C 1
ATOM 3138 O O . LEU B 1 186 ? -28.587 -6.353 90.066 1.00 28.54 493 LEU B O 1
ATOM 3143 N N . SER B 1 187 ? -28.957 -5.570 92.148 1.00 28.77 494 SER B N 1
ATOM 3144 C CA . SER B 1 187 ? -29.312 -6.879 92.699 1.00 31.70 494 SER B CA 1
ATOM 3145 C C . SER B 1 187 ? -30.521 -7.487 92.043 1.00 30.99 494 SER B C 1
ATOM 3146 O O . SER B 1 187 ? -30.498 -8.665 91.717 1.00 35.60 494 SER B O 1
ATOM 3149 N N . LEU B 1 188 ? -31.544 -6.670 91.787 1.00 32.59 495 LEU B N 1
ATOM 3150 C CA . LEU B 1 188 ? -32.735 -7.152 91.064 1.00 35.96 495 LEU B CA 1
ATOM 3151 C C . LEU B 1 188 ? -32.443 -7.557 89.644 1.00 33.45 495 LEU B C 1
ATOM 3152 O O . LEU B 1 188 ? -32.920 -8.612 89.206 1.00 35.02 495 LEU B O 1
ATOM 3157 N N . ARG B 1 189 ? -31.679 -6.740 88.922 1.00 28.64 496 ARG B N 1
ATOM 3158 C CA . ARG B 1 189 ? -31.323 -7.088 87.554 1.00 29.60 496 ARG B CA 1
ATOM 3159 C C . ARG B 1 189 ? -30.507 -8.372 87.512 1.00 30.87 496 ARG B C 1
ATOM 3160 O O . ARG B 1 189 ? -30.663 -9.150 86.580 1.00 34.65 496 ARG B O 1
ATOM 3168 N N . HIS B 1 190 ? -29.635 -8.597 88.496 1.00 34.06 497 HIS B N 1
ATOM 3169 C CA . HIS B 1 190 ? -28.699 -9.716 88.441 1.00 37.20 497 HIS B CA 1
ATOM 3170 C C . HIS B 1 190 ? -29.368 -10.872 89.128 1.00 42.69 497 HIS B C 1
ATOM 3171 O O . HIS B 1 190 ? -30.509 -10.755 89.571 1.00 49.87 497 HIS B O 1
ATOM 3178 N N . GLY B 1 191 ? -28.682 -11.985 89.260 1.00 41.95 498 GLY B N 1
ATOM 3179 C CA . GLY B 1 191 ? -29.123 -12.927 90.264 1.00 51.19 498 GLY B CA 1
ATOM 3180 C C . GLY B 1 191 ? -29.448 -12.216 91.588 1.00 52.63 498 GLY B C 1
ATOM 3181 O O . GLY B 1 191 ? -30.442 -12.531 92.231 1.00 52.87 498 GLY B O 1
ATOM 3182 N N . LYS B 1 192 ? -28.599 -11.278 92.021 1.00 47.43 499 LYS B N 1
ATOM 3183 C CA . LYS B 1 192 ? -28.092 -11.245 93.390 1.00 44.89 499 LYS B CA 1
ATOM 3184 C C . LYS B 1 192 ? -27.078 -10.080 93.486 1.00 43.34 499 LYS B C 1
ATOM 3185 O O . LYS B 1 192 ? -26.971 -9.291 92.550 1.00 40.44 499 LYS B O 1
ATOM 3191 N N . LYS B 1 193 ? -26.358 -9.972 94.598 1.00 38.79 500 LYS B N 1
ATOM 3192 C CA . LYS B 1 193 ? -25.332 -8.949 94.773 1.00 36.90 500 LYS B CA 1
ATOM 3193 C C . LYS B 1 193 ? -23.945 -9.515 94.438 1.00 34.96 500 LYS B C 1
ATOM 3194 O O . LYS B 1 193 ? -23.259 -10.007 95.306 1.00 37.93 500 LYS B O 1
ATOM 3200 N N . ASP B 1 194 ? -23.560 -9.403 93.170 1.00 30.43 501 ASP B N 1
ATOM 3201 C CA . ASP B 1 194 ? -22.268 -9.807 92.670 1.00 28.10 501 ASP B CA 1
ATOM 3202 C C . ASP B 1 194 ? -21.370 -8.554 92.331 1.00 25.99 501 ASP B C 1
ATOM 3203 O O . ASP B 1 194 ? -20.580 -8.581 91.409 1.00 23.52 501 ASP B O 1
ATOM 3208 N N . PHE B 1 195 ? -21.530 -7.469 93.091 1.00 24.58 502 PHE B N 1
ATOM 3209 C CA . PHE B 1 195 ? -20.838 -6.209 92.865 1.00 23.99 502 PHE B CA 1
ATOM 3210 C C . PHE B 1 195 ? -20.719 -5.531 94.207 1.00 23.17 502 PHE B C 1
ATOM 3211 O O . PHE B 1 195 ? -21.405 -5.962 95.157 1.00 25.04 502 PHE B O 1
ATOM 3219 N N . PHE B 1 196 ? -19.950 -4.448 94.316 1.00 19.68 503 PHE B N 1
ATOM 3220 C CA . PHE B 1 196 ? -19.993 -3.595 95.495 1.00 19.05 503 PHE B CA 1
ATOM 3221 C C . PHE B 1 196 ? -19.854 -2.147 95.063 1.00 19.06 503 PHE B C 1
ATOM 3222 O O . PHE B 1 196 ? -19.600 -1.874 93.890 1.00 20.40 503 PHE B O 1
ATOM 3230 N N . THR B 1 197 ? -20.119 -1.218 95.968 1.00 19.56 504 THR B N 1
ATOM 3231 C CA . THR B 1 197 ? -20.112 0.217 95.642 1.00 22.34 504 THR B CA 1
ATOM 3232 C C . THR B 1 197 ? -19.181 0.998 96.547 1.00 21.88 504 THR B C 1
ATOM 3233 O O . THR B 1 197 ? -18.871 0.591 97.647 1.00 25.24 504 THR B O 1
ATOM 3237 N N . TRP B 1 198 ? -18.767 2.145 96.077 1.00 21.48 505 TRP B N 1
ATOM 3238 C CA . TRP B 1 198 ? -17.971 3.066 96.844 1.00 22.15 505 TRP B CA 1
ATOM 3239 C C . TRP B 1 198 ? -18.560 4.424 96.557 1.00 23.57 505 TRP B C 1
ATOM 3240 O O . TRP B 1 198 ? -18.415 4.984 95.463 1.00 22.90 505 TRP B O 1
ATOM 3251 N N . ASN B 1 199 ? -19.177 4.984 97.575 1.00 27.34 506 ASN B N 1
ATOM 3252 C CA . ASN B 1 199 ? -19.782 6.303 97.484 1.00 31.26 506 ASN B CA 1
ATOM 3253 C C . ASN B 1 199 ? -18.774 7.338 97.962 1.00 34.29 506 ASN B C 1
ATOM 3254 O O . ASN B 1 199 ? -18.323 7.256 99.098 1.00 31.84 506 ASN B O 1
ATOM 3259 N N . MET B 1 200 ? -18.392 8.256 97.074 1.00 36.62 507 MET B N 1
ATOM 3260 C CA . MET B 1 200 ? -17.314 9.239 97.341 1.00 46.20 507 MET B CA 1
ATOM 3261 C C . MET B 1 200 ? -17.549 10.603 96.672 1.00 49.05 507 MET B C 1
ATOM 3262 O O . MET B 1 200 ? -18.690 11.037 96.506 1.00 48.49 507 MET B O 1
#

=== Feature glossary ===
A reading guide for the features in this record.

Start from the sequence.

  · This is the polypeptide sequence — one letter per residue, N-terminus first. Length ranges from a few dozen residues for small domains to over a thousand for large multi-domain proteins.

Fold it, and you get atomic coordinates and the backbone conformation that goes with them.

  · Structure coordinates are given as an mmCIF _atom_site loop: one row per atom with element, residue name, chain id, sequence number, and x/y/z position in Å. Only the four main-chain atoms per residue are included here; side chains are omitted to keep the record compact.

  · Backbone dihedral angles. Every residue except chain termini has a φ (preceding-C → N → Cα → C) and a ψ (N → Cα → C → next-N). They are reported in degrees following the IUPAC sign convention. Secondary structure is essentially a statement about which (φ, ψ) basin each residue occupies.

  · The SS8 string is DSSP's per-residue secondary-structure call. α-helix (H) means an i→i+4 H-bond ladder; β-strand (E) means the residue participates in a β-sheet; 3₁₀ (G) and π (I) are tighter and wider helices; T/S are turns/bends; '-' is loop.

  · SS3 is a coarse helix/strand/coil call (letters a/b/c) made by the P-SEA algorithm from inter-Cα distances and dihedrals. It is less detailed than DSSP but needs only Cα positions.

Summarize the fold with a handful of shape descriptors and a per-residue structural alphabet.

  · Radius of gyration (Rg) is the root-mean-square distance of Cα atoms from their centroid — a single number for overall size and compactness. A globular domain of N residues has Rg ≈ 2.2·N^0.38 Å; an extended or disordered chain has a much larger Rg. The Cα contact count is the number of residue pairs whose Cα atoms are within 8 Å and are more than four positions apart in sequence — a standard proxy for tertiary packing density. The bounding box is the smallest axis-aligned box enclosing all Cα atoms.

  · The Foldseek 3Di string encodes local tertiary geometry as a 20-letter alphabet — one character per residue — derived from the relative positions of nearby Cα atoms. Unlike the amino-acid sequence, 3Di is a direct function of the 3D structure, so two proteins with the same fold have similar 3Di strings even at low sequence identity.

  · Solvent-accessible surface area (SASA) is the area in Å² traced out by the centre of a 1.4 Å probe sphere (a water molecule) rolled over the protein's van der Waals surface (Shrake–Rupley / Lee–Richards construction). Buried residues have near-zero SASA; fully exposed residues can exceed 200 Å². The total SASA scales roughly with the number of surface residues.

Ask how reliable the model is.

  · pLDDT (predicted Local Distance Difference Test) is AlphaFold's per-residue confidence score, ranging from 0 to 100. Values above 90 indicate high confidence (typically well-packed cores); 70–90 is confident; 50–70 low confidence; below 50 usually means the region is disordered or the prediction is unreliable there. AlphaFold stores pLDDT in the mmCIF B-factor column.

  · B-factor (Debye–Waller factor) reflects atomic displacement in the crystal lattice. It is an experimental observable (units Å²), not a prediction; low values mean the atom is pinned down, high values mean it moves or is heterogeneous across the crystal.

  · Predicted Aligned Error (PAE) is an AlphaFold confidence matrix: entry (i, j) is the expected error in the position of residue j, in ångströms, when the prediction is superimposed on the true structure at residue i. Low PAE within a block of residues means that block is internally rigid and well-predicted; high PAE between two blocks means their relative placement is uncertain even if each block individually is confident.

Place it in context: what it resembles, what it is annotated as, and how it looks.

  · Nearest PDB neighbors are the top structural matches found by Foldseek when searching this structure against the entire Protein Data Bank. Each hit reports a TM-score (0 to 1; >0.5 almost always implies the same fold) and an E-value. These are *structural* homologs — they may share no detectable sequence similarity.

  · Functional annotations link the protein to curated databases. InterPro entries identify conserved domains and families by matching the sequence against member-database signatures (Pfam, PROSITE, CDD, …). Gene Ontology (GO) terms describe molecular function, biological process, and cellular component in a controlled vocabulary. CATH places the structure in a hierarchical fold classification (Class/Architecture/Topology/Homologous-superfamily). The organism is the source species.

  · Three diagnostic plots accompany the record. The Cα contact map visualizes the tertiary structure as a 2D adjacency matrix (8 Å cutoff, sequence-local contacts suppressed). The Ramachandran plot shows the distribution of backbone (φ, ψ) torsions, with points in the α and β basins reflecting secondary structure content. The PAE plot shows AlphaFold's inter-residue confidence as a color matrix.

  · Six rendered views show the 3D structure from the faces of a cube — i.e. along ±x, ±y, ±z. Rendering representation is drawn randomly per protein from cartoon (secondary-structure ribbons), sticks (backbone bonds), or molecular surface; coloring is either N→C rainbow (blue at the N-terminus through red at the C-terminus) or one color per chain.